Protein AF-A0ABD3ARJ3-F1 (afdb_monomer_lite)

Radius of gyration: 39.4 Å; chains: 1; bounding box: 92×73×112 Å

Sequence (630 aa):
MEEQELKHFSHELHPLTLMEISQQKNEINVQKSNCYGCTNPISLDPTYTCEKCDIFLHKICAQLPREINHPMHTDHLLILLAKPPYTSGSCECEGCTKSWRNFIYHCSSCQFNIDILCAFTERKFEHSSHTHPLTLVQRPASFKCNACNETNTQESYLCTICPFWIHKSCGLLPRIYQRDDHDHPLSLAYCLPNEYRGYGFSCELCHRELKPSSWVYYCGHCRYFVHISCITKQALKPDVDRKPDYFPFPNNNLVEIIQHYSGVVKNKLGKSDQEFSEIKIESHKHTLVLSQVQKDLNNTKQEDMIICDGCIEPITIASSSYYKCGQHCNFFLHAPCAQLPIELPIFPSHLTFKTDGPHNKLKLIFPDQNSWDVVKCNACGSNCTGYSYKCEKGDFFVDVKCGCLRGTIQHKSHKHPLKQVDFWHLQPWGSKCNGCGVYNHFDPFVCGECHYYLGLECVTLPASVKHRWDKHELILSFPPYIDVHDKFYCEICEEEIHPKHWTYRCMECDRSFHPRCIPTLGTSRNIKFGRTLEISCHPHPLTLVPDGKFHFCDSCHKFLAWQKVRIGGPKLLASLMASDEAIAHSISGRLLGARTVLHSILASACLVKVRQLCQKLFAYLVEHTPILGH

InterPro domains:
  IPR002219 Protein kinase C-like, phorbol ester/diacylglycerol-binding domain [PS50081] (466-525)
  IPR004146 DC1 [PF03107] (9-62)
  IPR004146 DC1 [PF03107] (72-119)
  IPR004146 DC1 [PF03107] (129-170)
  IPR004146 DC1 [PF03107] (182-231)
  IPR004146 DC1 [PF03107] (283-338)
  IPR004146 DC1 [PF03107] (470-518)
  IPR036280 Multiheme cytochrome superfamily [SSF48695] (414-558)
  IPR046349 C1-like domain superfamily [SSF57889] (45-132)
  IPR046349 C1-like domain superfamily [SSF57889] (130-171)
  IPR046349 C1-like domain superfamily [SSF57889] (181-232)
  IPR046349 C1-like domain superfamily [SSF57889] (280-344)
  IPR046349 C1-like domain superfamily [SSF57889] (362-416)
  IPR046349 C1-like domain superfamily [SSF57889] (436-518)
  IPR053192 Vacuole Formation Regulator [PTHR32410] (70-558)

Secondary structure (DSSP, 8-state):
---SEEEETTEEEEEEEEE------S------PBPTTT-PBP-SS-EEEETTTTEEEEHHHHT--SEEEETTEEEEEEEEESS-SSTTS-EE-TTT--EE-SSEEEETTTTEEEEHHHHH---EE--TT-SSPEEEEEEEEEEE-TTT--EEEEEEEE-SSSS-EEEHHHHT--SEEEETTEEEEEEEESS--GGGTTS--B-TTT-PBPPTTS-EEEETTTTEEEEHHHHHH-----------------TT-HHHHHHHHHHHHHHHHT------SEEEETTEEEEEEEEEHHHHTTTS-TT---B-TTT--B--TTS-EEEEESSS---EEEHHHHT--SEEEPPHHHHTS--SS---EEEEE---TTS---EE-TTT--EE-S-EEEETTSS-EEEHHHHH--SEE--TT-SSPEEE--GGG-SSS-PBPTTT--B--SS-EEESSSS-EE-HHHHT--SEE--TT-SSPEEEE-S--TT--S--B-TTT-PBPPTTS-EEEETTTTEEE-GGGSTTTSTTTB---S-EE--TTSSS-EEEEE--S--B-TTT--B---TT---SSEEEEES----HHHHHHHHHHHHHHHHHHHHHHHT---HHHHHHHHHHHHHHHHHHS-----

Organism: NCBI:txid153742

Foldseek 3Di:
DPPQWACFPLHNPGTWGWDQPPDDDDDDCQDQQAAQQQRHTDDNATWTADPVPRHIHGPCSRPDDQWDCAPVHNPDIWGWDQFDPDPVLWDAAPQQRDIDRGIWTADPVVRHIHGPCSRPPDQWDDFPLDDGTWGWDNQFDFDQALAQRDTDRATWTADPVDGHIHHPVRSPDDQWDDDPVDPDIWGKDQFADPVPVVDWDAAQQPRHTDDRRYIWTADPQLRHTHRPVSVVPPPDDDDDDDDDDDDAFPFLPLLVLLQVLLVVVVVVVVDDDDDDQWDDAPQDDAIWGKDFPVVCVVPDDPPDFQAAQAQRDTDDNVLGIKIDGPPPDSHIHRSSSRRGDQKAFDDVLVVPDDDDDDWGIWGKDAADPQDQPFQQAPQQRFTARHIWTHTPRDSHIHGSSRRSPAAWYCAPQDRAIWGFDALVPDPPQFQAALAQRDTDRGRWTAGPVHSHTHHPLRSNDGQWDDAPVDPDIFGKDADDPPDDPDFAAAPQPRHTDDNRHIWTADPVVRHIHRQCRRPCSHSCVNPDFQDWHDDPVDPAIKTKDWDDDDQAEPPPRDGNPPPPDPDPTIDIYGDDDDDPCVVVVVVVVVVVVLVVLVVVLVPDPDPVVNVVSVVVSVVVVVVVDPDDDD

Structure (mmCIF, N/CA/C/O backbone):
data_AF-A0ABD3ARJ3-F1
#
_entry.id   AF-A0ABD3ARJ3-F1
#
loop_
_atom_site.group_PDB
_atom_site.id
_atom_site.type_symbol
_atom_site.label_atom_id
_atom_site.label_alt_id
_atom_site.label_comp_id
_atom_site.label_asym_id
_atom_site.label_entity_id
_atom_site.label_seq_id
_atom_site.pdbx_PDB_ins_code
_atom_site.Cartn_x
_atom_site.Cartn_y
_atom_site.Cartn_z
_atom_site.occupancy
_atom_site.B_iso_or_equiv
_atom_site.auth_seq_id
_atom_site.auth_comp_id
_atom_site.auth_asym_id
_atom_site.auth_atom_id
_atom_site.pdbx_PDB_model_num
ATOM 1 N N . MET A 1 1 ? 27.458 -9.870 -70.276 1.00 36.19 1 MET A N 1
ATOM 2 C CA . MET A 1 1 ? 28.432 -10.975 -70.249 1.00 36.19 1 MET A CA 1
ATOM 3 C C . MET A 1 1 ? 29.170 -10.814 -68.935 1.00 36.19 1 MET A C 1
ATOM 5 O O . MET A 1 1 ? 30.000 -9.924 -68.842 1.00 36.19 1 MET A O 1
ATOM 9 N N . GLU A 1 2 ? 28.715 -11.488 -67.876 1.00 47.53 2 GLU A N 1
ATOM 10 C CA . GLU A 1 2 ? 29.378 -11.400 -66.567 1.00 47.53 2 GLU A CA 1
ATOM 11 C C . GLU A 1 2 ? 30.768 -12.038 -66.688 1.00 47.53 2 GLU A C 1
ATOM 13 O O . GLU A 1 2 ? 30.892 -13.141 -67.220 1.00 47.53 2 GLU A O 1
ATOM 18 N N . GLU A 1 3 ? 31.817 -11.323 -66.273 1.00 55.47 3 GLU A N 1
ATOM 19 C CA . GLU A 1 3 ? 33.177 -11.866 -66.248 1.00 55.47 3 GLU A CA 1
ATOM 20 C C . GLU A 1 3 ? 33.224 -13.026 -65.243 1.00 55.47 3 GLU A C 1
ATOM 22 O O . GLU A 1 3 ? 33.121 -12.828 -64.031 1.00 55.47 3 GLU A O 1
ATOM 27 N N . GLN A 1 4 ? 33.343 -14.250 -65.762 1.00 66.81 4 GLN A N 1
ATOM 28 C CA . GLN A 1 4 ? 33.445 -15.476 -64.963 1.00 66.81 4 GLN A CA 1
ATOM 29 C C . GLN A 1 4 ? 34.771 -15.567 -64.190 1.00 66.81 4 GLN A C 1
ATOM 31 O O . GLN A 1 4 ? 34.855 -16.326 -63.228 1.00 66.81 4 GLN A O 1
ATOM 36 N N . GLU A 1 5 ? 35.775 -14.771 -64.570 1.00 77.00 5 GLU A N 1
ATOM 37 C CA . GLU A 1 5 ? 37.108 -14.728 -63.969 1.00 77.00 5 GLU A CA 1
ATOM 38 C C . GLU A 1 5 ? 37.453 -13.316 -63.473 1.00 77.00 5 GLU A C 1
ATOM 40 O O . GLU A 1 5 ? 37.323 -12.340 -64.208 1.00 77.00 5 GLU A O 1
ATOM 45 N N . LEU A 1 6 ? 37.946 -13.209 -62.236 1.00 81.62 6 LEU A N 1
ATOM 46 C CA . LEU A 1 6 ? 38.321 -11.954 -61.584 1.00 81.62 6 LEU A CA 1
ATOM 47 C C . LEU A 1 6 ? 39.799 -11.971 -61.173 1.00 81.62 6 LEU A C 1
ATOM 49 O O . LEU A 1 6 ? 40.213 -12.762 -60.326 1.00 81.62 6 LEU A O 1
ATOM 53 N N . LYS A 1 7 ? 40.595 -11.033 -61.696 1.00 81.19 7 LYS A N 1
ATOM 54 C CA . LYS A 1 7 ? 41.933 -10.735 -61.155 1.00 81.19 7 LYS A CA 1
ATOM 55 C C . LYS A 1 7 ? 41.790 -9.832 -59.934 1.00 81.19 7 LYS A C 1
ATOM 57 O O . LYS A 1 7 ? 41.401 -8.673 -60.059 1.00 81.19 7 LYS A O 1
ATOM 62 N N . HIS A 1 8 ? 42.098 -10.353 -58.751 1.00 83.25 8 HIS A N 1
ATOM 63 C CA . HIS A 1 8 ? 41.855 -9.660 -57.487 1.00 83.25 8 HIS A CA 1
ATOM 64 C C . HIS A 1 8 ? 43.176 -9.284 -56.795 1.00 83.25 8 HIS A C 1
ATOM 66 O O . HIS A 1 8 ? 44.085 -10.099 -56.730 1.00 83.25 8 HIS A O 1
ATOM 72 N N . PHE A 1 9 ? 43.300 -8.080 -56.219 1.00 83.06 9 PHE A N 1
ATOM 73 C CA . PHE A 1 9 ? 44.560 -7.622 -55.585 1.00 83.06 9 PHE A CA 1
ATOM 74 C C . PHE A 1 9 ? 45.071 -8.483 -54.444 1.00 83.06 9 PHE A C 1
ATOM 76 O O . PHE A 1 9 ? 46.262 -8.513 -54.162 1.00 83.06 9 PHE A O 1
ATOM 83 N N . SER A 1 10 ? 44.165 -9.132 -53.715 1.00 80.88 10 SER A N 1
ATOM 84 C CA . SER A 1 10 ? 44.579 -10.013 -52.629 1.00 80.88 10 SER A CA 1
ATOM 85 C C . SER A 1 10 ? 45.122 -11.342 -53.152 1.00 80.88 10 SER A C 1
ATOM 87 O O . SER A 1 10 ? 45.609 -12.144 -52.358 1.00 80.88 10 SER A O 1
ATOM 89 N N . HIS A 1 11 ? 44.965 -11.611 -54.453 1.00 81.88 11 HIS A N 1
ATOM 90 C CA . HIS A 1 11 ? 45.312 -12.864 -55.099 1.00 81.88 11 HIS A CA 1
ATOM 91 C C . HIS A 1 11 ? 45.581 -12.665 -56.604 1.00 81.88 11 HIS A C 1
ATOM 93 O O . HIS A 1 11 ? 44.748 -12.974 -57.449 1.00 81.88 11 HIS A O 1
ATOM 99 N N . GLU A 1 12 ? 46.750 -12.115 -56.939 1.00 77.69 12 GLU A N 1
ATOM 100 C CA . GLU A 1 12 ? 47.084 -11.719 -58.320 1.00 77.69 12 GLU A CA 1
ATOM 101 C C . GLU A 1 12 ? 47.629 -12.866 -59.187 1.00 77.69 12 GLU A C 1
ATOM 103 O O . GLU A 1 12 ? 47.598 -12.786 -60.414 1.00 77.69 12 GLU A O 1
ATOM 108 N N . LEU A 1 13 ? 48.125 -13.940 -58.559 1.00 79.00 13 LEU A N 1
ATOM 109 C CA . LEU A 1 13 ? 48.776 -15.061 -59.249 1.00 79.00 13 LEU A CA 1
ATOM 110 C C . LEU A 1 13 ? 47.788 -15.961 -60.004 1.00 79.00 13 LEU A C 1
ATOM 112 O O . LEU A 1 13 ? 48.151 -16.528 -61.034 1.00 79.00 13 LEU A O 1
ATOM 116 N N . HIS A 1 14 ? 46.553 -16.091 -59.514 1.00 81.94 14 HIS A N 1
ATOM 117 C CA . HIS A 1 14 ? 45.504 -16.875 -60.161 1.00 81.94 14 HIS A CA 1
ATOM 118 C C . HIS A 1 14 ? 44.198 -16.071 -60.220 1.00 81.94 14 HIS A C 1
ATOM 120 O O . HIS A 1 14 ? 43.826 -15.463 -59.214 1.00 81.94 14 HIS A O 1
ATOM 126 N N . PRO A 1 15 ? 43.484 -16.067 -61.361 1.00 80.06 15 PRO A N 1
ATOM 127 C CA . PRO A 1 15 ? 42.154 -15.476 -61.425 1.00 80.06 15 PRO A CA 1
ATOM 128 C C . PRO A 1 15 ? 41.183 -16.267 -60.540 1.00 80.06 15 PRO A C 1
ATOM 130 O O . PRO A 1 15 ? 41.255 -17.493 -60.463 1.00 80.06 15 PRO A O 1
ATOM 133 N N . LEU A 1 16 ? 40.281 -15.556 -59.868 1.00 84.12 16 LEU A N 1
ATOM 134 C CA . LEU A 1 16 ? 39.193 -16.156 -59.107 1.00 84.12 16 LEU A CA 1
ATOM 135 C C . LEU A 1 16 ? 38.015 -16.437 -60.035 1.00 84.12 16 LEU A C 1
ATOM 137 O O . LEU A 1 16 ? 37.560 -15.535 -60.735 1.00 84.12 16 LEU A O 1
ATOM 141 N N . THR A 1 17 ? 37.482 -17.649 -59.999 1.00 84.62 17 THR A N 1
ATOM 142 C CA . THR A 1 17 ? 36.309 -18.046 -60.782 1.00 84.62 17 THR A CA 1
ATOM 143 C C . THR A 1 17 ? 35.034 -17.872 -59.969 1.00 84.62 17 THR A C 1
ATOM 145 O O . THR A 1 17 ? 34.995 -18.247 -58.795 1.00 84.62 17 THR A O 1
ATOM 148 N N . LEU A 1 18 ? 33.988 -17.295 -60.565 1.00 84.00 18 LEU A N 1
ATOM 149 C CA . LEU A 1 18 ? 32.688 -17.173 -59.904 1.00 84.00 18 LEU A CA 1
ATOM 150 C C . LEU A 1 18 ? 31.980 -18.532 -59.886 1.00 84.00 18 LEU A C 1
ATOM 152 O O . LEU A 1 18 ? 31.637 -19.074 -60.935 1.00 84.00 18 LEU A O 1
ATOM 156 N N . MET A 1 19 ? 31.727 -19.057 -58.692 1.00 78.12 19 MET A N 1
ATOM 157 C CA . MET A 1 19 ? 30.936 -20.261 -58.480 1.00 78.12 19 MET A CA 1
ATOM 158 C C . MET A 1 19 ? 29.519 -19.873 -58.044 1.00 78.12 19 MET A C 1
ATOM 160 O O . MET A 1 19 ? 29.315 -19.293 -56.973 1.00 78.12 19 MET A O 1
ATOM 164 N N . GLU A 1 20 ? 28.530 -20.214 -58.869 1.00 70.56 20 GLU A N 1
ATOM 165 C CA . GLU A 1 20 ? 27.118 -20.174 -58.493 1.00 70.56 20 GLU A CA 1
ATOM 166 C C . GLU A 1 20 ? 26.727 -21.544 -57.937 1.00 70.56 20 GLU A C 1
ATOM 168 O O . GLU A 1 20 ? 26.722 -22.545 -58.658 1.00 70.56 20 GLU A O 1
ATOM 173 N N . ILE A 1 21 ? 26.417 -21.616 -56.640 1.00 61.22 21 ILE A N 1
ATOM 174 C CA . ILE A 1 21 ? 25.952 -22.856 -56.011 1.00 61.22 21 ILE A CA 1
ATOM 175 C C . ILE A 1 21 ? 24.503 -23.086 -56.462 1.00 61.22 21 ILE A C 1
ATOM 177 O O . ILE A 1 21 ? 23.544 -22.718 -55.785 1.00 61.22 21 ILE A O 1
ATOM 181 N N . SER A 1 22 ? 24.330 -23.650 -57.658 1.00 48.12 22 SER A N 1
ATOM 182 C CA . SER A 1 22 ? 23.017 -24.070 -58.143 1.00 48.12 22 SER A CA 1
ATOM 183 C C . SER A 1 22 ? 22.480 -25.207 -57.268 1.00 48.12 22 SER A C 1
ATOM 185 O O . SER A 1 22 ? 23.211 -26.100 -56.839 1.00 48.12 22 SER A O 1
ATOM 187 N N . GLN A 1 23 ? 21.185 -25.140 -56.957 1.00 48.12 23 GLN A N 1
ATOM 188 C CA . GLN A 1 23 ? 20.461 -26.111 -56.141 1.00 48.12 23 GLN A CA 1
ATOM 189 C C . GLN A 1 23 ? 20.493 -27.509 -56.779 1.00 48.12 23 GLN A C 1
ATOM 191 O O . GLN A 1 23 ? 19.556 -27.909 -57.464 1.00 48.12 23 GLN A O 1
ATOM 196 N N . GLN A 1 24 ? 21.530 -28.296 -56.513 1.00 41.91 24 GLN A N 1
ATOM 197 C CA . GLN A 1 24 ? 21.468 -29.744 -56.651 1.00 41.91 24 GLN A CA 1
ATOM 198 C C . GLN A 1 24 ? 21.992 -30.389 -55.374 1.00 41.91 24 GLN A C 1
ATOM 200 O O . GLN A 1 24 ? 23.177 -30.365 -55.056 1.00 41.91 24 GLN A O 1
ATOM 205 N N . LYS A 1 25 ? 21.045 -30.959 -54.619 1.00 47.84 25 LYS A N 1
ATOM 206 C CA . LYS A 1 25 ? 21.314 -31.983 -53.613 1.00 47.84 25 LYS A CA 1
ATOM 207 C C . LYS A 1 25 ? 22.188 -33.051 -54.265 1.00 47.84 25 LYS A C 1
ATOM 209 O O . LYS A 1 25 ? 21.718 -33.711 -55.185 1.00 47.84 25 LYS A O 1
ATOM 214 N N . ASN A 1 26 ? 23.420 -33.191 -53.793 1.00 36.97 26 ASN A N 1
ATOM 215 C CA . ASN A 1 26 ? 24.011 -34.452 -53.352 1.00 36.97 26 ASN A CA 1
ATOM 216 C C . ASN A 1 26 ? 25.437 -34.180 -52.864 1.00 36.97 26 ASN A C 1
ATOM 218 O O . ASN A 1 26 ? 26.266 -33.670 -53.606 1.00 36.97 26 ASN A O 1
ATOM 222 N N . GLU A 1 27 ? 25.664 -34.494 -51.589 1.00 46.06 27 GLU A N 1
ATOM 223 C CA . GLU A 1 27 ? 26.936 -34.951 -51.015 1.00 46.06 27 GLU A CA 1
ATOM 224 C C . GLU A 1 27 ? 28.223 -34.431 -51.679 1.00 46.06 27 GLU A C 1
ATOM 226 O O . GLU A 1 27 ? 29.046 -35.193 -52.176 1.00 46.06 27 GLU A O 1
ATOM 231 N N . ILE A 1 28 ? 28.449 -33.121 -51.600 1.00 40.69 28 ILE A N 1
ATOM 232 C CA . ILE A 1 28 ? 29.808 -32.596 -51.511 1.00 40.69 28 ILE A CA 1
ATOM 233 C C . ILE A 1 28 ? 29.927 -32.031 -50.109 1.00 40.69 28 ILE A C 1
ATOM 235 O O . ILE A 1 28 ? 29.115 -31.222 -49.664 1.00 40.69 28 ILE A O 1
ATOM 239 N N . ASN A 1 29 ? 30.920 -32.534 -49.394 1.00 44.09 29 ASN A N 1
ATOM 240 C CA . ASN A 1 29 ? 31.329 -32.103 -48.075 1.00 44.09 29 ASN A CA 1
ATOM 241 C C . ASN A 1 29 ? 31.817 -30.643 -48.191 1.00 44.09 29 ASN A C 1
ATOM 243 O O . ASN A 1 29 ? 33.019 -30.400 -48.248 1.00 44.09 29 ASN A O 1
ATOM 247 N N . VAL A 1 30 ? 30.898 -29.671 -48.307 1.00 48.91 30 VAL A N 1
ATOM 248 C CA . VAL A 1 30 ? 31.196 -28.236 -48.201 1.00 48.91 30 VAL A CA 1
ATOM 249 C C . VAL A 1 30 ? 31.553 -28.008 -46.739 1.00 48.91 30 VAL A C 1
ATOM 251 O O . VAL A 1 30 ? 30.739 -27.597 -45.910 1.00 48.91 30 VAL A O 1
ATOM 254 N N . GLN A 1 31 ? 32.775 -28.403 -46.384 1.00 48.31 31 GLN A N 1
ATOM 255 C CA . GLN A 1 31 ? 33.410 -27.988 -45.152 1.00 48.31 31 GLN A CA 1
ATOM 256 C C . GLN A 1 31 ? 33.265 -26.472 -45.052 1.00 48.31 31 GLN A C 1
ATOM 258 O O . GLN A 1 31 ? 33.300 -25.766 -46.054 1.00 48.31 31 GLN A O 1
ATOM 263 N N . LYS A 1 32 ? 33.044 -26.003 -43.826 1.00 55.28 32 LYS A N 1
ATOM 264 C CA . LYS A 1 32 ? 32.886 -24.604 -43.421 1.00 55.28 32 LYS A CA 1
ATOM 265 C C . LYS A 1 32 ? 34.070 -23.735 -43.886 1.00 55.28 32 LYS A C 1
ATOM 267 O O . LYS A 1 32 ? 34.914 -23.366 -43.072 1.00 55.28 32 LYS A O 1
ATOM 272 N N . SER A 1 33 ? 34.153 -23.418 -45.172 1.00 72.56 33 SER A N 1
ATOM 273 C CA . SER A 1 33 ? 35.143 -22.497 -45.710 1.00 72.56 33 SER A CA 1
ATOM 274 C C . SER A 1 33 ? 34.684 -21.082 -45.387 1.00 72.56 33 SER A C 1
ATOM 276 O O . SER A 1 33 ? 33.562 -20.679 -45.700 1.00 72.56 33 SER A O 1
ATOM 278 N N . ASN A 1 34 ? 35.535 -20.333 -44.696 1.00 84.50 34 ASN A N 1
ATOM 279 C CA . ASN A 1 34 ? 35.267 -18.943 -44.356 1.00 84.50 34 ASN A CA 1
ATOM 280 C C . ASN A 1 34 ? 35.749 -18.036 -45.488 1.00 84.50 34 ASN A C 1
ATOM 282 O O . ASN A 1 34 ? 36.797 -18.276 -46.086 1.00 84.50 34 ASN A O 1
ATOM 286 N N . CYS A 1 35 ? 35.021 -16.952 -45.739 1.00 86.81 35 CYS A N 1
ATOM 287 C CA . CYS A 1 35 ? 35.454 -15.921 -46.670 1.00 86.81 35 CYS A CA 1
ATOM 288 C C . CYS A 1 35 ? 36.789 -15.319 -46.205 1.00 86.81 35 CYS A C 1
ATOM 290 O O . CYS A 1 35 ? 36.899 -14.824 -45.081 1.00 86.81 35 CYS A O 1
ATOM 292 N N . TYR A 1 36 ? 37.788 -15.302 -47.089 1.00 86.38 36 TYR A N 1
ATOM 293 C CA . TYR A 1 36 ? 39.128 -14.782 -46.816 1.00 86.38 36 TYR A CA 1
ATOM 294 C C . TYR A 1 36 ? 39.118 -13.295 -46.426 1.00 86.38 36 TYR A C 1
ATOM 296 O O . TYR A 1 36 ? 39.953 -12.851 -45.646 1.00 86.38 36 TYR A O 1
ATOM 304 N N . GLY A 1 37 ? 38.144 -12.525 -46.919 1.00 86.00 37 GLY A N 1
ATOM 305 C CA . GLY A 1 37 ? 37.991 -11.108 -46.596 1.00 86.00 37 GLY A CA 1
ATOM 306 C C . GLY A 1 37 ? 37.348 -10.867 -45.228 1.00 86.00 37 GLY A C 1
ATOM 307 O O . GLY A 1 37 ? 37.948 -10.219 -44.373 1.00 86.00 37 GLY A O 1
ATOM 308 N N . CYS A 1 38 ? 36.125 -11.372 -45.015 1.00 86.00 38 CYS A N 1
ATOM 309 C CA . CYS A 1 38 ? 35.310 -11.043 -43.834 1.00 86.00 38 CYS A CA 1
ATOM 310 C C . CYS A 1 38 ? 35.310 -12.097 -42.724 1.00 86.00 38 CYS A C 1
ATOM 312 O O . CYS A 1 38 ? 34.713 -11.856 -41.680 1.00 86.00 38 CYS A O 1
ATOM 314 N N . THR A 1 39 ? 35.945 -13.254 -42.925 1.00 85.00 39 THR A N 1
ATOM 315 C CA . THR A 1 39 ? 35.981 -14.412 -42.005 1.00 85.00 39 THR A CA 1
ATOM 316 C C . THR A 1 39 ? 34.653 -15.092 -41.702 1.00 85.00 39 THR A C 1
ATOM 318 O O . THR A 1 39 ? 34.647 -16.116 -41.022 1.00 85.00 39 THR A O 1
ATOM 321 N N . ASN A 1 40 ? 33.541 -14.577 -42.224 1.00 84.31 40 ASN A N 1
ATOM 322 C CA . ASN A 1 40 ? 32.249 -15.226 -42.070 1.00 84.31 40 ASN A CA 1
ATOM 323 C C . ASN A 1 40 ? 32.181 -16.499 -42.931 1.00 84.31 40 ASN A C 1
ATOM 325 O O . ASN A 1 40 ? 32.789 -16.529 -44.008 1.00 84.31 40 ASN A O 1
ATOM 329 N N . PRO A 1 41 ? 31.438 -17.527 -42.484 1.00 83.69 41 PRO A N 1
ATOM 330 C CA . PRO A 1 41 ? 31.219 -18.741 -43.259 1.00 83.69 41 PRO A CA 1
ATOM 331 C C . PRO A 1 41 ? 30.594 -18.418 -44.608 1.00 83.69 41 PRO A C 1
ATOM 333 O O . PRO A 1 41 ? 29.709 -17.564 -44.689 1.00 83.69 41 PRO A O 1
ATOM 336 N N . ILE A 1 42 ? 31.029 -19.122 -45.646 1.00 80.81 42 ILE A N 1
ATOM 337 C CA . ILE A 1 42 ? 30.410 -19.008 -46.961 1.00 80.81 42 ILE A CA 1
ATOM 338 C C . ILE A 1 42 ? 29.102 -19.781 -46.951 1.00 80.81 42 ILE A C 1
ATOM 340 O O . ILE A 1 42 ? 29.052 -20.954 -46.578 1.00 80.81 42 ILE A O 1
ATOM 344 N N . SER A 1 43 ? 28.037 -19.071 -47.304 1.00 69.00 43 SER A N 1
ATOM 345 C CA . SER A 1 43 ? 26.683 -19.599 -47.400 1.00 69.00 43 SER A CA 1
ATOM 346 C C . SER A 1 43 ? 26.310 -19.825 -48.874 1.00 69.00 43 SER A C 1
ATOM 348 O O . SER A 1 43 ? 27.186 -19.838 -49.733 1.00 69.00 43 SER A O 1
ATOM 350 N N . LEU A 1 44 ? 25.028 -20.015 -49.189 1.00 63.44 44 LEU A N 1
ATOM 351 C CA . LEU A 1 44 ? 24.496 -20.254 -50.545 1.00 63.44 44 LEU A CA 1
ATOM 352 C C . LEU A 1 44 ? 24.688 -19.066 -51.526 1.00 63.44 44 LEU A C 1
ATOM 354 O O . LEU A 1 44 ? 24.051 -19.027 -52.577 1.00 63.44 44 LEU A O 1
ATOM 358 N N . ASP A 1 45 ? 25.532 -18.090 -51.189 1.00 68.50 45 ASP A N 1
ATOM 359 C CA . ASP A 1 45 ? 25.770 -16.869 -51.952 1.00 68.50 45 ASP A CA 1
ATOM 360 C C . ASP A 1 45 ? 26.801 -17.082 -53.081 1.00 68.50 45 ASP A C 1
ATOM 362 O O . ASP A 1 45 ? 27.739 -17.875 -52.926 1.00 68.50 45 ASP A O 1
ATOM 366 N N . PRO A 1 46 ? 26.708 -16.327 -54.197 1.00 78.69 46 PRO A N 1
ATOM 367 C CA . PRO A 1 46 ? 27.725 -16.337 -55.245 1.00 78.69 46 PRO A CA 1
ATOM 368 C C . PRO A 1 46 ? 29.114 -16.030 -54.674 1.00 78.69 46 PRO A C 1
ATOM 370 O O . PRO A 1 46 ? 29.335 -14.990 -54.038 1.00 78.69 46 PRO A O 1
ATOM 373 N N . THR A 1 47 ? 30.058 -16.939 -54.907 1.00 84.88 47 THR A N 1
ATOM 374 C CA . THR A 1 47 ? 31.381 -16.911 -54.277 1.00 84.88 47 THR A CA 1
ATOM 375 C C . THR A 1 47 ? 32.464 -17.024 -55.337 1.00 84.88 47 THR A C 1
ATOM 377 O O . THR A 1 47 ? 32.418 -17.889 -56.204 1.00 84.88 47 THR A O 1
ATOM 380 N N . TYR A 1 48 ? 33.458 -16.149 -55.261 1.00 86.69 48 TYR A N 1
ATOM 381 C CA . TYR A 1 48 ? 34.680 -16.246 -56.045 1.00 86.69 48 TYR A CA 1
ATOM 382 C C . TYR A 1 48 ? 35.640 -17.226 -55.377 1.00 86.69 48 TYR A C 1
ATOM 384 O O . TYR A 1 48 ? 35.968 -17.059 -54.199 1.00 86.69 48 TYR A O 1
ATOM 392 N N . THR A 1 49 ? 36.102 -18.229 -56.119 1.00 84.00 49 THR A N 1
ATOM 393 C CA . THR A 1 49 ? 36.989 -19.277 -55.605 1.00 84.00 49 THR A CA 1
ATOM 394 C C . THR A 1 49 ? 38.264 -19.387 -56.436 1.00 84.00 49 THR A C 1
ATOM 396 O O . THR A 1 49 ? 38.281 -19.085 -57.627 1.00 84.00 49 THR A O 1
ATOM 399 N N . CYS A 1 50 ? 39.360 -19.804 -55.803 1.00 84.69 50 CYS A N 1
ATOM 400 C CA . CYS A 1 50 ? 40.564 -20.263 -56.494 1.00 84.69 50 CYS A CA 1
ATOM 401 C C . CYS A 1 50 ? 40.868 -21.690 -56.045 1.00 84.69 50 CYS A C 1
ATOM 403 O O . CYS A 1 50 ? 41.370 -21.898 -54.940 1.00 84.69 50 CYS A O 1
ATOM 405 N N . GLU A 1 51 ? 40.617 -22.667 -56.916 1.00 74.19 51 GLU A N 1
ATOM 406 C CA . GLU A 1 51 ? 40.845 -24.091 -56.625 1.00 74.19 51 GLU A CA 1
ATOM 407 C C . GLU A 1 51 ? 42.317 -24.411 -56.317 1.00 74.19 51 GLU A C 1
ATOM 409 O O . GLU A 1 51 ? 42.615 -25.321 -55.551 1.00 74.19 51 GLU A O 1
ATOM 414 N N . LYS A 1 52 ? 43.261 -23.639 -56.874 1.00 79.88 52 LYS A N 1
ATOM 415 C CA . LYS A 1 52 ? 44.705 -23.851 -56.669 1.00 79.88 52 LYS A CA 1
ATOM 416 C C . LYS A 1 52 ? 45.206 -23.383 -55.304 1.00 79.88 52 LYS A C 1
ATOM 418 O O . LYS A 1 52 ? 46.269 -23.820 -54.870 1.00 79.88 52 LYS A O 1
ATOM 423 N N . CYS A 1 53 ? 44.511 -22.438 -54.674 1.00 81.50 53 CYS A N 1
ATOM 424 C CA . CYS A 1 53 ? 44.981 -21.766 -53.459 1.00 81.50 53 CYS A CA 1
ATOM 425 C C . CYS A 1 53 ? 43.998 -21.843 -52.291 1.00 81.50 53 CYS A C 1
ATOM 427 O O . CYS A 1 53 ? 44.292 -21.271 -51.245 1.00 81.50 53 CYS A O 1
ATOM 429 N N . ASP A 1 54 ? 42.866 -22.528 -52.470 1.00 79.75 54 ASP A N 1
ATOM 430 C CA . ASP A 1 54 ? 41.818 -22.701 -51.458 1.00 79.75 54 ASP A CA 1
ATOM 431 C C . ASP A 1 54 ? 41.319 -21.358 -50.880 1.00 79.75 54 ASP A C 1
ATOM 433 O O . ASP A 1 54 ? 41.039 -21.205 -49.691 1.00 79.75 54 ASP A O 1
ATOM 437 N N . ILE A 1 55 ? 41.257 -20.330 -51.737 1.00 83.31 55 ILE A N 1
ATOM 438 C CA . ILE A 1 55 ? 40.763 -18.995 -51.380 1.00 83.31 55 ILE A CA 1
ATOM 439 C C . ILE A 1 55 ? 39.314 -18.882 -51.807 1.00 83.31 55 ILE A C 1
ATOM 441 O O . ILE A 1 55 ? 38.983 -19.128 -52.967 1.00 83.31 55 ILE A O 1
ATOM 445 N N . PHE A 1 56 ? 38.486 -18.399 -50.888 1.00 87.06 56 PHE A N 1
ATOM 446 C CA . PHE A 1 56 ? 37.087 -18.126 -51.143 1.00 87.06 56 PHE A CA 1
ATOM 447 C C . PHE A 1 56 ? 36.722 -16.699 -50.721 1.00 87.06 56 PHE A C 1
ATOM 449 O O . PHE A 1 56 ? 37.080 -16.253 -49.629 1.00 87.06 56 PHE A O 1
ATOM 456 N N . LEU A 1 57 ? 35.994 -15.972 -51.566 1.00 86.69 57 LEU A N 1
ATOM 457 C CA . LEU A 1 57 ? 35.528 -14.612 -51.302 1.00 86.69 57 LEU A CA 1
ATOM 458 C C . LEU A 1 57 ? 34.059 -14.473 -51.698 1.00 86.69 57 LEU A C 1
ATOM 460 O O . LEU A 1 57 ? 33.697 -14.767 -52.833 1.00 86.69 57 LEU A O 1
ATOM 464 N N . HIS A 1 58 ? 33.217 -13.950 -50.803 1.00 88.12 58 HIS A N 1
ATOM 465 C CA . HIS A 1 58 ? 31.872 -13.518 -51.200 1.00 88.12 58 HIS A CA 1
ATOM 466 C C . HIS A 1 58 ? 31.966 -12.529 -52.370 1.00 88.12 58 HIS A C 1
ATOM 468 O O . HIS A 1 58 ? 32.861 -11.678 -52.365 1.00 88.12 58 HIS A O 1
ATOM 474 N N . LYS A 1 59 ? 31.013 -12.569 -53.315 1.00 84.75 59 LYS A N 1
ATOM 475 C CA . LYS A 1 59 ? 30.937 -11.601 -54.431 1.00 84.75 59 LYS A CA 1
ATOM 476 C C . LYS A 1 59 ? 31.067 -10.153 -53.941 1.00 84.75 59 LYS A C 1
ATOM 478 O O . LYS A 1 59 ? 31.877 -9.401 -54.469 1.00 84.75 59 LYS A O 1
ATOM 483 N N . ILE A 1 60 ? 30.375 -9.805 -52.852 1.00 84.44 60 ILE A N 1
ATOM 484 C CA . ILE A 1 60 ? 30.447 -8.474 -52.224 1.00 84.44 60 ILE A CA 1
ATOM 485 C C . ILE A 1 60 ? 31.846 -8.185 -51.653 1.00 84.44 60 ILE A C 1
ATOM 487 O O . ILE A 1 60 ? 32.368 -7.091 -51.838 1.00 84.44 60 ILE A O 1
ATOM 491 N N . CYS A 1 61 ? 32.488 -9.156 -50.992 1.00 87.94 61 CYS A N 1
ATOM 492 C CA . CYS A 1 61 ? 33.838 -8.984 -50.441 1.00 87.94 61 CYS A CA 1
ATOM 493 C C . CYS A 1 61 ? 34.909 -8.808 -51.532 1.00 87.94 61 CYS A C 1
ATOM 495 O O . CYS A 1 61 ? 35.881 -8.091 -51.308 1.00 87.94 61 CYS A O 1
ATOM 497 N N . ALA A 1 62 ? 34.736 -9.446 -52.693 1.00 86.00 62 ALA A N 1
ATOM 498 C CA . ALA A 1 62 ? 35.629 -9.307 -53.844 1.00 86.00 62 ALA A CA 1
ATOM 499 C C . ALA A 1 62 ? 35.447 -7.971 -54.594 1.00 86.00 62 ALA A C 1
ATOM 501 O O . ALA A 1 62 ? 36.331 -7.541 -55.330 1.00 86.00 62 ALA A O 1
ATOM 502 N N . GLN A 1 63 ? 34.300 -7.315 -54.404 1.00 87.25 63 GLN A N 1
ATOM 503 C CA . GLN A 1 63 ? 33.914 -6.070 -55.076 1.00 87.25 63 GLN A CA 1
ATOM 504 C C . GLN A 1 63 ? 33.981 -4.841 -54.155 1.00 87.25 63 GLN A C 1
ATOM 506 O O . GLN A 1 63 ? 33.468 -3.778 -54.502 1.00 87.25 63 GLN A O 1
ATOM 511 N N . LEU A 1 64 ? 34.608 -4.963 -52.979 1.00 87.94 64 LEU A N 1
ATOM 512 C CA . LEU A 1 64 ? 34.768 -3.841 -52.054 1.00 87.94 64 LEU A CA 1
ATOM 513 C C . LEU A 1 64 ? 35.549 -2.685 -52.708 1.00 87.94 64 LEU A C 1
ATOM 515 O O . LEU A 1 64 ? 36.553 -2.927 -53.391 1.00 87.94 64 LEU A O 1
ATOM 519 N N . PRO A 1 65 ? 35.143 -1.421 -52.480 1.00 89.06 65 PRO A N 1
ATOM 520 C CA . PRO A 1 65 ? 35.843 -0.270 -53.035 1.00 89.06 65 PRO A CA 1
ATOM 521 C C . PRO A 1 65 ? 37.264 -0.185 -52.471 1.00 89.06 65 PRO A C 1
ATOM 523 O O . PRO A 1 65 ? 37.493 -0.429 -51.286 1.00 89.06 65 PRO A O 1
ATOM 526 N N . ARG A 1 66 ? 38.240 0.175 -53.309 1.00 89.94 66 ARG A N 1
ATOM 527 C CA . ARG A 1 66 ? 39.647 0.260 -52.879 1.00 89.94 66 ARG A CA 1
ATOM 528 C C . ARG A 1 66 ? 39.941 1.414 -51.952 1.00 89.94 66 ARG A C 1
ATOM 530 O O . ARG A 1 66 ? 40.837 1.300 -51.124 1.00 89.94 66 ARG A O 1
ATOM 537 N N . GLU A 1 67 ? 39.178 2.480 -52.088 1.00 91.94 67 GLU A N 1
ATOM 538 C CA . GLU A 1 67 ? 39.331 3.694 -51.313 1.00 91.94 67 GLU A CA 1
ATOM 539 C C . GLU A 1 67 ? 37.960 4.101 -50.793 1.00 91.94 67 GLU A C 1
ATOM 541 O O . GLU A 1 67 ? 36.974 4.076 -51.535 1.00 91.94 67 GLU A O 1
ATOM 546 N N . ILE A 1 68 ? 37.893 4.457 -49.513 1.00 87.25 68 ILE A N 1
ATOM 547 C CA . ILE A 1 68 ? 36.685 5.003 -48.895 1.00 87.25 68 ILE A CA 1
ATOM 548 C C . ILE A 1 68 ? 37.027 6.265 -48.111 1.00 87.25 68 ILE A C 1
ATOM 550 O O . ILE A 1 68 ? 38.080 6.355 -47.480 1.00 87.25 68 ILE A O 1
ATOM 554 N N . ASN A 1 69 ? 36.103 7.223 -48.102 1.00 82.12 69 ASN A N 1
ATOM 555 C CA . ASN A 1 69 ? 36.062 8.247 -47.067 1.00 82.12 69 ASN A CA 1
ATOM 556 C C . ASN A 1 69 ? 35.133 7.743 -45.960 1.00 82.12 69 ASN A C 1
ATOM 558 O O . ASN A 1 69 ? 33.974 7.418 -46.229 1.00 82.12 69 ASN A O 1
ATOM 562 N N . HIS A 1 70 ? 35.643 7.636 -44.737 1.00 77.50 70 HIS A N 1
ATOM 563 C CA . HIS A 1 70 ? 34.894 7.059 -43.633 1.00 77.50 70 HIS A CA 1
ATOM 564 C C . HIS A 1 70 ? 34.590 8.121 -42.561 1.00 77.50 70 HIS A C 1
ATOM 566 O O . HIS A 1 70 ? 35.497 8.835 -42.147 1.00 77.50 70 HIS A O 1
ATOM 572 N N . PRO A 1 71 ? 33.361 8.202 -42.010 1.00 71.69 71 PRO A N 1
ATOM 573 C CA . PRO A 1 71 ? 32.987 9.249 -41.048 1.00 71.69 71 PRO A CA 1
ATOM 574 C C . PRO A 1 71 ? 33.812 9.303 -39.750 1.00 71.69 71 PRO A C 1
ATOM 576 O O . PRO A 1 71 ? 33.823 10.328 -39.081 1.00 71.69 71 PRO A O 1
ATOM 579 N N . MET A 1 72 ? 34.481 8.208 -39.362 1.00 67.06 72 MET A N 1
ATOM 580 C CA . MET A 1 72 ? 35.413 8.204 -38.214 1.00 67.06 72 MET A CA 1
ATOM 581 C C . MET A 1 72 ? 36.818 8.717 -38.558 1.00 67.06 72 MET A C 1
ATOM 583 O O . MET A 1 72 ? 37.637 8.880 -37.659 1.00 67.06 72 MET A O 1
ATOM 587 N N . HIS A 1 73 ? 37.115 8.910 -39.841 1.00 74.56 73 HIS A N 1
ATOM 588 C CA . HIS A 1 73 ? 38.409 9.358 -40.331 1.00 74.56 73 HIS A CA 1
ATOM 589 C C . HIS A 1 73 ? 38.213 10.168 -41.617 1.00 74.56 73 HIS A C 1
ATOM 591 O O . HIS A 1 73 ? 38.420 9.674 -42.720 1.00 74.56 73 HIS A O 1
ATOM 597 N N . THR A 1 74 ? 37.731 11.401 -41.457 1.00 75.19 74 THR A N 1
ATOM 598 C CA . THR A 1 74 ? 37.301 12.268 -42.565 1.00 75.19 74 THR A CA 1
ATOM 599 C C . THR A 1 74 ? 38.449 12.955 -43.294 1.00 75.19 74 THR A C 1
ATOM 601 O O . THR A 1 74 ? 38.274 13.389 -44.429 1.00 75.19 74 THR A O 1
ATOM 604 N N . ASP A 1 75 ? 39.603 13.073 -42.636 1.00 78.75 75 ASP A N 1
ATOM 605 C CA . ASP A 1 75 ? 40.722 13.892 -43.111 1.00 78.75 75 ASP A CA 1
ATOM 606 C C . ASP A 1 75 ? 41.558 13.184 -44.189 1.00 78.75 75 ASP A C 1
ATOM 608 O O . ASP A 1 75 ? 42.199 13.845 -45.005 1.00 78.75 75 ASP A O 1
ATOM 612 N N . HIS A 1 76 ? 41.529 11.846 -44.235 1.00 85.94 76 HIS A N 1
ATOM 613 C CA . HIS A 1 76 ? 42.246 11.044 -45.228 1.00 85.94 76 HIS A CA 1
ATOM 614 C C . HIS A 1 76 ? 41.395 9.884 -45.747 1.00 85.94 76 HIS A C 1
ATOM 616 O O . HIS A 1 76 ? 40.599 9.296 -45.015 1.00 85.94 76 HIS A O 1
ATOM 622 N N . LEU A 1 77 ? 41.623 9.502 -47.007 1.00 87.31 77 LEU A N 1
ATOM 623 C CA . LEU A 1 77 ? 41.052 8.282 -47.573 1.00 87.31 77 LEU A CA 1
ATOM 624 C C . LEU A 1 77 ? 41.667 7.047 -46.911 1.00 87.31 77 LEU A C 1
ATOM 626 O O . LEU A 1 77 ? 42.870 6.995 -46.643 1.00 87.31 77 LEU A O 1
ATOM 630 N N . LEU A 1 78 ? 40.832 6.039 -46.674 1.00 91.62 78 LEU A N 1
ATOM 631 C CA . LEU A 1 78 ? 41.277 4.735 -46.204 1.00 91.62 78 LEU A CA 1
ATOM 632 C C . LEU A 1 78 ? 41.431 3.785 -47.387 1.00 91.62 78 LEU A C 1
ATOM 634 O O . LEU A 1 78 ? 40.512 3.656 -48.196 1.00 91.62 78 LEU A O 1
ATOM 638 N N . ILE A 1 79 ? 42.564 3.088 -47.447 1.00 93.44 79 ILE A N 1
ATOM 639 C CA . ILE A 1 79 ? 42.908 2.167 -48.534 1.00 93.44 79 ILE A CA 1
ATOM 640 C C . ILE A 1 79 ? 42.662 0.727 -48.082 1.00 93.44 79 ILE A C 1
ATOM 642 O O . ILE A 1 79 ? 43.106 0.325 -47.005 1.00 93.44 79 ILE A O 1
ATOM 646 N N . LEU A 1 80 ? 41.970 -0.058 -48.908 1.00 93.31 80 LEU A N 1
ATOM 647 C CA . LEU A 1 80 ? 41.723 -1.477 -48.668 1.00 93.31 80 LEU A CA 1
ATOM 648 C C . LEU A 1 80 ? 42.996 -2.303 -48.892 1.00 93.31 80 LEU A C 1
ATOM 650 O O . LEU A 1 80 ? 43.501 -2.406 -50.012 1.00 93.31 80 LEU A O 1
ATOM 654 N N . LEU A 1 81 ? 43.469 -2.959 -47.836 1.00 91.38 81 LEU A N 1
ATOM 655 C CA . LEU A 1 81 ? 44.604 -3.875 -47.846 1.00 91.38 81 LEU A CA 1
ATOM 656 C C . LEU A 1 81 ? 44.139 -5.315 -47.629 1.00 91.38 81 LEU A C 1
ATOM 658 O O . LEU A 1 81 ? 43.203 -5.576 -46.876 1.00 91.38 81 LEU A O 1
ATOM 662 N N . ALA A 1 82 ? 44.824 -6.266 -48.269 1.00 86.88 82 ALA A N 1
ATOM 663 C CA . ALA A 1 82 ? 44.515 -7.691 -48.140 1.00 86.88 82 ALA A CA 1
ATOM 664 C C . ALA A 1 82 ? 44.858 -8.243 -46.745 1.00 86.88 82 ALA A C 1
ATOM 666 O O . ALA A 1 82 ? 44.243 -9.207 -46.291 1.00 86.88 82 ALA A O 1
ATOM 667 N N . LYS A 1 83 ? 45.849 -7.637 -46.082 1.00 87.62 83 LYS A N 1
ATOM 668 C CA . LYS A 1 83 ? 46.274 -7.924 -44.710 1.00 87.62 83 LYS A CA 1
ATOM 669 C C . LYS A 1 83 ? 46.762 -6.634 -44.041 1.00 87.62 83 LYS A C 1
ATOM 671 O O . LYS A 1 83 ? 47.203 -5.728 -44.753 1.00 87.62 83 LYS A O 1
ATOM 676 N N . PRO A 1 84 ? 46.740 -6.554 -42.701 1.00 88.69 84 PRO A N 1
ATOM 677 C CA . PRO A 1 84 ? 47.318 -5.430 -41.973 1.00 88.69 84 PRO A CA 1
ATOM 678 C C . PRO A 1 84 ? 48.818 -5.250 -42.286 1.00 88.69 84 PRO A C 1
ATOM 680 O O . PRO A 1 84 ? 49.535 -6.250 -42.349 1.00 88.69 84 PRO A O 1
ATOM 683 N N . PRO A 1 85 ? 49.326 -4.010 -42.419 1.00 86.31 85 PRO A N 1
ATOM 684 C CA . PRO A 1 85 ? 50.715 -3.729 -42.812 1.00 86.31 85 PRO A CA 1
ATOM 685 C C . PRO A 1 85 ? 51.739 -3.897 -41.670 1.00 86.31 85 PRO A C 1
ATOM 687 O O . PRO A 1 85 ? 52.876 -3.444 -41.776 1.00 86.31 85 PRO A O 1
ATOM 690 N N . TYR A 1 86 ? 51.348 -4.530 -40.563 1.00 87.12 86 TYR A N 1
ATOM 691 C CA . TYR A 1 86 ? 52.162 -4.668 -39.354 1.00 87.12 86 TYR A CA 1
ATOM 692 C C . TYR A 1 86 ? 52.891 -6.012 -39.306 1.00 87.12 86 TYR A C 1
ATOM 694 O O . TYR A 1 86 ? 52.375 -7.034 -39.759 1.00 87.12 86 TYR A O 1
ATOM 702 N N . THR A 1 87 ? 54.061 -6.040 -38.665 1.00 80.56 87 THR A N 1
ATOM 703 C CA . THR A 1 87 ? 54.887 -7.253 -38.496 1.00 80.56 87 THR A CA 1
ATOM 704 C C . THR A 1 87 ? 54.191 -8.366 -37.707 1.00 80.56 87 THR A C 1
ATOM 706 O O . THR A 1 87 ? 54.499 -9.538 -37.896 1.00 80.56 87 THR A O 1
ATOM 709 N N . SER A 1 88 ? 53.222 -8.018 -36.857 1.00 82.44 88 SER A N 1
ATOM 710 C CA . SER A 1 88 ? 52.365 -8.951 -36.114 1.00 82.44 88 SER A CA 1
ATOM 711 C C . SER A 1 88 ? 51.356 -9.701 -36.995 1.00 82.44 88 SER A C 1
ATOM 713 O O . SER A 1 88 ? 50.733 -10.656 -36.530 1.00 82.44 88 SER A O 1
ATOM 715 N N . GLY A 1 89 ? 51.125 -9.247 -38.233 1.00 81.69 89 GLY A N 1
ATOM 716 C CA . GLY A 1 89 ? 50.073 -9.766 -39.113 1.00 81.69 89 GLY A CA 1
ATOM 717 C C . GLY A 1 89 ? 48.647 -9.505 -38.607 1.00 81.69 89 GLY A C 1
ATOM 718 O O . GLY A 1 89 ? 47.694 -10.080 -39.130 1.00 81.69 89 GLY A O 1
ATOM 719 N N . SER A 1 90 ? 48.483 -8.666 -37.580 1.00 86.94 90 SER A N 1
ATOM 720 C CA . SER A 1 90 ? 47.191 -8.307 -36.990 1.00 86.94 90 SER A CA 1
ATOM 721 C C . SER A 1 90 ? 47.184 -6.865 -36.507 1.00 86.94 90 SER A C 1
ATOM 723 O O . SER A 1 90 ? 48.212 -6.351 -36.075 1.00 86.94 90 SER A O 1
ATOM 725 N N . CYS A 1 91 ? 46.017 -6.243 -36.486 1.00 87.19 91 CYS A N 1
ATOM 726 C CA . CYS A 1 91 ? 45.810 -4.905 -35.936 1.00 87.19 91 CYS A CA 1
ATOM 727 C C . CYS A 1 91 ? 44.530 -4.869 -35.107 1.00 87.19 91 CYS A C 1
ATOM 729 O O . CYS A 1 91 ? 43.758 -5.826 -35.113 1.00 87.19 91 CYS A O 1
ATOM 731 N N . GLU A 1 92 ? 44.313 -3.780 -34.387 1.00 88.19 92 GLU A N 1
ATOM 732 C CA . GLU A 1 92 ? 43.050 -3.519 -33.713 1.00 88.19 92 GLU A CA 1
ATOM 733 C C . GLU A 1 92 ? 42.160 -2.664 -34.620 1.00 88.19 92 GLU A C 1
ATOM 735 O O . GLU A 1 92 ? 42.623 -1.693 -35.216 1.00 88.19 92 GLU A O 1
ATOM 740 N N . CYS A 1 93 ? 40.892 -3.046 -34.765 1.00 86.56 93 CYS A N 1
ATOM 741 C CA . CYS A 1 93 ? 39.918 -2.229 -35.479 1.00 86.56 93 CYS A CA 1
ATOM 742 C C . CYS A 1 93 ? 39.469 -1.056 -34.597 1.00 86.56 93 CYS A C 1
ATOM 744 O O . CYS A 1 93 ? 38.884 -1.271 -33.541 1.00 86.56 93 CYS A O 1
ATOM 746 N N . GLU A 1 94 ? 39.636 0.178 -35.069 1.00 83.31 94 GLU A N 1
ATOM 747 C CA . GLU A 1 94 ? 39.211 1.404 -34.373 1.00 83.31 94 GLU A CA 1
ATOM 748 C C . GLU A 1 94 ? 37.685 1.511 -34.206 1.00 83.31 94 GLU A C 1
ATOM 750 O O . GLU A 1 94 ? 37.194 2.263 -33.365 1.00 83.31 94 GLU A O 1
ATOM 755 N N . GLY A 1 95 ? 36.917 0.759 -35.001 1.00 75.19 95 GLY A N 1
ATOM 756 C CA . GLY A 1 95 ? 35.470 0.633 -34.837 1.00 75.19 95 GLY A CA 1
ATOM 757 C C . GLY A 1 95 ? 35.098 -0.280 -33.667 1.00 75.19 95 GLY A C 1
ATOM 758 O O . GLY A 1 95 ? 34.452 0.144 -32.715 1.00 75.19 95 GLY A O 1
ATOM 759 N N . CYS A 1 96 ? 35.493 -1.553 -33.719 1.00 77.69 96 CYS A N 1
ATOM 760 C CA . CYS A 1 96 ? 35.015 -2.563 -32.767 1.00 77.69 96 CYS A CA 1
ATOM 761 C C . CYS A 1 96 ? 36.013 -2.972 -31.674 1.00 77.69 96 CYS A C 1
ATOM 763 O O . CYS A 1 96 ? 35.683 -3.864 -30.894 1.00 77.69 96 CYS A O 1
ATOM 765 N N . THR A 1 97 ? 37.218 -2.393 -31.656 1.00 79.00 97 THR A N 1
ATOM 766 C CA . THR A 1 97 ? 38.337 -2.697 -30.737 1.00 79.00 97 THR A CA 1
ATOM 767 C C . THR A 1 97 ? 38.741 -4.177 -30.703 1.00 79.00 97 THR A C 1
ATOM 769 O O . THR A 1 97 ? 39.299 -4.672 -29.726 1.00 79.00 97 THR A O 1
ATOM 772 N N . LYS A 1 98 ? 38.413 -4.944 -31.752 1.00 82.56 98 LYS A N 1
ATOM 773 C CA . LYS A 1 98 ? 38.796 -6.359 -31.879 1.00 82.56 98 LYS A CA 1
ATOM 774 C C . LYS A 1 98 ? 40.059 -6.499 -32.715 1.00 82.56 98 LYS A C 1
ATOM 776 O O . LYS A 1 98 ? 40.284 -5.738 -33.656 1.00 82.56 98 LYS A O 1
ATOM 781 N N . SER A 1 99 ? 40.844 -7.530 -32.404 1.00 86.44 99 SER A N 1
ATOM 782 C CA . SER A 1 99 ? 41.981 -7.936 -33.231 1.00 86.44 99 SER A CA 1
ATOM 783 C C . SER A 1 99 ? 41.498 -8.472 -34.583 1.00 86.44 99 SER A C 1
ATOM 785 O O . SER A 1 99 ? 40.659 -9.373 -34.638 1.00 86.44 99 SER A O 1
ATOM 787 N N . TRP A 1 100 ? 42.045 -7.927 -35.665 1.00 87.56 100 TRP A N 1
ATOM 788 C CA . TRP A 1 100 ? 41.689 -8.224 -37.047 1.00 87.56 100 TRP A CA 1
ATOM 789 C C . TRP A 1 100 ? 42.931 -8.561 -37.879 1.00 87.56 100 TRP A C 1
ATOM 791 O O . TRP A 1 100 ? 44.001 -7.979 -37.682 1.00 87.56 100 TRP A O 1
ATOM 801 N N . ARG A 1 101 ? 42.804 -9.522 -38.804 1.00 86.69 101 ARG A N 1
ATOM 802 C CA . ARG A 1 101 ? 43.937 -10.111 -39.555 1.00 86.69 101 ARG A CA 1
ATOM 803 C C . ARG A 1 101 ? 43.769 -10.154 -41.075 1.00 86.69 101 ARG A C 1
ATOM 805 O O . ARG A 1 101 ? 44.729 -10.463 -41.771 1.00 86.69 101 ARG A O 1
ATOM 812 N N . ASN A 1 102 ? 42.575 -9.854 -41.579 1.00 90.06 102 ASN A N 1
ATOM 813 C CA . ASN A 1 102 ? 42.234 -9.999 -42.995 1.00 90.06 102 ASN A CA 1
ATOM 814 C C . ASN A 1 102 ? 41.972 -8.633 -43.630 1.00 90.06 102 ASN A C 1
ATOM 816 O O . ASN A 1 102 ? 42.616 -7.658 -43.242 1.00 90.06 102 ASN A O 1
ATOM 820 N N . PHE A 1 103 ? 41.052 -8.556 -44.598 1.00 93.00 103 PHE A N 1
ATOM 821 C CA . PHE A 1 103 ? 40.805 -7.338 -45.367 1.00 93.00 103 PHE A CA 1
ATOM 822 C C . PHE A 1 103 ? 40.514 -6.164 -44.445 1.00 93.00 103 PHE A C 1
ATOM 824 O O . PHE A 1 103 ? 39.661 -6.264 -43.559 1.00 93.00 103 PHE A O 1
ATOM 831 N N . ILE A 1 104 ? 41.230 -5.064 -44.649 1.00 92.69 104 ILE A N 1
ATOM 832 C CA . ILE A 1 104 ? 41.146 -3.914 -43.763 1.00 92.69 104 ILE A CA 1
ATOM 833 C C . ILE A 1 104 ? 41.324 -2.603 -44.509 1.00 92.69 104 ILE A C 1
ATOM 835 O O . ILE A 1 104 ? 42.136 -2.513 -45.423 1.00 92.69 104 ILE A O 1
ATOM 839 N N . TYR A 1 105 ? 40.588 -1.581 -44.089 1.00 92.94 105 TYR A N 1
ATOM 840 C CA . TYR A 1 105 ? 40.811 -0.212 -44.522 1.00 92.94 105 TYR A CA 1
ATOM 841 C C . TYR A 1 105 ? 41.830 0.462 -43.609 1.00 92.94 105 TYR A C 1
ATOM 843 O O . TYR A 1 105 ? 41.623 0.559 -42.398 1.00 92.94 105 TYR A O 1
ATOM 851 N N . HIS A 1 106 ? 42.930 0.917 -44.202 1.00 93.12 106 HIS A N 1
ATOM 852 C CA . HIS A 1 106 ? 44.083 1.458 -43.498 1.00 93.12 106 HIS A CA 1
ATOM 853 C C . HIS A 1 106 ? 44.443 2.860 -44.002 1.00 93.12 106 HIS A C 1
ATOM 855 O O . HIS A 1 106 ? 44.456 3.112 -45.207 1.00 93.12 106 HIS A O 1
ATOM 861 N N . CYS A 1 107 ? 44.790 3.755 -43.077 1.00 92.62 107 CYS A N 1
ATOM 862 C CA . CYS A 1 107 ? 45.463 5.018 -43.374 1.00 92.62 107 CYS A CA 1
ATOM 863 C C . CYS A 1 107 ? 46.928 4.938 -42.934 1.00 92.62 107 CYS A C 1
ATOM 865 O O . CYS A 1 107 ? 47.209 4.854 -41.737 1.00 92.62 107 CYS A O 1
ATOM 867 N N . SER A 1 108 ? 47.864 5.052 -43.877 1.00 86.38 108 SER A N 1
ATOM 868 C CA . SER A 1 108 ? 49.303 5.029 -43.583 1.00 86.38 108 SER A CA 1
ATOM 869 C C . SER A 1 108 ? 49.769 6.237 -42.772 1.00 86.38 108 SER A C 1
ATOM 871 O O . SER A 1 108 ? 50.633 6.099 -41.907 1.00 86.38 108 SER A O 1
ATOM 873 N N . SER A 1 109 ? 49.184 7.412 -43.019 1.00 87.75 109 SER A N 1
ATOM 874 C CA . SER A 1 109 ? 49.565 8.663 -42.352 1.00 87.75 109 SER A CA 1
ATOM 875 C C . SER A 1 109 ? 49.167 8.679 -40.878 1.00 87.75 109 SER A C 1
ATOM 877 O O . SER A 1 109 ? 49.933 9.135 -40.035 1.00 87.75 109 SER A O 1
ATOM 879 N N . CYS A 1 110 ? 47.977 8.165 -40.558 1.00 87.50 110 CYS A N 1
ATOM 880 C CA . CYS A 1 110 ? 47.414 8.217 -39.207 1.00 87.50 110 CYS A CA 1
ATOM 881 C C . CYS A 1 110 ? 47.467 6.882 -38.463 1.00 87.50 110 CYS A C 1
ATOM 883 O O . CYS A 1 110 ? 47.066 6.832 -37.305 1.00 87.50 110 CYS A O 1
ATOM 885 N N . GLN A 1 111 ? 47.920 5.807 -39.119 1.00 89.00 111 GLN A N 1
ATOM 886 C CA . GLN A 1 111 ? 47.872 4.440 -38.589 1.00 89.00 111 GLN A CA 1
ATOM 887 C C . GLN A 1 111 ? 46.454 4.018 -38.155 1.00 89.00 111 GLN A C 1
ATOM 889 O O . GLN A 1 111 ? 46.282 3.190 -37.265 1.00 89.00 111 GLN A O 1
ATOM 894 N N . PHE A 1 112 ? 45.432 4.589 -38.801 1.00 87.44 112 PHE A N 1
ATOM 895 C CA . PHE A 1 112 ? 44.025 4.297 -38.539 1.00 87.44 112 PHE A CA 1
ATOM 896 C C . PHE A 1 112 ? 43.621 3.012 -39.264 1.00 87.44 112 PHE A C 1
ATOM 898 O O . PHE A 1 112 ? 43.879 2.876 -40.461 1.00 87.44 112 PHE A O 1
ATOM 905 N N . ASN A 1 113 ? 42.972 2.089 -38.555 1.00 90.50 113 ASN A N 1
ATOM 906 C CA . ASN A 1 113 ? 42.598 0.771 -39.064 1.00 90.50 113 ASN A CA 1
ATOM 907 C C . ASN A 1 113 ? 41.119 0.496 -38.788 1.00 90.50 113 ASN A C 1
ATOM 909 O O . ASN A 1 113 ? 40.685 0.565 -37.642 1.00 90.50 113 ASN A O 1
ATOM 913 N N . ILE A 1 114 ? 40.339 0.134 -39.806 1.00 88.81 114 ILE A N 1
ATOM 914 C CA . ILE A 1 114 ? 38.940 -0.272 -39.626 1.00 88.81 114 ILE A CA 1
ATOM 915 C C . ILE A 1 114 ? 38.624 -1.516 -40.454 1.00 88.81 114 ILE A C 1
ATOM 917 O O . ILE A 1 114 ? 38.892 -1.568 -41.656 1.00 88.81 114 ILE A O 1
ATOM 921 N N . ASP A 1 115 ? 38.074 -2.541 -39.799 1.00 90.12 115 ASP A N 1
ATOM 922 C CA . ASP A 1 115 ? 37.668 -3.771 -40.477 1.00 90.12 115 ASP A CA 1
ATOM 923 C C . ASP A 1 115 ? 36.517 -3.516 -41.463 1.00 90.12 115 ASP A C 1
ATOM 925 O O . ASP A 1 115 ? 35.742 -2.564 -41.328 1.00 90.12 115 ASP A O 1
ATOM 929 N N . ILE A 1 116 ? 36.408 -4.376 -42.476 1.00 87.75 116 ILE A N 1
ATOM 930 C CA . ILE A 1 116 ? 35.434 -4.196 -43.559 1.00 87.75 116 ILE A CA 1
ATOM 931 C C . ILE A 1 116 ? 33.976 -4.285 -43.090 1.00 87.75 116 ILE A C 1
ATOM 933 O O . ILE A 1 116 ? 33.105 -3.726 -43.744 1.00 87.75 116 ILE A O 1
ATOM 937 N N . LEU A 1 117 ? 33.678 -4.938 -41.962 1.00 84.00 117 LEU A N 1
ATOM 938 C CA . LEU A 1 117 ? 32.314 -4.971 -41.429 1.00 84.00 117 LEU A CA 1
ATOM 939 C C . LEU A 1 117 ? 31.979 -3.618 -40.783 1.00 84.00 117 LEU A C 1
ATOM 941 O O . LEU A 1 117 ? 30.934 -3.029 -41.057 1.00 84.00 117 LEU A O 1
ATOM 945 N N . CYS A 1 118 ? 32.895 -3.070 -39.986 1.00 82.19 118 CYS A N 1
ATOM 946 C CA . CYS A 1 118 ? 32.763 -1.775 -39.321 1.00 82.19 118 CYS A CA 1
ATOM 947 C C . CYS A 1 118 ? 32.791 -0.583 -40.291 1.00 82.19 118 CYS A C 1
ATOM 949 O O . CYS A 1 118 ? 32.211 0.462 -39.976 1.00 82.19 118 CYS A O 1
ATOM 951 N N . ALA A 1 119 ? 33.445 -0.736 -41.446 1.00 83.50 119 ALA A N 1
ATOM 952 C CA . ALA A 1 119 ? 33.512 0.278 -42.497 1.00 83.50 119 ALA A CA 1
ATOM 953 C C . ALA A 1 119 ? 32.161 0.519 -43.195 1.00 83.50 119 ALA A C 1
ATOM 955 O O . ALA A 1 119 ? 31.897 1.641 -43.625 1.00 83.50 119 ALA A O 1
ATOM 956 N N . PHE A 1 120 ? 31.300 -0.505 -43.277 1.00 76.50 120 PHE A N 1
ATOM 957 C CA . PHE A 1 120 ? 30.031 -0.450 -44.022 1.00 76.50 120 PHE A CA 1
ATOM 958 C C . PHE A 1 120 ? 28.775 -0.697 -43.178 1.00 76.50 120 PHE A C 1
ATOM 960 O O . PHE A 1 120 ? 27.668 -0.662 -43.709 1.00 76.50 120 PHE A O 1
ATOM 967 N N . THR A 1 121 ? 28.902 -0.931 -41.870 1.00 68.56 121 THR A N 1
ATOM 968 C CA . THR A 1 121 ? 27.727 -1.048 -40.991 1.00 68.56 121 THR A CA 1
ATOM 969 C C . THR A 1 121 ? 27.009 0.303 -40.910 1.00 68.56 121 THR A C 1
ATOM 971 O O . THR A 1 121 ? 27.573 1.266 -40.383 1.00 68.56 121 THR A O 1
ATOM 974 N N . GLU A 1 122 ? 25.764 0.386 -41.395 1.00 57.03 122 GLU A N 1
ATOM 975 C CA . GLU A 1 122 ? 24.920 1.571 -41.207 1.00 57.03 122 GLU A CA 1
ATOM 976 C C . GLU A 1 122 ? 24.687 1.814 -39.711 1.00 57.03 122 GLU A C 1
ATOM 978 O O . GLU A 1 122 ? 24.204 0.961 -38.970 1.00 57.03 122 GLU A O 1
ATOM 983 N N . ARG A 1 123 ? 25.082 3.000 -39.243 1.00 62.34 123 ARG A N 1
ATOM 984 C CA . ARG A 1 123 ? 25.191 3.306 -37.806 1.00 62.34 123 ARG A CA 1
ATOM 985 C C . ARG A 1 123 ? 23.952 3.969 -37.225 1.00 62.34 123 ARG A C 1
ATOM 987 O O . ARG A 1 123 ? 23.996 4.393 -36.073 1.00 62.34 123 ARG A O 1
ATOM 994 N N . LYS A 1 124 ? 22.898 4.112 -38.028 1.00 64.75 124 LYS A N 1
ATOM 995 C CA . LYS A 1 124 ? 21.677 4.838 -37.683 1.00 64.75 124 LYS A CA 1
ATOM 996 C C . LYS A 1 124 ? 20.615 3.855 -37.209 1.00 64.75 124 LYS A C 1
ATOM 998 O O . LYS A 1 124 ? 20.287 2.898 -37.895 1.00 64.75 124 LYS A O 1
ATOM 1003 N N . PHE A 1 125 ? 20.092 4.114 -36.024 1.00 67.12 125 PHE A N 1
ATOM 1004 C CA . PHE A 1 125 ? 19.078 3.317 -35.358 1.00 67.12 125 PHE A CA 1
ATOM 1005 C C . PHE A 1 125 ? 17.849 4.188 -35.109 1.00 67.12 125 PHE A C 1
ATOM 1007 O O . PHE A 1 125 ? 17.910 5.160 -34.352 1.00 67.12 125 PHE A O 1
ATOM 1014 N N . GLU A 1 126 ? 16.732 3.859 -35.751 1.00 72.69 126 GLU A N 1
ATOM 1015 C CA . GLU A 1 126 ? 15.447 4.494 -35.466 1.00 72.69 126 GLU A CA 1
ATOM 1016 C C . GLU A 1 126 ? 14.863 3.889 -34.187 1.00 72.69 126 GLU A C 1
ATOM 1018 O O . GLU A 1 126 ? 14.432 2.736 -34.163 1.00 72.69 126 GLU A O 1
ATOM 1023 N N . HIS A 1 127 ? 14.877 4.655 -33.094 1.00 74.81 127 HIS A N 1
ATOM 1024 C CA . HIS A 1 127 ? 14.403 4.174 -31.800 1.00 74.81 127 HIS A CA 1
ATOM 1025 C C . HIS A 1 127 ? 13.050 4.778 -31.439 1.00 74.81 127 HIS A C 1
ATOM 1027 O O . HIS A 1 127 ? 12.869 5.987 -31.461 1.00 74.81 127 HIS A O 1
ATOM 1033 N N . SER A 1 128 ? 12.104 3.956 -30.989 1.00 74.25 128 SER A N 1
ATOM 1034 C CA . SER A 1 128 ? 10.718 4.391 -30.744 1.00 74.25 128 SER A CA 1
ATOM 1035 C C . SER A 1 128 ? 10.541 5.407 -29.610 1.00 74.25 128 SER A C 1
ATOM 1037 O O . SER A 1 128 ? 9.476 6.003 -29.487 1.00 74.25 128 SER A O 1
ATOM 1039 N N . SER A 1 129 ? 11.560 5.615 -28.775 1.00 72.69 129 SER A N 1
ATOM 1040 C CA . SER A 1 129 ? 11.537 6.650 -27.735 1.00 72.69 129 SER A CA 1
ATOM 1041 C C . SER A 1 129 ? 11.943 8.040 -28.232 1.00 72.69 129 SER A C 1
ATOM 1043 O O . SER A 1 129 ? 11.946 8.977 -27.434 1.00 72.69 129 SER A O 1
ATOM 1045 N N . HIS A 1 130 ? 12.433 8.167 -29.468 1.00 80.06 130 HIS A N 1
ATOM 1046 C CA . HIS A 1 130 ? 13.064 9.390 -29.947 1.00 80.06 130 HIS A CA 1
ATOM 1047 C C . HIS A 1 130 ? 12.848 9.596 -31.451 1.00 80.06 130 HIS A C 1
ATOM 1049 O O . HIS A 1 130 ? 12.902 8.660 -32.232 1.00 80.06 130 HIS A O 1
ATOM 1055 N N . THR A 1 131 ? 12.608 10.836 -31.869 1.00 77.62 131 THR A N 1
ATOM 1056 C CA . THR A 1 131 ? 12.208 11.158 -33.250 1.00 77.62 131 THR A CA 1
ATOM 1057 C C . THR A 1 131 ? 13.364 11.184 -34.244 1.00 77.62 131 THR A C 1
ATOM 1059 O O . THR A 1 131 ? 13.137 11.080 -35.444 1.00 77.62 131 THR A O 1
ATOM 1062 N N . HIS A 1 132 ? 14.598 11.359 -33.771 1.00 82.06 132 HIS A N 1
ATOM 1063 C CA . HIS A 1 132 ? 15.781 11.405 -34.625 1.00 82.06 132 HIS A CA 1
ATOM 1064 C C . HIS A 1 132 ? 16.506 10.051 -34.647 1.00 82.06 132 HIS A C 1
ATOM 1066 O O . HIS A 1 132 ? 16.562 9.383 -33.609 1.00 82.06 132 HIS A O 1
ATOM 1072 N N . PRO A 1 133 ? 17.140 9.675 -35.774 1.00 76.75 133 PRO A N 1
ATOM 1073 C CA . PRO A 1 133 ? 17.997 8.498 -35.827 1.00 76.75 133 PRO A CA 1
ATOM 1074 C C . PRO A 1 133 ? 19.157 8.617 -34.836 1.00 76.75 133 PRO A C 1
ATOM 1076 O O . PRO A 1 133 ? 19.863 9.628 -34.799 1.00 76.75 133 PRO A O 1
ATOM 1079 N N . LEU A 1 134 ? 19.369 7.572 -34.042 1.00 82.62 134 LEU A N 1
ATOM 1080 C CA . LEU A 1 134 ? 20.466 7.508 -33.088 1.00 82.62 134 LEU A CA 1
ATOM 1081 C C . LEU A 1 134 ? 21.693 6.867 -33.729 1.00 82.62 134 LEU A C 1
ATOM 1083 O O . LEU A 1 134 ? 21.580 5.894 -34.467 1.00 82.62 134 LEU A O 1
ATOM 1087 N N . THR A 1 135 ? 22.872 7.392 -33.419 1.00 80.81 135 THR A N 1
ATOM 1088 C CA . THR A 1 135 ? 24.153 6.875 -33.899 1.00 80.81 135 THR A CA 1
ATOM 1089 C C . THR A 1 135 ? 24.815 6.028 -32.821 1.00 80.81 135 THR A C 1
ATOM 1091 O O . THR A 1 135 ? 24.938 6.475 -31.679 1.00 80.81 135 THR A O 1
ATOM 1094 N N . LEU A 1 136 ? 25.256 4.815 -33.165 1.00 78.50 136 LEU A N 1
ATOM 1095 C CA . LEU A 1 136 ? 26.041 3.986 -32.247 1.00 78.50 136 LEU A CA 1
ATOM 1096 C C . LEU A 1 136 ? 27.427 4.610 -32.008 1.00 78.50 136 LEU A C 1
ATOM 1098 O O . LEU A 1 136 ? 28.221 4.768 -32.936 1.00 78.50 136 LEU A O 1
ATOM 1102 N N . VAL A 1 137 ? 27.728 4.908 -30.748 1.00 76.25 137 VAL A N 1
ATOM 1103 C CA . VAL A 1 137 ? 29.038 5.335 -30.255 1.00 76.25 137 VAL A CA 1
ATOM 1104 C C . VAL A 1 137 ? 29.725 4.123 -29.630 1.00 76.25 137 VAL A C 1
ATOM 1106 O O . VAL A 1 137 ? 29.307 3.622 -28.582 1.00 76.25 137 VAL A O 1
ATOM 1109 N N . GLN A 1 138 ? 30.770 3.638 -30.302 1.00 62.81 138 GLN A N 1
ATOM 1110 C CA . GLN A 1 138 ? 31.511 2.434 -29.904 1.00 62.81 138 GLN A CA 1
ATOM 1111 C C . GLN A 1 138 ? 32.547 2.712 -28.811 1.00 62.81 138 GLN A C 1
ATOM 1113 O O . GLN A 1 138 ? 32.798 1.848 -27.978 1.00 62.81 138 GLN A O 1
ATOM 1118 N N . ARG A 1 139 ? 33.099 3.933 -28.750 1.00 67.00 139 ARG A N 1
ATOM 1119 C CA . ARG A 1 139 ? 33.963 4.340 -27.637 1.00 67.00 139 ARG A CA 1
ATOM 1120 C C . ARG A 1 139 ? 33.119 4.526 -26.371 1.00 67.00 139 ARG A C 1
ATOM 1122 O O . ARG A 1 139 ? 32.254 5.405 -26.371 1.00 67.00 139 ARG A O 1
ATOM 1129 N N . PRO A 1 140 ? 33.352 3.744 -25.299 1.00 67.00 140 PRO A N 1
ATOM 1130 C CA . PRO A 1 140 ? 32.603 3.894 -24.061 1.00 67.00 140 PRO A CA 1
ATOM 1131 C C . PRO A 1 140 ? 32.808 5.302 -23.500 1.00 67.00 140 PRO A C 1
ATOM 1133 O O . PRO A 1 140 ? 33.932 5.711 -23.216 1.00 67.00 140 PRO A O 1
ATOM 1136 N N . ALA A 1 141 ? 31.719 6.046 -23.344 1.00 68.00 141 ALA A N 1
ATOM 1137 C CA . ALA A 1 141 ? 31.718 7.357 -22.711 1.00 68.00 141 ALA A CA 1
ATOM 1138 C C . ALA A 1 141 ? 30.985 7.259 -21.372 1.00 68.00 141 ALA A C 1
ATOM 1140 O O . ALA A 1 141 ? 30.040 6.484 -21.235 1.00 68.00 141 ALA A O 1
ATOM 1141 N N . SER A 1 142 ? 31.415 8.044 -20.386 1.00 79.94 142 SER A N 1
ATOM 1142 C CA . SER A 1 142 ? 30.663 8.214 -19.143 1.00 79.94 142 SER A CA 1
ATOM 1143 C C . SER A 1 142 ? 29.646 9.331 -19.344 1.00 79.94 142 SER A C 1
ATOM 1145 O O . SER A 1 142 ? 30.016 10.486 -19.549 1.00 79.94 142 SER A O 1
ATOM 1147 N N . PHE A 1 143 ? 28.362 8.988 -19.328 1.00 82.06 143 PHE A N 1
ATOM 1148 C CA . PHE A 1 143 ? 27.268 9.939 -19.501 1.00 82.06 143 PHE A CA 1
ATOM 1149 C C . PHE A 1 143 ? 26.054 9.497 -18.696 1.00 82.06 143 PHE A C 1
ATOM 1151 O O . PHE A 1 143 ? 25.887 8.319 -18.387 1.00 82.06 143 PHE A O 1
ATOM 1158 N N . LYS A 1 144 ? 25.177 10.448 -18.372 1.00 84.12 144 LYS A N 1
ATOM 1159 C CA . LYS A 1 144 ? 23.903 10.137 -17.729 1.00 84.12 144 LYS A CA 1
ATOM 1160 C C . LYS A 1 144 ? 22.904 9.668 -18.783 1.00 84.12 144 LYS A C 1
ATOM 1162 O O . LYS A 1 144 ? 22.450 10.466 -19.598 1.00 84.12 144 LYS A O 1
ATOM 1167 N N . CYS A 1 145 ? 22.542 8.392 -18.746 1.00 85.81 145 CYS A N 1
ATOM 1168 C CA . CYS A 1 145 ? 21.622 7.802 -19.714 1.00 85.81 145 CYS A CA 1
ATOM 1169 C C . CYS A 1 145 ? 20.186 8.328 -19.543 1.00 85.81 145 CYS A C 1
ATOM 1171 O O . CYS A 1 145 ? 19.616 8.240 -18.453 1.00 85.81 145 CYS A O 1
ATOM 1173 N N . ASN A 1 146 ? 19.564 8.800 -20.630 1.00 83.50 146 ASN A N 1
ATOM 1174 C CA . ASN A 1 146 ? 18.184 9.306 -20.630 1.00 83.50 146 ASN A CA 1
ATOM 1175 C C . ASN A 1 146 ? 17.128 8.236 -20.299 1.00 83.50 146 ASN A C 1
ATOM 1177 O O . ASN A 1 146 ? 16.027 8.587 -19.884 1.00 83.50 146 ASN A O 1
ATOM 1181 N N . ALA A 1 147 ? 17.450 6.952 -20.469 1.00 82.38 147 ALA A N 1
ATOM 1182 C CA . ALA A 1 147 ? 16.540 5.852 -20.169 1.00 82.38 147 ALA A CA 1
ATOM 1183 C C . ALA A 1 147 ? 16.599 5.436 -18.689 1.00 82.38 147 ALA A C 1
ATOM 1185 O O . ALA A 1 147 ? 15.583 5.438 -17.997 1.00 82.38 147 ALA A O 1
ATOM 1186 N N . CYS A 1 148 ? 17.787 5.076 -18.183 1.00 82.50 148 CYS A N 1
ATOM 1187 C CA . CYS A 1 148 ? 17.934 4.507 -16.835 1.00 82.50 148 CYS A CA 1
ATOM 1188 C C . CYS A 1 148 ? 18.344 5.521 -15.762 1.00 82.50 148 CYS A C 1
ATOM 1190 O O . CYS A 1 148 ? 18.336 5.177 -14.584 1.00 82.50 148 CYS A O 1
ATOM 1192 N N . ASN A 1 149 ? 18.701 6.752 -16.146 1.00 78.75 149 ASN A N 1
ATOM 1193 C CA . ASN A 1 149 ? 19.227 7.798 -15.263 1.00 78.75 149 ASN A CA 1
ATOM 1194 C C . ASN A 1 149 ? 20.520 7.437 -14.505 1.00 78.75 149 ASN A C 1
ATOM 1196 O O . ASN A 1 149 ? 20.909 8.171 -13.596 1.00 78.75 149 ASN A O 1
ATOM 1200 N N . GLU A 1 150 ? 21.200 6.354 -14.888 1.00 80.81 150 GLU A N 1
ATOM 1201 C CA . GLU A 1 150 ? 22.502 5.961 -14.340 1.00 80.81 150 GLU A CA 1
ATOM 1202 C C . GLU A 1 150 ? 23.642 6.470 -15.226 1.00 80.81 150 GLU A C 1
ATOM 1204 O O . GLU A 1 150 ? 23.470 6.640 -16.437 1.00 80.81 150 GLU A O 1
ATOM 1209 N N . THR A 1 151 ? 24.798 6.697 -14.603 1.00 82.06 151 THR A N 1
ATOM 1210 C CA . THR A 1 151 ? 26.035 7.091 -15.279 1.00 82.06 151 THR A CA 1
ATOM 1211 C C . THR A 1 151 ? 26.974 5.896 -15.313 1.00 82.06 151 THR A C 1
ATOM 1213 O O . THR A 1 151 ? 27.570 5.576 -14.289 1.00 82.06 151 THR A O 1
ATOM 1216 N N . ASN A 1 152 ? 27.096 5.238 -16.466 1.00 73.38 152 ASN A N 1
ATOM 1217 C CA . ASN A 1 152 ? 27.987 4.093 -16.654 1.00 73.38 152 ASN A CA 1
ATOM 1218 C C . ASN A 1 152 ? 28.798 4.258 -17.944 1.00 73.38 152 ASN A C 1
ATOM 1220 O O . ASN A 1 152 ? 28.334 4.864 -18.908 1.00 73.38 152 ASN A O 1
ATOM 1224 N N . THR A 1 153 ? 29.994 3.675 -17.981 1.00 72.81 153 THR A N 1
ATOM 1225 C CA . THR A 1 153 ? 30.848 3.657 -19.173 1.00 72.81 153 THR A CA 1
ATOM 1226 C C . THR A 1 153 ? 30.487 2.441 -20.028 1.00 72.81 153 THR A C 1
ATOM 1228 O O . THR A 1 153 ? 30.945 1.331 -19.762 1.00 72.81 153 THR A O 1
ATOM 1231 N N . GLN A 1 154 ? 29.610 2.614 -21.017 1.00 69.94 154 GLN A N 1
ATOM 1232 C CA . GLN A 1 154 ? 29.172 1.541 -21.924 1.00 69.94 154 GLN A CA 1
ATOM 1233 C C . GLN A 1 154 ? 29.054 2.047 -23.368 1.00 69.94 154 GLN A C 1
ATOM 1235 O O . GLN A 1 154 ? 29.014 3.256 -23.608 1.00 69.94 154 GLN A O 1
ATOM 1240 N N . GLU A 1 155 ? 28.961 1.118 -24.328 1.00 76.31 155 GLU A N 1
ATOM 1241 C CA . GLU A 1 155 ? 28.504 1.434 -25.687 1.00 76.31 155 GLU A CA 1
ATOM 1242 C C . GLU A 1 155 ? 27.150 2.157 -25.622 1.00 76.31 155 GLU A C 1
ATOM 1244 O O . GLU A 1 155 ? 26.277 1.816 -24.811 1.00 76.31 155 GLU A O 1
ATOM 1249 N N . SER A 1 156 ? 26.957 3.160 -26.475 1.00 83.81 156 SER A N 1
ATOM 1250 C CA . SER A 1 156 ? 25.811 4.065 -26.363 1.00 83.81 156 SER A CA 1
ATOM 1251 C C . SER A 1 156 ? 25.238 4.477 -27.708 1.00 83.81 156 SER A C 1
ATOM 1253 O O . SER A 1 156 ? 25.918 4.432 -28.724 1.00 83.81 156 SER A O 1
ATOM 1255 N N . TYR A 1 157 ? 23.973 4.881 -27.709 1.00 84.19 157 TYR A N 1
ATOM 1256 C CA . TYR A 1 157 ? 23.306 5.488 -28.852 1.00 84.19 157 TYR A CA 1
ATOM 1257 C C . TYR A 1 157 ? 23.103 6.977 -28.584 1.00 84.19 157 TYR A C 1
ATOM 1259 O O . TYR A 1 157 ? 22.410 7.348 -27.634 1.00 84.19 157 TYR A O 1
ATOM 1267 N N . LEU A 1 158 ? 23.708 7.815 -29.421 1.00 85.75 158 LEU A N 1
ATOM 1268 C CA . LEU A 1 158 ? 23.699 9.276 -29.343 1.00 85.75 158 LEU A CA 1
ATOM 1269 C C . LEU A 1 158 ? 22.840 9.863 -30.461 1.00 85.75 158 LEU A C 1
ATOM 1271 O O . LEU A 1 158 ? 23.000 9.498 -31.624 1.00 85.75 158 LEU A O 1
ATOM 1275 N N . CYS A 1 159 ? 21.995 10.835 -30.141 1.00 81.88 159 CYS A N 1
ATOM 1276 C CA . CYS A 1 159 ? 21.424 11.723 -31.145 1.00 81.88 159 CYS A CA 1
ATOM 1277 C C . CYS A 1 159 ? 22.402 12.865 -31.450 1.00 81.88 159 CYS A C 1
ATOM 1279 O O . CYS A 1 159 ? 22.864 13.547 -30.542 1.00 81.88 159 CYS A O 1
ATOM 1281 N N . THR A 1 160 ? 22.702 13.114 -32.723 1.00 78.19 160 THR A N 1
ATOM 1282 C CA . THR A 1 160 ? 23.571 14.235 -33.129 1.00 78.19 160 THR A CA 1
ATOM 1283 C C . THR A 1 160 ? 22.822 15.565 -33.252 1.00 78.19 160 THR A C 1
ATOM 1285 O O . THR A 1 160 ? 23.451 16.609 -33.385 1.00 78.19 160 THR A O 1
ATOM 1288 N N . ILE A 1 161 ? 21.485 15.535 -33.216 1.00 75.88 161 ILE A N 1
ATOM 1289 C CA . ILE A 1 161 ? 20.615 16.710 -33.389 1.00 75.88 161 ILE A CA 1
ATOM 1290 C C . ILE A 1 161 ? 20.237 17.331 -32.036 1.00 75.88 161 ILE A C 1
ATOM 1292 O O . ILE A 1 161 ? 20.024 18.536 -31.937 1.00 75.88 161 ILE A O 1
ATOM 1296 N N . CYS A 1 162 ? 20.144 16.528 -30.976 1.00 81.62 162 CYS A N 1
ATOM 1297 C CA . CYS A 1 162 ? 19.715 16.984 -29.655 1.00 81.62 162 CYS A CA 1
ATOM 1298 C C . CYS A 1 162 ? 20.458 16.217 -28.546 1.00 81.62 162 CYS A C 1
ATOM 1300 O O . CYS A 1 162 ? 21.025 15.162 -28.829 1.00 81.62 162 CYS A O 1
ATOM 1302 N N . PRO A 1 163 ? 20.447 16.693 -27.285 1.00 82.31 163 PRO A N 1
ATOM 1303 C CA . PRO A 1 163 ? 21.184 16.073 -26.181 1.00 82.31 163 PRO A CA 1
ATOM 1304 C C . PRO A 1 163 ? 20.473 14.813 -25.650 1.00 82.31 163 PRO A C 1
ATOM 1306 O O . PRO A 1 163 ? 20.130 14.721 -24.472 1.00 82.31 163 PRO A O 1
ATOM 1309 N N . PHE A 1 164 ? 20.204 13.854 -26.537 1.00 81.25 164 PHE A N 1
ATOM 1310 C CA . PHE A 1 164 ? 19.604 12.566 -26.219 1.00 81.25 164 PHE A CA 1
ATOM 1311 C C . PHE A 1 164 ? 20.659 11.467 -26.331 1.00 81.25 164 PHE A C 1
ATOM 1313 O O . PHE A 1 164 ? 21.237 11.254 -27.398 1.00 81.25 164 PHE A O 1
ATOM 1320 N N . TRP A 1 165 ? 20.897 10.766 -25.225 1.00 86.25 165 TRP A N 1
ATOM 1321 C CA . TRP A 1 165 ? 21.948 9.766 -25.116 1.00 86.25 165 TRP A CA 1
ATOM 1322 C C . TRP A 1 165 ? 21.498 8.599 -24.230 1.00 86.25 165 TRP A C 1
ATOM 1324 O O . TRP A 1 165 ? 21.110 8.779 -23.073 1.00 86.25 165 TRP A O 1
ATOM 1334 N N . ILE A 1 166 ? 21.535 7.376 -24.761 1.00 85.25 166 ILE A N 1
ATOM 1335 C CA . ILE A 1 166 ? 21.130 6.163 -24.033 1.00 85.25 166 ILE A CA 1
ATOM 1336 C C . ILE A 1 166 ? 22.209 5.086 -24.111 1.00 85.25 166 ILE A C 1
ATOM 1338 O O . ILE A 1 166 ? 22.928 4.990 -25.101 1.00 85.25 166 ILE A O 1
ATOM 1342 N N . HIS A 1 167 ? 22.315 4.234 -23.089 1.00 86.00 167 HIS A N 1
ATOM 1343 C CA . HIS A 1 167 ? 23.131 3.022 -23.199 1.00 86.00 167 HIS A CA 1
ATOM 1344 C C . HIS A 1 167 ? 22.576 2.123 -24.310 1.00 86.00 167 HIS A C 1
ATOM 1346 O O . HIS A 1 167 ? 21.355 2.014 -24.469 1.00 86.00 167 HIS A O 1
ATOM 1352 N N . LYS A 1 168 ? 23.455 1.411 -25.022 1.00 81.25 168 LYS A N 1
ATOM 1353 C CA . LYS A 1 168 ? 23.059 0.420 -26.033 1.00 81.25 168 LYS A CA 1
ATOM 1354 C C . LYS A 1 168 ? 22.116 -0.632 -25.449 1.00 81.25 168 LYS A C 1
ATOM 1356 O O . LYS A 1 168 ? 21.085 -0.934 -26.037 1.00 81.25 168 LYS A O 1
ATOM 1361 N N . SER A 1 169 ? 22.419 -1.101 -24.239 1.00 79.50 169 SER A N 1
ATOM 1362 C CA . SER A 1 169 ? 21.581 -2.027 -23.470 1.00 79.50 169 SER A CA 1
ATOM 1363 C C . SER A 1 169 ? 20.180 -1.476 -23.177 1.00 79.50 169 SER A C 1
ATOM 1365 O O . SER A 1 169 ? 19.213 -2.225 -23.222 1.00 79.50 169 SER A O 1
ATOM 1367 N N . CYS A 1 170 ? 20.048 -0.169 -22.925 1.00 82.25 170 CYS A N 1
ATOM 1368 C CA . CYS A 1 170 ? 18.755 0.472 -22.677 1.00 82.25 170 CYS A CA 1
ATOM 1369 C C . CYS A 1 170 ? 17.921 0.631 -23.959 1.00 82.25 170 CYS A C 1
ATOM 1371 O O . CYS A 1 170 ? 16.703 0.497 -23.901 1.00 82.25 170 CYS A O 1
ATOM 1373 N N . GLY A 1 171 ? 18.562 0.900 -25.103 1.00 79.56 171 GLY A N 1
ATOM 1374 C CA . GLY A 1 171 ? 17.888 1.007 -26.407 1.00 79.56 171 GLY A CA 1
ATOM 1375 C C . GLY A 1 171 ? 17.427 -0.332 -26.995 1.00 79.56 171 GLY A C 1
ATOM 1376 O O . GLY A 1 171 ? 16.609 -0.349 -27.906 1.00 79.56 171 GLY A O 1
ATOM 1377 N N . LEU A 1 172 ? 17.936 -1.449 -26.467 1.00 79.31 172 LEU A N 1
ATOM 1378 C CA . LEU A 1 172 ? 17.586 -2.809 -26.891 1.00 79.31 172 LEU A CA 1
ATOM 1379 C C . LEU A 1 172 ? 16.657 -3.526 -25.898 1.00 79.31 172 LEU A C 1
ATOM 1381 O O . LEU A 1 172 ? 16.444 -4.732 -26.016 1.00 79.31 172 LEU A O 1
ATOM 1385 N N . LEU A 1 173 ? 16.117 -2.812 -24.903 1.00 76.88 173 LEU A N 1
ATOM 1386 C CA . LEU A 1 173 ? 15.187 -3.401 -23.942 1.00 76.88 173 LEU A CA 1
ATOM 1387 C C . LEU A 1 173 ? 13.913 -3.898 -24.646 1.00 76.88 173 LEU A C 1
ATOM 1389 O O . LEU A 1 173 ? 13.373 -3.191 -25.504 1.00 76.88 173 LEU A O 1
ATOM 1393 N N . PRO A 1 174 ? 13.399 -5.087 -24.276 1.00 75.56 174 PRO A N 1
ATOM 1394 C CA . PRO A 1 174 ? 12.176 -5.605 -24.868 1.00 75.56 174 PRO A CA 1
ATOM 1395 C C . PRO A 1 174 ? 10.985 -4.699 -24.534 1.00 75.56 174 PRO A C 1
ATOM 1397 O O . PRO A 1 174 ? 10.881 -4.140 -23.447 1.00 75.56 174 PRO A O 1
ATOM 1400 N N . ARG A 1 175 ? 10.038 -4.554 -25.466 1.00 74.44 175 ARG A N 1
ATOM 1401 C CA . ARG A 1 175 ? 8.829 -3.748 -25.212 1.00 74.44 175 ARG A CA 1
ATOM 1402 C C . ARG A 1 175 ? 7.888 -4.383 -24.190 1.00 74.44 175 ARG A C 1
ATOM 1404 O O . ARG A 1 175 ? 7.134 -3.665 -23.543 1.00 74.44 175 ARG A O 1
ATOM 1411 N N . ILE A 1 176 ? 7.921 -5.706 -24.077 1.00 74.50 176 ILE A N 1
ATOM 1412 C CA . ILE A 1 176 ? 7.099 -6.490 -23.160 1.00 74.50 176 ILE A CA 1
ATOM 1413 C C . ILE A 1 176 ? 8.041 -7.348 -22.322 1.00 74.50 176 ILE A C 1
ATOM 1415 O O . ILE A 1 176 ? 8.929 -8.004 -22.865 1.00 74.50 176 ILE A O 1
ATOM 1419 N N . TYR A 1 177 ? 7.850 -7.334 -21.009 1.00 77.19 177 TYR A N 1
ATOM 1420 C CA . TYR A 1 177 ? 8.647 -8.093 -20.057 1.00 77.19 177 TYR A CA 1
ATOM 1421 C C . TYR A 1 177 ? 7.733 -8.826 -19.077 1.00 77.19 177 TYR A C 1
ATOM 1423 O O . TYR A 1 177 ? 6.944 -8.201 -18.371 1.00 77.19 177 TYR A O 1
ATOM 1431 N N . GLN A 1 178 ? 7.844 -10.151 -19.032 1.00 77.12 178 GLN A N 1
ATOM 1432 C CA . GLN A 1 178 ? 7.125 -10.997 -18.081 1.00 77.12 178 GLN A CA 1
ATOM 1433 C C . GLN A 1 178 ? 8.015 -11.235 -16.857 1.00 77.12 178 GLN A C 1
ATOM 1435 O O . GLN A 1 178 ? 9.211 -11.491 -17.007 1.00 77.12 178 GLN A O 1
ATOM 1440 N N . ARG A 1 179 ? 7.445 -11.157 -15.652 1.00 72.94 179 ARG A N 1
ATOM 1441 C CA . ARG A 1 179 ? 8.132 -11.530 -14.412 1.00 72.94 179 ARG A CA 1
ATOM 1442 C C . ARG A 1 179 ? 7.511 -12.774 -13.804 1.00 72.94 179 ARG A C 1
ATOM 1444 O O . ARG A 1 179 ? 6.313 -12.981 -13.928 1.00 72.94 179 ARG A O 1
ATOM 1451 N N . ASP A 1 180 ? 8.323 -13.526 -13.073 1.00 63.75 180 ASP A N 1
ATOM 1452 C CA . ASP A 1 180 ? 7.859 -14.699 -12.326 1.00 63.75 180 ASP A CA 1
ATOM 1453 C C . ASP A 1 180 ? 7.043 -14.315 -11.075 1.00 63.75 180 ASP A C 1
ATOM 1455 O O . ASP A 1 180 ? 6.282 -15.125 -10.561 1.00 63.75 180 ASP A O 1
ATOM 1459 N N . ASP A 1 181 ? 7.202 -13.083 -10.573 1.00 58.59 181 ASP A N 1
ATOM 1460 C CA . ASP A 1 181 ? 6.522 -12.554 -9.379 1.00 58.59 181 ASP A CA 1
ATOM 1461 C C . ASP A 1 181 ? 5.286 -11.692 -9.701 1.00 58.59 181 ASP A C 1
ATOM 1463 O O . ASP A 1 181 ? 4.665 -11.135 -8.791 1.00 58.59 181 ASP A O 1
ATOM 1467 N N . HIS A 1 182 ? 4.928 -11.566 -10.983 1.00 66.56 182 HIS A N 1
ATOM 1468 C CA . HIS A 1 182 ? 3.769 -10.802 -11.419 1.00 66.56 182 HIS A CA 1
ATOM 1469 C C . HIS A 1 182 ? 3.082 -11.456 -12.618 1.00 66.56 182 HIS A C 1
ATOM 1471 O O . HIS A 1 182 ? 3.661 -11.562 -13.697 1.00 66.56 182 HIS A O 1
ATOM 1477 N N . ASP A 1 183 ? 1.813 -11.821 -12.439 1.00 68.25 183 ASP A N 1
ATOM 1478 C CA . ASP A 1 183 ? 1.055 -12.610 -13.417 1.00 68.25 183 ASP A CA 1
ATOM 1479 C C . ASP A 1 183 ? 0.816 -11.880 -14.753 1.00 68.25 183 ASP A C 1
ATOM 1481 O O . ASP A 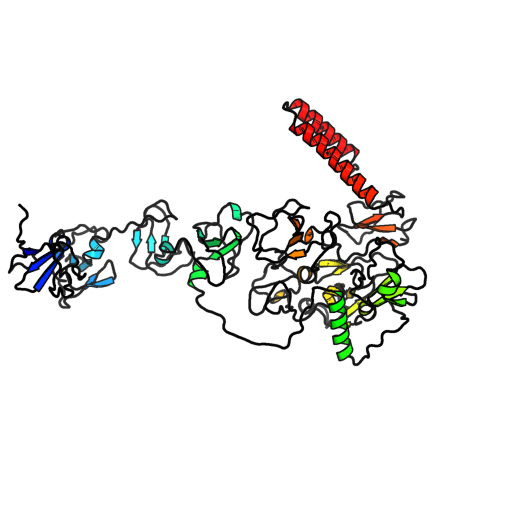1 183 ? 0.640 -12.517 -15.793 1.00 68.25 183 ASP A O 1
ATOM 1485 N N . HIS A 1 184 ? 0.857 -10.543 -14.764 1.00 76.44 184 HIS A N 1
ATOM 1486 C CA . HIS A 1 184 ? 0.624 -9.748 -15.970 1.00 76.44 184 HIS A CA 1
ATOM 1487 C C . HIS A 1 184 ? 1.929 -9.293 -16.651 1.00 76.44 184 HIS A C 1
ATOM 1489 O O . HIS A 1 184 ? 2.854 -8.836 -15.972 1.00 76.44 184 HIS A O 1
ATOM 1495 N N . PRO A 1 185 ? 1.995 -9.307 -17.997 1.00 77.25 185 PRO A N 1
ATOM 1496 C CA . PRO A 1 185 ? 3.129 -8.758 -18.732 1.00 77.25 185 PRO A CA 1
ATOM 1497 C C . PRO A 1 185 ? 3.276 -7.253 -18.490 1.00 77.25 185 PRO A C 1
ATOM 1499 O O . PRO A 1 185 ? 2.319 -6.482 -18.606 1.00 77.25 185 PRO A O 1
ATOM 1502 N N . LEU A 1 186 ? 4.500 -6.812 -18.204 1.00 83.75 186 LEU A N 1
ATOM 1503 C CA . LEU A 1 186 ? 4.832 -5.399 -18.067 1.00 83.75 186 LEU A CA 1
ATOM 1504 C C . LEU A 1 186 ? 5.175 -4.806 -19.434 1.00 83.75 186 LEU A C 1
ATOM 1506 O O . LEU A 1 186 ? 6.010 -5.337 -20.164 1.00 83.75 186 LEU A O 1
ATOM 1510 N N . SER A 1 187 ? 4.582 -3.663 -19.756 1.00 84.31 187 SER A N 1
ATOM 1511 C CA . SER A 1 187 ? 4.900 -2.888 -20.956 1.00 84.31 187 SER A CA 1
ATOM 1512 C C . SER A 1 187 ? 5.966 -1.840 -20.650 1.00 84.31 187 SER A C 1
ATOM 1514 O O . SER A 1 187 ? 5.905 -1.173 -19.618 1.00 84.31 187 SER A O 1
ATOM 1516 N N . LEU A 1 188 ? 6.938 -1.663 -21.542 1.00 80.81 188 LEU A N 1
ATOM 1517 C CA . LEU A 1 188 ? 7.917 -0.584 -21.450 1.00 80.81 188 LEU A CA 1
ATOM 1518 C C . LEU A 1 188 ? 7.279 0.734 -21.902 1.00 80.81 188 LEU A C 1
ATOM 1520 O O . LEU A 1 188 ? 6.838 0.862 -23.044 1.00 80.81 188 LEU A O 1
ATOM 1524 N N . ALA A 1 189 ? 7.283 1.733 -21.026 1.00 78.06 189 ALA A N 1
ATOM 1525 C CA . ALA A 1 189 ? 6.953 3.108 -21.366 1.00 78.06 189 ALA A CA 1
ATOM 1526 C C . ALA A 1 189 ? 8.190 4.001 -21.265 1.00 78.06 189 ALA A C 1
ATOM 1528 O O . ALA A 1 189 ? 8.944 3.946 -20.292 1.00 78.06 189 ALA A O 1
ATOM 1529 N N . TYR A 1 190 ? 8.364 4.873 -22.259 1.00 79.31 190 TYR A N 1
ATOM 1530 C CA . TYR A 1 190 ? 9.460 5.850 -22.314 1.00 79.31 190 TYR A CA 1
ATOM 1531 C C . TYR A 1 190 ? 9.184 7.117 -21.484 1.00 79.31 190 TYR A C 1
ATOM 1533 O O . TYR A 1 190 ? 10.040 7.988 -21.349 1.00 79.31 190 TYR A O 1
ATOM 1541 N N . CYS A 1 191 ? 7.980 7.224 -20.927 1.00 75.12 191 CYS A N 1
ATOM 1542 C CA . CYS A 1 191 ? 7.577 8.188 -19.914 1.00 75.12 191 CYS A CA 1
ATOM 1543 C C . CYS A 1 191 ? 6.360 7.627 -19.168 1.00 75.12 191 CYS A C 1
ATOM 1545 O O . CYS A 1 191 ? 5.633 6.796 -19.712 1.00 75.12 191 CYS A O 1
ATOM 1547 N N . LEU A 1 192 ? 6.105 8.076 -17.937 1.00 69.12 192 LEU A N 1
ATOM 1548 C CA . LEU A 1 192 ? 4.890 7.682 -17.219 1.00 69.12 192 LEU A CA 1
ATOM 1549 C C . LEU A 1 192 ? 3.658 8.184 -17.991 1.00 69.12 192 LEU A C 1
ATOM 1551 O O . LEU A 1 192 ? 3.561 9.406 -18.209 1.00 69.12 192 LEU A O 1
ATOM 1555 N N . PRO A 1 193 ? 2.723 7.290 -18.377 1.00 68.38 193 PRO A N 1
ATOM 1556 C CA . PRO A 1 193 ? 1.528 7.693 -19.104 1.00 68.38 193 PRO A CA 1
ATOM 1557 C C . PRO A 1 193 ? 0.709 8.713 -18.306 1.00 68.38 193 PRO A C 1
ATOM 1559 O O . PRO A 1 193 ? 0.594 8.626 -17.080 1.00 68.38 193 PRO A O 1
ATOM 1562 N N . ASN A 1 194 ? 0.170 9.715 -19.004 1.00 67.38 194 ASN A N 1
ATOM 1563 C CA . ASN A 1 194 ? -0.469 10.879 -18.380 1.00 67.38 194 ASN A CA 1
ATOM 1564 C C . ASN A 1 194 ? -1.649 10.502 -17.477 1.00 67.38 194 ASN A C 1
ATOM 1566 O O . ASN A 1 194 ? -1.820 11.110 -16.426 1.00 67.38 194 ASN A O 1
ATOM 1570 N N . GLU A 1 195 ? -2.404 9.470 -17.853 1.00 64.50 195 GLU A N 1
ATOM 1571 C CA . GLU A 1 195 ? -3.543 8.928 -17.098 1.00 64.50 195 GLU A CA 1
ATOM 1572 C C . GLU A 1 195 ? -3.183 8.441 -15.688 1.00 64.50 195 GLU A C 1
ATOM 1574 O O . GLU A 1 195 ? -4.045 8.377 -14.815 1.00 64.50 195 GLU A O 1
ATOM 1579 N N . TYR A 1 196 ? -1.905 8.148 -15.441 1.00 65.94 196 TYR A N 1
ATOM 1580 C CA . TYR A 1 196 ? -1.428 7.724 -14.134 1.00 65.94 196 TYR A CA 1
ATOM 1581 C C . TYR A 1 196 ? -0.963 8.916 -13.284 1.00 65.94 196 TYR A C 1
ATOM 1583 O O . TYR A 1 196 ? -1.092 8.874 -12.069 1.00 65.94 196 TYR A O 1
ATOM 1591 N N . ARG A 1 197 ? -0.516 10.036 -13.869 1.00 63.19 197 ARG A N 1
ATOM 1592 C CA . ARG A 1 197 ? 0.190 11.137 -13.164 1.00 63.19 197 ARG A CA 1
ATOM 1593 C C . ARG A 1 197 ? -0.590 11.864 -12.053 1.00 63.19 197 ARG A C 1
ATOM 1595 O O . ARG A 1 197 ? 0.001 12.697 -11.374 1.00 63.19 197 ARG A O 1
ATOM 1602 N N . GLY A 1 198 ? -1.874 11.564 -11.850 1.00 55.31 198 GLY A N 1
ATOM 1603 C CA . GLY A 1 198 ? -2.678 12.092 -10.741 1.00 55.31 198 GLY A CA 1
ATOM 1604 C C . GLY A 1 198 ? -2.251 11.607 -9.347 1.00 55.31 198 GLY A C 1
ATOM 1605 O O . GLY A 1 198 ? -2.668 12.195 -8.353 1.00 55.31 198 GLY A O 1
ATOM 1606 N N . TYR A 1 199 ? -1.402 10.574 -9.256 1.00 58.12 199 TYR A N 1
ATOM 1607 C CA . TYR A 1 199 ? -0.909 10.016 -7.992 1.00 58.12 199 TYR A CA 1
ATOM 1608 C C . TYR A 1 199 ? 0.623 9.876 -7.998 1.00 58.12 199 TYR A C 1
ATOM 1610 O O . TYR A 1 199 ? 1.238 9.673 -9.042 1.00 58.12 199 TYR A O 1
ATOM 1618 N N . GLY A 1 200 ? 1.259 9.971 -6.823 1.00 60.59 200 GLY A N 1
ATOM 1619 C CA . GLY A 1 200 ? 2.700 9.727 -6.679 1.00 60.59 200 GLY A CA 1
ATOM 1620 C C . GLY A 1 200 ? 3.022 8.230 -6.710 1.00 60.59 200 GLY A C 1
ATOM 1621 O O . GLY A 1 200 ? 2.552 7.491 -5.835 1.00 60.59 200 GLY A O 1
ATOM 1622 N N . PHE A 1 201 ? 3.833 7.795 -7.681 1.00 70.69 201 PHE A N 1
ATOM 1623 C CA . PHE A 1 201 ? 4.233 6.393 -7.854 1.00 70.69 201 PHE A CA 1
ATOM 1624 C C . PHE A 1 201 ? 5.635 6.122 -7.342 1.00 70.69 201 PHE A C 1
ATOM 1626 O O . PHE A 1 201 ? 6.546 6.926 -7.524 1.00 70.69 201 PHE A O 1
ATOM 1633 N N . SER A 1 202 ? 5.814 4.938 -6.774 1.00 74.75 202 SER A N 1
ATOM 1634 C CA . SER A 1 202 ? 7.109 4.386 -6.410 1.00 74.75 202 SER A CA 1
ATOM 1635 C C . SER A 1 202 ? 7.380 3.110 -7.202 1.00 74.75 202 SER A C 1
ATOM 1637 O O . SER A 1 202 ? 6.470 2.439 -7.680 1.00 74.75 202 SER A O 1
ATOM 1639 N N . CYS A 1 203 ? 8.659 2.799 -7.375 1.00 79.38 203 CYS A N 1
ATOM 1640 C CA . CYS A 1 203 ? 9.102 1.564 -7.998 1.00 79.38 203 CYS A CA 1
ATOM 1641 C C . CYS A 1 203 ? 8.849 0.376 -7.067 1.00 79.38 203 CYS A C 1
ATOM 1643 O O . CYS A 1 203 ? 9.356 0.374 -5.953 1.00 79.38 203 CYS A O 1
ATOM 1645 N N . GLU A 1 204 ? 8.183 -0.674 -7.537 1.00 75.62 204 GLU A N 1
ATOM 1646 C CA . GLU A 1 204 ? 7.837 -1.847 -6.713 1.00 75.62 204 GLU A CA 1
ATOM 1647 C C . GLU A 1 204 ? 9.049 -2.629 -6.206 1.00 75.62 204 GLU A C 1
ATOM 1649 O O . GLU A 1 204 ? 8.973 -3.298 -5.187 1.00 75.62 204 GLU A O 1
ATOM 1654 N N . LEU A 1 205 ? 10.191 -2.509 -6.884 1.00 75.25 205 LEU A N 1
ATOM 1655 C CA . LEU A 1 205 ? 11.405 -3.233 -6.503 1.00 75.25 205 LEU A CA 1
ATOM 1656 C C . LEU A 1 205 ? 12.335 -2.453 -5.566 1.00 75.25 205 LEU A C 1
ATOM 1658 O O . LEU A 1 205 ? 13.181 -3.051 -4.914 1.00 75.25 205 LEU A O 1
ATOM 1662 N N . CYS A 1 206 ? 12.257 -1.118 -5.545 1.00 74.56 206 CYS A N 1
ATOM 1663 C CA . CYS A 1 206 ? 13.176 -0.295 -4.741 1.00 74.56 206 CYS A CA 1
ATOM 1664 C C . CYS A 1 206 ? 12.490 0.789 -3.913 1.00 74.56 206 CYS A C 1
ATOM 1666 O O . CYS A 1 206 ? 13.167 1.554 -3.235 1.00 74.56 206 CYS A O 1
ATOM 1668 N N . HIS A 1 207 ? 11.168 0.894 -4.017 1.00 69.31 207 HIS A N 1
ATOM 1669 C CA . HIS A 1 207 ? 10.275 1.798 -3.292 1.00 69.31 207 HIS A CA 1
ATOM 1670 C C . HIS A 1 207 ? 10.610 3.293 -3.389 1.00 69.31 207 HIS A C 1
ATOM 1672 O O . HIS A 1 207 ? 10.027 4.110 -2.681 1.00 69.31 207 HIS A O 1
ATOM 1678 N N . ARG A 1 208 ? 11.492 3.681 -4.318 1.00 73.12 208 ARG A N 1
ATOM 1679 C CA . ARG A 1 208 ? 11.805 5.081 -4.635 1.00 73.12 208 ARG A CA 1
ATOM 1680 C C . ARG A 1 208 ? 10.806 5.659 -5.628 1.00 73.12 208 ARG A C 1
ATOM 1682 O O . ARG A 1 208 ? 10.307 4.937 -6.490 1.00 73.12 208 ARG A O 1
ATOM 1689 N N . GLU A 1 209 ? 10.556 6.958 -5.512 1.00 74.88 209 GLU A N 1
ATOM 1690 C CA . GLU A 1 209 ? 9.635 7.706 -6.369 1.00 74.88 209 GLU A CA 1
ATOM 1691 C C . GLU A 1 209 ? 10.037 7.651 -7.852 1.00 74.88 209 GLU A C 1
ATOM 1693 O O . GLU A 1 209 ? 11.212 7.779 -8.207 1.00 74.88 209 GLU A O 1
ATOM 1698 N N . LEU A 1 210 ? 9.040 7.473 -8.718 1.00 76.06 210 LEU A N 1
ATOM 1699 C CA . LEU A 1 210 ? 9.190 7.455 -10.165 1.00 76.06 210 LEU A CA 1
ATOM 1700 C C . LEU A 1 210 ? 8.966 8.853 -10.735 1.00 76.06 210 LEU A C 1
ATOM 1702 O O . LEU A 1 210 ? 7.906 9.453 -10.566 1.00 76.06 210 LEU A O 1
ATOM 1706 N N . LYS A 1 211 ? 9.952 9.362 -11.479 1.00 73.19 211 LYS A N 1
ATOM 1707 C CA . LYS A 1 211 ? 9.816 10.655 -12.162 1.00 73.19 211 LYS A CA 1
ATOM 1708 C C . LYS A 1 211 ? 8.996 10.498 -13.443 1.00 73.19 211 LYS A C 1
ATOM 1710 O O . LYS A 1 211 ? 9.259 9.554 -14.188 1.00 73.19 211 LYS A O 1
ATOM 1715 N N . PRO A 1 212 ? 8.115 11.455 -13.795 1.00 70.75 212 PRO A N 1
ATOM 1716 C CA . PRO A 1 212 ? 7.286 11.381 -15.002 1.00 70.75 212 PRO A CA 1
ATOM 1717 C C . PRO A 1 212 ? 8.046 11.134 -16.315 1.00 70.75 212 PRO A C 1
ATOM 1719 O O . PRO A 1 212 ? 7.507 10.534 -17.241 1.00 70.75 212 PRO A O 1
ATOM 1722 N N . SER A 1 213 ? 9.299 11.588 -16.393 1.00 70.94 213 SER A N 1
ATOM 1723 C CA . SER A 1 213 ? 10.184 11.442 -17.554 1.00 70.94 213 SER A CA 1
ATOM 1724 C C . SER A 1 213 ? 11.050 10.177 -17.542 1.00 70.94 213 SER A C 1
ATOM 1726 O O . SER A 1 213 ? 11.838 9.979 -18.461 1.00 70.94 213 SER A O 1
ATOM 1728 N N . SER A 1 214 ? 10.961 9.344 -16.502 1.00 73.12 214 SER A N 1
ATOM 1729 C CA . SER A 1 214 ? 11.740 8.105 -16.417 1.00 73.12 214 SER A CA 1
ATOM 1730 C C . SER A 1 214 ? 11.104 6.995 -17.240 1.00 73.12 214 SER A C 1
ATOM 1732 O O . SER A 1 214 ? 9.879 6.888 -17.311 1.00 73.12 214 SER A O 1
ATOM 1734 N N . TRP A 1 215 ? 11.950 6.150 -17.829 1.00 82.19 215 TRP A N 1
ATOM 1735 C CA . TRP A 1 215 ? 11.489 4.937 -18.488 1.00 82.19 215 TRP A CA 1
ATOM 1736 C C . TRP A 1 215 ? 11.142 3.904 -17.430 1.00 82.19 215 TRP A C 1
ATOM 1738 O O . TRP A 1 215 ? 11.898 3.688 -16.475 1.00 82.19 215 TRP A O 1
ATOM 1748 N N . VAL A 1 216 ? 9.993 3.266 -17.602 1.00 85.12 216 VAL A N 1
ATOM 1749 C CA . VAL A 1 216 ? 9.446 2.326 -16.629 1.00 85.12 216 VAL A CA 1
ATOM 1750 C C . VAL A 1 216 ? 8.853 1.130 -17.341 1.00 85.12 216 VAL A C 1
ATOM 1752 O O . VAL A 1 216 ? 8.252 1.263 -18.405 1.00 85.12 216 VAL A O 1
ATOM 1755 N N . TYR A 1 217 ? 8.985 -0.034 -16.724 1.00 85.38 217 TYR A N 1
ATOM 1756 C CA . TYR A 1 217 ? 8.093 -1.140 -17.026 1.00 85.38 217 TYR A CA 1
ATOM 1757 C C . TYR A 1 217 ? 6.865 -1.008 -16.149 1.00 85.38 217 TYR A C 1
ATOM 1759 O O . TYR A 1 217 ? 6.991 -0.782 -14.941 1.00 85.38 217 TYR A O 1
ATOM 1767 N N . TYR A 1 218 ? 5.690 -1.124 -16.755 1.00 82.62 218 TYR A N 1
ATOM 1768 C CA . TYR A 1 218 ? 4.447 -0.988 -16.025 1.00 82.62 218 TYR A CA 1
ATOM 1769 C C . TYR A 1 218 ? 3.367 -1.966 -16.474 1.00 82.62 218 TYR A C 1
ATOM 1771 O O . TYR A 1 218 ? 3.282 -2.337 -17.642 1.00 82.62 218 TYR A O 1
ATOM 1779 N N . CYS A 1 219 ? 2.515 -2.347 -15.529 1.00 82.38 219 CYS A N 1
ATOM 1780 C CA . CYS A 1 219 ? 1.214 -2.940 -15.800 1.00 82.38 219 CYS A CA 1
ATOM 1781 C C . CYS A 1 219 ? 0.154 -1.906 -15.424 1.00 82.38 219 CYS A C 1
ATOM 1783 O O . CYS A 1 219 ? 0.016 -1.564 -14.246 1.00 82.38 219 CYS A O 1
ATOM 1785 N N . GLY A 1 220 ? -0.578 -1.395 -16.419 1.00 70.38 220 GLY A N 1
ATOM 1786 C CA . GLY A 1 220 ? -1.650 -0.418 -16.205 1.00 70.38 220 GLY A CA 1
ATOM 1787 C C . GLY A 1 220 ? -2.743 -0.948 -15.271 1.00 70.38 220 GLY A C 1
ATOM 1788 O O . GLY A 1 220 ? -3.130 -0.253 -14.331 1.00 70.38 220 GLY A O 1
ATOM 1789 N N . HIS A 1 221 ? -3.149 -2.210 -15.457 1.00 68.12 221 HIS A N 1
ATOM 1790 C CA . HIS A 1 221 ? -4.178 -2.883 -14.653 1.00 68.12 221 HIS A CA 1
ATOM 1791 C C . HIS A 1 221 ? -3.795 -2.952 -13.171 1.00 68.12 221 HIS A C 1
ATOM 1793 O O . HIS A 1 221 ? -4.526 -2.487 -12.302 1.00 68.12 221 HIS A O 1
ATOM 1799 N N . CYS A 1 222 ? -2.596 -3.449 -12.868 1.00 71.00 222 CYS A N 1
ATOM 1800 C CA . CYS A 1 222 ? -2.138 -3.596 -11.486 1.00 71.00 222 CYS A CA 1
ATOM 1801 C C . CYS A 1 222 ? -1.525 -2.317 -10.907 1.00 71.00 222 CYS A C 1
ATOM 1803 O O . CYS A 1 222 ? -1.088 -2.307 -9.752 1.00 71.00 222 CYS A O 1
ATOM 1805 N N . ARG A 1 223 ? -1.426 -1.251 -11.716 1.00 73.12 223 ARG A N 1
ATOM 1806 C CA . ARG A 1 223 ? -0.629 -0.050 -11.419 1.00 73.12 223 ARG A CA 1
ATOM 1807 C C . ARG A 1 223 ? 0.767 -0.430 -10.915 1.00 73.12 223 ARG A C 1
ATOM 1809 O O . ARG A 1 223 ? 1.295 0.191 -9.995 1.00 73.12 223 ARG A O 1
ATOM 1816 N N . TYR A 1 224 ? 1.331 -1.512 -11.444 1.00 76.31 224 TYR A N 1
ATOM 1817 C CA . TYR A 1 224 ? 2.634 -2.040 -11.051 1.00 76.31 224 TYR A CA 1
ATOM 1818 C C . TYR A 1 224 ? 3.681 -1.276 -11.847 1.00 76.31 224 TYR A C 1
ATOM 1820 O O . TYR A 1 224 ? 3.604 -1.294 -13.070 1.00 76.31 224 TYR A O 1
ATOM 1828 N N . PHE A 1 225 ? 4.611 -0.577 -11.196 1.00 82.88 225 PHE A N 1
ATOM 1829 C CA . PHE A 1 225 ? 5.601 0.251 -11.887 1.00 82.88 225 PHE A CA 1
ATOM 1830 C C . PHE A 1 225 ? 7.002 -0.059 -11.386 1.00 82.88 225 PHE A C 1
ATOM 1832 O O . PHE A 1 225 ? 7.247 -0.119 -10.184 1.00 82.88 225 PHE A O 1
ATOM 1839 N N . VAL A 1 226 ? 7.950 -0.212 -12.303 1.00 83.94 226 VAL A N 1
ATOM 1840 C CA . VAL A 1 226 ? 9.324 -0.574 -11.964 1.00 83.94 226 VAL A CA 1
ATOM 1841 C C . VAL A 1 226 ? 10.307 0.219 -12.816 1.00 83.94 226 VAL A C 1
ATOM 1843 O O . VAL A 1 226 ? 10.129 0.356 -14.027 1.00 83.94 226 VAL A O 1
ATOM 1846 N N . HIS A 1 227 ? 11.380 0.716 -12.196 1.00 85.25 227 HIS A N 1
ATOM 1847 C CA . HIS A 1 227 ? 12.511 1.271 -12.937 1.00 85.25 227 HIS A CA 1
ATOM 1848 C C . HIS A 1 227 ? 13.120 0.211 -13.859 1.00 85.25 227 HIS A C 1
ATOM 1850 O O . HIS A 1 227 ? 13.382 -0.911 -13.421 1.00 85.25 227 HIS A O 1
ATOM 1856 N N . ILE A 1 228 ? 13.491 0.587 -15.084 1.00 83.06 228 ILE A N 1
ATOM 1857 C CA . ILE A 1 228 ? 14.220 -0.332 -15.973 1.00 83.06 228 ILE A CA 1
ATOM 1858 C C . ILE A 1 228 ? 15.514 -0.863 -15.331 1.00 83.06 228 ILE A C 1
ATOM 1860 O O . ILE A 1 228 ? 15.863 -2.025 -15.513 1.00 83.06 228 ILE A O 1
ATOM 1864 N N . SER A 1 229 ? 16.191 -0.043 -14.517 1.00 78.19 229 SER A N 1
ATOM 1865 C CA . SER A 1 229 ? 17.422 -0.430 -13.822 1.00 78.19 229 SER A CA 1
ATOM 1866 C C . SER A 1 229 ? 17.194 -1.370 -12.643 1.00 78.19 229 SER A C 1
ATOM 1868 O O . SER A 1 229 ? 18.107 -2.093 -12.258 1.00 78.19 229 SER A O 1
ATOM 1870 N N . CYS A 1 230 ? 15.997 -1.386 -12.055 1.00 78.81 230 CYS A N 1
ATOM 1871 C CA . CYS A 1 230 ? 15.685 -2.335 -10.992 1.00 78.81 230 CYS A CA 1
ATOM 1872 C C . CYS A 1 230 ? 15.433 -3.734 -11.557 1.00 78.81 230 CYS A C 1
ATOM 1874 O O . CYS A 1 230 ? 15.838 -4.707 -10.933 1.00 78.81 230 CYS A O 1
ATOM 1876 N N . ILE A 1 231 ? 14.841 -3.839 -12.750 1.00 75.44 231 ILE A N 1
ATOM 1877 C CA . ILE A 1 231 ? 14.604 -5.133 -13.402 1.00 75.44 231 ILE A CA 1
ATOM 1878 C C . ILE A 1 231 ? 15.917 -5.822 -13.762 1.00 75.44 231 ILE A C 1
ATOM 1880 O O . ILE A 1 231 ? 16.077 -7.008 -13.492 1.00 75.44 231 ILE A O 1
ATOM 1884 N N . THR A 1 232 ? 16.882 -5.080 -14.307 1.00 65.75 232 THR A N 1
ATOM 1885 C CA . THR A 1 232 ? 18.174 -5.647 -14.716 1.00 65.75 232 THR A CA 1
ATOM 1886 C C . THR A 1 232 ? 19.070 -6.048 -13.541 1.00 65.75 232 THR A C 1
ATOM 1888 O O . THR A 1 232 ? 19.995 -6.831 -13.730 1.00 65.75 232 THR A O 1
ATOM 1891 N N . LYS A 1 233 ? 18.809 -5.538 -12.328 1.00 66.06 233 LYS A N 1
ATOM 1892 C CA . LYS A 1 233 ? 19.641 -5.771 -11.133 1.00 66.06 233 LYS A CA 1
ATOM 1893 C C . LYS A 1 233 ? 19.173 -6.926 -10.241 1.00 66.06 233 LYS A C 1
ATOM 1895 O O . LYS A 1 233 ? 19.945 -7.361 -9.395 1.00 66.06 233 LYS A O 1
ATOM 1900 N N . GLN A 1 234 ? 17.946 -7.430 -10.392 1.00 54.19 234 GLN A N 1
ATOM 1901 C CA . GLN A 1 234 ? 17.307 -8.290 -9.382 1.00 54.19 234 GLN A CA 1
ATOM 1902 C C . GLN A 1 234 ? 17.292 -9.801 -9.688 1.00 54.19 234 GLN A C 1
ATOM 1904 O O . GLN A 1 234 ? 16.376 -10.507 -9.281 1.00 54.19 234 GLN A O 1
ATOM 1909 N N . ALA A 1 235 ? 18.345 -10.340 -10.308 1.00 41.50 235 ALA A N 1
ATOM 1910 C CA . ALA A 1 235 ? 18.586 -11.791 -10.352 1.00 41.50 235 ALA A CA 1
ATOM 1911 C C . ALA A 1 235 ? 19.109 -12.369 -9.009 1.00 41.50 235 ALA A C 1
ATOM 1913 O O . ALA A 1 235 ? 19.832 -13.361 -8.997 1.00 41.50 235 ALA A O 1
ATOM 1914 N N . LEU A 1 236 ? 18.774 -11.753 -7.870 1.00 33.56 236 LEU A N 1
ATOM 1915 C CA . LEU A 1 236 ? 19.164 -12.216 -6.536 1.00 33.56 236 LEU A CA 1
ATOM 1916 C C . LEU A 1 236 ? 17.901 -12.568 -5.748 1.00 33.56 236 LEU A C 1
ATOM 1918 O O . LEU A 1 236 ? 17.201 -11.693 -5.241 1.00 33.56 236 LEU A O 1
ATOM 1922 N N . LYS A 1 237 ? 17.610 -13.871 -5.692 1.00 28.16 237 LYS A N 1
ATOM 1923 C CA . LYS A 1 237 ? 16.593 -14.465 -4.818 1.00 28.16 237 LYS A CA 1
ATOM 1924 C C . LYS A 1 237 ? 16.998 -14.291 -3.347 1.00 28.16 237 LYS A C 1
ATOM 1926 O O . LYS A 1 237 ? 18.1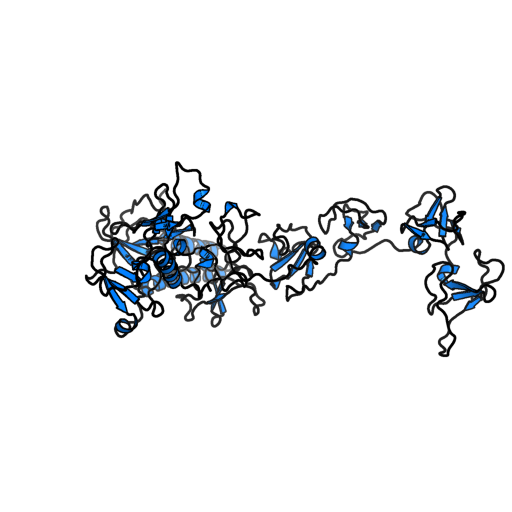68 -14.514 -3.036 1.00 28.16 237 LYS A O 1
ATOM 1931 N N . PRO A 1 238 ? 16.064 -14.014 -2.427 1.00 26.31 238 PRO A N 1
ATOM 1932 C CA . PRO A 1 238 ? 16.203 -14.450 -1.046 1.00 26.31 238 PRO A CA 1
ATOM 1933 C C . PRO A 1 238 ? 15.812 -15.933 -0.949 1.00 26.31 238 PRO A C 1
ATOM 1935 O O . PRO A 1 238 ? 14.783 -16.339 -1.490 1.00 26.31 238 PRO A O 1
ATOM 1938 N N . ASP A 1 239 ? 16.646 -16.725 -0.275 1.00 24.88 239 ASP A N 1
ATOM 1939 C CA . ASP A 1 239 ? 16.431 -18.145 0.008 1.00 24.88 239 ASP A CA 1
ATOM 1940 C C . ASP A 1 239 ? 16.068 -18.354 1.494 1.00 24.88 239 ASP A C 1
ATOM 1942 O O . ASP A 1 239 ? 16.761 -17.857 2.380 1.00 24.88 239 ASP A O 1
ATOM 1946 N N . VAL A 1 240 ? 14.955 -19.069 1.683 1.00 32.44 240 VAL A N 1
ATOM 1947 C CA . VAL A 1 240 ? 14.571 -20.069 2.704 1.00 32.44 240 VAL A CA 1
ATOM 1948 C C . VAL A 1 240 ? 14.688 -19.806 4.225 1.00 32.44 240 VAL A C 1
ATOM 1950 O O . VAL A 1 240 ? 15.748 -19.604 4.810 1.00 32.44 240 VAL A O 1
ATOM 1953 N N . ASP A 1 241 ? 13.509 -19.988 4.838 1.00 30.58 241 ASP A N 1
ATOM 1954 C CA . ASP A 1 241 ? 13.131 -20.522 6.155 1.00 30.58 241 ASP A CA 1
ATOM 1955 C C . ASP A 1 241 ? 13.853 -20.072 7.432 1.00 30.58 241 ASP A C 1
ATOM 1957 O O . ASP A 1 241 ? 14.905 -20.576 7.830 1.00 30.58 241 ASP A O 1
ATOM 1961 N N . ARG A 1 242 ? 13.095 -19.326 8.247 1.00 30.62 242 ARG A N 1
ATOM 1962 C CA . ARG A 1 242 ? 13.025 -19.561 9.695 1.00 30.62 242 ARG A CA 1
ATOM 1963 C C . ARG A 1 242 ? 11.567 -19.556 10.143 1.00 30.62 242 ARG A C 1
ATOM 1965 O O . ARG A 1 242 ? 10.868 -18.569 9.951 1.00 30.62 242 ARG A O 1
ATOM 1972 N N . LYS A 1 243 ? 11.135 -20.627 10.814 1.00 27.53 243 LYS A N 1
ATOM 1973 C CA . LYS A 1 243 ? 9.956 -20.614 11.690 1.00 27.53 243 LYS A CA 1
ATOM 1974 C C . LYS A 1 243 ? 10.376 -20.111 13.067 1.00 27.53 243 LYS A C 1
ATOM 1976 O O . LYS A 1 243 ? 11.141 -20.795 13.745 1.00 27.53 243 LYS A O 1
ATOM 1981 N N . PRO A 1 244 ? 9.892 -18.946 13.493 1.00 31.72 244 PRO A N 1
ATOM 1982 C CA . PRO A 1 244 ? 9.662 -18.747 14.916 1.00 31.72 244 PRO A CA 1
ATOM 1983 C C . PRO A 1 244 ? 8.268 -19.234 15.301 1.00 31.72 244 PRO A C 1
ATOM 1985 O O . PRO A 1 244 ? 7.341 -19.235 14.490 1.00 31.72 244 PRO A O 1
ATOM 1988 N N . ASP A 1 245 ? 8.138 -19.667 16.548 1.00 30.30 245 ASP A N 1
ATOM 1989 C CA . ASP A 1 245 ? 6.849 -19.966 17.155 1.00 30.30 245 ASP A CA 1
ATOM 1990 C C . ASP A 1 245 ? 5.995 -18.695 17.159 1.00 30.30 245 ASP A C 1
ATOM 1992 O O . ASP A 1 245 ? 6.323 -17.709 17.824 1.00 30.30 245 ASP A O 1
ATOM 1996 N N . TYR A 1 246 ? 4.907 -18.701 16.390 1.00 45.72 246 TYR A N 1
ATOM 1997 C CA . TYR A 1 246 ? 4.031 -17.544 16.254 1.00 45.72 246 TYR A CA 1
ATOM 1998 C C . TYR A 1 246 ? 2.575 -17.882 16.523 1.00 45.72 246 TYR A C 1
ATOM 2000 O O . TYR A 1 246 ? 2.069 -18.954 16.190 1.00 45.72 246 TYR A O 1
ATOM 2008 N N . PHE A 1 247 ? 1.904 -16.897 17.114 1.00 42.84 247 PHE A N 1
ATOM 2009 C CA . PHE A 1 247 ? 0.492 -16.929 17.441 1.00 42.84 247 PHE A CA 1
ATOM 2010 C C . PHE A 1 247 ? -0.329 -16.565 16.188 1.00 42.84 247 PHE A C 1
ATOM 2012 O O . PHE A 1 247 ? -0.103 -15.496 15.612 1.00 42.84 247 PHE A O 1
ATOM 2019 N N . PRO A 1 248 ? -1.269 -17.410 15.732 1.00 39.00 248 PRO A N 1
ATOM 2020 C CA . PRO A 1 248 ? -2.148 -17.060 14.623 1.00 39.00 248 PRO A CA 1
ATOM 2021 C C . PRO A 1 248 ? -3.041 -15.885 15.038 1.00 39.00 248 PRO A C 1
ATOM 2023 O O . PRO A 1 248 ? -3.631 -15.912 16.112 1.00 39.00 248 PRO A O 1
ATOM 2026 N N . PHE A 1 249 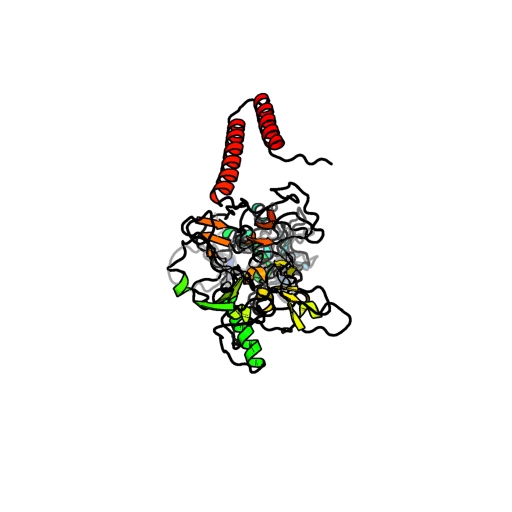? -3.129 -14.852 14.198 1.00 49.00 249 PHE A N 1
ATOM 2027 C CA . PHE A 1 249 ? -4.018 -13.700 14.384 1.00 49.00 249 PHE A CA 1
ATOM 2028 C C . PHE A 1 249 ? -5.384 -14.055 13.771 1.00 49.00 249 PHE A C 1
ATOM 2030 O O . PHE A 1 249 ? -5.522 -14.039 12.543 1.00 49.00 249 PHE A O 1
ATOM 2037 N N . PRO A 1 250 ? -6.393 -14.452 14.567 1.00 39.81 250 PRO A N 1
ATOM 2038 C CA . PRO A 1 250 ? -7.645 -14.943 14.025 1.00 39.81 250 PRO A CA 1
ATOM 2039 C C . PRO A 1 250 ? -8.567 -13.747 13.751 1.00 39.81 250 PRO A C 1
ATOM 2041 O O . PRO A 1 250 ? -8.905 -12.963 14.631 1.00 39.81 250 PRO A O 1
ATOM 2044 N N . ASN A 1 251 ? -8.990 -13.617 12.497 1.00 46.91 251 ASN A N 1
ATOM 2045 C CA . ASN A 1 251 ? -10.265 -13.003 12.102 1.00 46.91 251 ASN A CA 1
ATOM 2046 C C . ASN A 1 251 ? -10.555 -11.528 12.449 1.00 46.91 251 ASN A C 1
ATOM 2048 O O . ASN A 1 251 ? -11.704 -11.117 12.305 1.00 46.91 251 ASN A O 1
ATOM 2052 N N . ASN A 1 252 ? -9.565 -10.710 12.815 1.00 57.59 252 ASN A N 1
ATOM 2053 C CA . ASN A 1 252 ? -9.754 -9.279 13.115 1.00 57.59 252 ASN A CA 1
ATOM 2054 C C . ASN A 1 252 ? -10.804 -9.028 14.229 1.00 57.59 252 ASN A C 1
ATOM 2056 O O . ASN A 1 252 ? -11.374 -7.938 14.314 1.00 57.59 252 ASN A O 1
ATOM 2060 N N . ASN A 1 253 ? -11.060 -10.018 15.099 1.00 67.06 253 ASN A N 1
ATOM 2061 C CA . ASN A 1 253 ? -11.966 -9.872 16.235 1.00 67.06 253 ASN A CA 1
ATOM 2062 C C . ASN A 1 253 ? -11.220 -9.216 17.406 1.00 67.06 253 ASN A C 1
ATOM 2064 O O . ASN A 1 253 ? -10.467 -9.852 18.145 1.00 67.06 253 ASN A O 1
ATOM 2068 N N . LEU A 1 254 ? -11.424 -7.911 17.574 1.00 71.94 254 LEU A N 1
ATOM 2069 C CA . LEU A 1 254 ? -10.711 -7.103 18.568 1.00 71.94 254 LEU A CA 1
ATOM 2070 C C . LEU A 1 254 ? -10.995 -7.544 20.014 1.00 71.94 254 LEU A C 1
ATOM 2072 O O . LEU A 1 254 ? -10.153 -7.335 20.887 1.00 71.94 254 LEU A O 1
ATOM 2076 N N . VAL A 1 255 ? -12.133 -8.199 20.269 1.00 75.00 255 VAL A N 1
ATOM 2077 C CA . VAL A 1 255 ? -12.480 -8.734 21.596 1.00 75.00 255 VAL A CA 1
ATOM 2078 C C . VAL A 1 255 ? -11.630 -9.961 21.939 1.00 75.00 255 VAL A C 1
ATOM 2080 O O . VAL A 1 255 ? -11.156 -10.076 23.069 1.00 75.00 255 VAL A O 1
ATOM 2083 N N . GLU A 1 256 ? -11.359 -10.835 20.967 1.00 74.88 256 GLU A N 1
ATOM 2084 C CA . GLU A 1 256 ? -10.470 -11.994 21.147 1.00 74.88 256 GLU A CA 1
ATOM 2085 C C . GLU A 1 256 ? -9.027 -11.555 21.418 1.00 74.88 256 GLU A C 1
ATOM 2087 O O . GLU A 1 256 ? -8.344 -12.147 22.252 1.00 74.88 256 GLU A O 1
ATOM 2092 N N . ILE A 1 257 ? -8.572 -10.470 20.780 1.00 73.38 257 ILE A N 1
ATOM 2093 C CA . ILE A 1 257 ? -7.244 -9.886 21.031 1.00 73.38 257 ILE A CA 1
ATOM 2094 C C . ILE A 1 257 ? -7.147 -9.379 22.470 1.00 73.38 257 ILE A C 1
ATOM 2096 O O . ILE A 1 257 ? -6.170 -9.669 23.164 1.00 73.38 257 ILE A O 1
ATOM 2100 N N . ILE A 1 258 ? -8.176 -8.665 22.939 1.00 76.94 258 ILE A N 1
ATOM 2101 C CA . ILE A 1 258 ? -8.261 -8.222 24.334 1.00 76.94 258 ILE A CA 1
ATOM 2102 C C . ILE A 1 258 ? -8.214 -9.432 25.272 1.00 76.94 258 ILE A C 1
ATOM 2104 O O . ILE A 1 258 ? -7.440 -9.423 26.230 1.00 76.94 258 ILE A O 1
ATOM 2108 N N . GLN A 1 259 ? -8.989 -10.482 24.996 1.00 77.62 259 GLN A N 1
ATOM 2109 C CA . GLN A 1 259 ? -9.023 -11.694 25.815 1.00 77.62 259 GLN A CA 1
ATOM 2110 C C . GLN A 1 259 ? -7.661 -12.389 25.870 1.00 77.62 259 GLN A C 1
ATOM 2112 O O . GLN A 1 259 ? -7.158 -12.670 26.960 1.00 77.62 259 GLN A O 1
ATOM 2117 N N . HIS A 1 260 ? -7.042 -12.621 24.712 1.00 74.00 260 HIS A N 1
ATOM 2118 C CA . HIS A 1 260 ? -5.747 -13.277 24.608 1.00 74.00 260 HIS A CA 1
ATOM 2119 C C . HIS A 1 260 ? -4.666 -12.497 25.359 1.00 74.00 260 HIS A C 1
ATOM 2121 O O . HIS A 1 260 ? -3.973 -13.054 26.211 1.00 74.00 260 HIS A O 1
ATOM 2127 N N . TYR A 1 261 ? -4.548 -11.195 25.092 1.00 70.69 261 TYR A N 1
ATOM 2128 C CA . TYR A 1 261 ? -3.508 -10.378 25.706 1.00 70.69 261 TYR A CA 1
ATOM 2129 C C . TYR A 1 261 ? -3.716 -10.228 27.217 1.00 70.69 261 TYR A C 1
ATOM 2131 O O . TYR A 1 261 ? -2.761 -10.332 27.990 1.00 70.69 261 TYR A O 1
ATOM 2139 N N . SER A 1 262 ? -4.969 -10.082 27.657 1.00 69.06 262 SER A N 1
ATOM 2140 C CA . SER A 1 262 ? -5.313 -10.092 29.083 1.00 69.06 262 SER A CA 1
ATOM 2141 C C . SER A 1 262 ? -4.909 -11.415 29.739 1.00 69.06 262 SER A C 1
ATOM 2143 O O . SER A 1 262 ? -4.321 -11.397 30.818 1.00 69.06 262 SER A O 1
ATOM 2145 N N . GLY A 1 263 ? -5.141 -12.553 29.074 1.00 67.62 263 GLY A N 1
ATOM 2146 C CA . GLY A 1 263 ? -4.688 -13.874 29.521 1.00 67.62 263 GLY A CA 1
ATOM 2147 C C . GLY A 1 263 ? -3.163 -13.987 29.616 1.00 67.62 263 GLY A C 1
ATOM 2148 O O . GLY A 1 263 ? -2.639 -14.420 30.638 1.00 67.62 263 GLY A O 1
ATOM 2149 N N . VAL A 1 264 ? -2.421 -13.518 28.607 1.00 66.06 264 VAL A N 1
ATOM 2150 C CA . VAL A 1 264 ? -0.944 -13.507 28.624 1.00 66.06 264 VAL A CA 1
ATOM 2151 C C . VAL A 1 264 ? -0.401 -12.682 29.794 1.00 66.06 264 VAL A C 1
ATOM 2153 O O . VAL A 1 264 ? 0.531 -13.114 30.477 1.00 66.06 264 VAL A O 1
ATOM 2156 N N . VAL A 1 265 ? -0.975 -11.503 30.052 1.00 63.25 265 VAL A N 1
ATOM 2157 C CA . VAL A 1 265 ? -0.558 -10.644 31.171 1.00 63.25 265 VAL A CA 1
ATOM 2158 C C . VAL A 1 265 ? -0.905 -11.287 32.519 1.00 63.25 265 VAL A C 1
ATOM 2160 O O . VAL A 1 265 ? -0.066 -11.291 33.419 1.00 63.25 265 VAL A O 1
ATOM 2163 N N . LYS A 1 266 ? -2.089 -11.894 32.658 1.00 66.44 266 LYS A N 1
ATOM 2164 C CA . LYS A 1 266 ? -2.505 -12.611 33.877 1.00 66.44 266 LYS A CA 1
ATOM 2165 C C . LYS A 1 266 ? -1.657 -13.847 34.168 1.00 66.44 266 LYS A C 1
ATOM 2167 O O . LYS A 1 266 ? -1.280 -14.042 35.321 1.00 66.44 266 LYS A O 1
ATOM 2172 N N . ASN A 1 267 ? -1.298 -14.624 33.146 1.00 60.34 267 ASN A N 1
ATOM 2173 C CA . ASN A 1 267 ? -0.433 -15.799 33.282 1.00 60.34 267 ASN A CA 1
ATOM 2174 C C . ASN A 1 267 ? 0.966 -15.415 33.779 1.00 60.34 267 ASN A C 1
ATOM 2176 O O . ASN A 1 267 ? 1.527 -16.101 34.628 1.00 60.34 267 ASN A O 1
ATOM 2180 N N . LYS A 1 268 ? 1.501 -14.268 33.337 1.00 58.56 268 LYS A N 1
ATOM 2181 C CA . LYS A 1 268 ? 2.750 -13.706 33.885 1.00 58.56 268 LYS A CA 1
ATOM 2182 C C . LYS A 1 268 ? 2.630 -13.244 35.345 1.00 58.56 268 LYS A C 1
ATOM 2184 O O . LYS A 1 268 ? 3.650 -13.102 36.010 1.00 58.56 268 LYS A O 1
ATOM 2189 N N . LEU A 1 269 ? 1.413 -12.998 35.833 1.00 51.25 269 LEU A N 1
ATOM 2190 C CA . LEU A 1 269 ? 1.106 -12.503 37.181 1.00 51.25 269 LEU A CA 1
ATOM 2191 C C . LEU A 1 269 ? 0.537 -13.585 38.123 1.00 51.25 269 LEU A C 1
ATOM 2193 O O . LEU A 1 269 ? 0.255 -13.274 39.277 1.00 51.25 269 LEU A O 1
ATOM 2197 N N . GLY A 1 270 ? 0.354 -14.828 37.657 1.00 45.88 270 GLY A N 1
ATOM 2198 C CA . GLY A 1 270 ? -0.092 -15.960 38.481 1.00 45.88 270 GLY A CA 1
ATOM 2199 C C . GLY A 1 270 ? -1.538 -15.888 39.001 1.00 45.88 270 GLY A C 1
ATOM 2200 O O . GLY A 1 270 ? -1.801 -16.369 40.100 1.00 45.88 270 GLY A O 1
ATOM 2201 N N . LYS A 1 271 ? -2.479 -15.280 38.261 1.00 49.31 271 LYS A N 1
ATOM 2202 C CA . LYS A 1 271 ? -3.907 -15.189 38.652 1.00 49.31 271 LYS A CA 1
ATOM 2203 C C . LYS A 1 271 ? -4.774 -16.216 37.906 1.00 49.31 271 LYS A C 1
ATOM 2205 O O . LYS A 1 271 ? -4.557 -16.429 36.720 1.00 49.31 271 LYS A O 1
ATOM 2210 N N . SER A 1 272 ? -5.760 -16.816 38.584 1.00 47.00 272 SER A N 1
ATOM 2211 C CA . SER A 1 272 ? -6.677 -17.821 38.014 1.00 47.00 272 SER A CA 1
ATOM 2212 C C . SER A 1 272 ? -7.841 -17.217 37.217 1.00 47.00 272 SER A C 1
ATOM 2214 O O . SER A 1 272 ? -8.373 -16.170 37.589 1.00 47.00 272 SER A O 1
ATOM 2216 N N . ASP A 1 273 ? -8.302 -17.935 36.190 1.00 50.75 273 ASP A N 1
ATOM 2217 C CA . ASP A 1 273 ? -9.465 -17.592 35.358 1.00 50.75 273 ASP A CA 1
ATOM 2218 C C . ASP A 1 273 ? -10.794 -17.992 36.027 1.00 50.75 273 ASP A C 1
ATOM 2220 O O . ASP A 1 273 ? -11.433 -18.968 35.642 1.00 50.75 273 ASP A O 1
ATOM 2224 N N . GLN A 1 274 ? -11.225 -17.256 37.055 1.00 59.97 274 GLN A N 1
ATOM 2225 C CA . GLN A 1 274 ? -12.600 -17.373 37.555 1.00 59.97 274 GLN A CA 1
ATOM 2226 C C . GLN A 1 274 ? -13.461 -16.237 36.999 1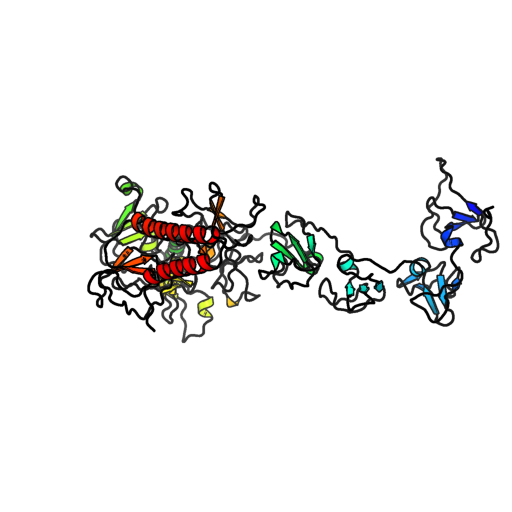.00 59.97 274 GLN A C 1
ATOM 2228 O O . GLN A 1 274 ? -13.254 -15.067 37.317 1.00 59.97 274 GLN A O 1
ATOM 2233 N N . GLU A 1 275 ? -14.436 -16.589 36.157 1.00 63.69 275 GLU A N 1
ATOM 2234 C CA . GLU A 1 275 ? -15.561 -15.712 35.837 1.00 63.69 275 GLU A CA 1
ATOM 2235 C C . GLU A 1 275 ? -16.553 -15.743 37.003 1.00 63.69 275 GLU A C 1
ATOM 2237 O O . GLU A 1 275 ? -17.022 -16.807 37.409 1.00 63.69 275 GLU A O 1
ATOM 2242 N N . PHE A 1 276 ? -16.862 -14.575 37.561 1.00 72.06 276 PHE A N 1
ATOM 2243 C CA . PHE A 1 276 ? -17.803 -14.455 38.668 1.00 72.06 276 PHE A CA 1
ATOM 2244 C C . PHE A 1 276 ? -19.200 -14.151 38.128 1.00 72.06 276 PHE A C 1
ATOM 2246 O O . PHE A 1 276 ? -19.357 -13.398 37.169 1.00 72.06 276 PHE A O 1
ATOM 2253 N N . SER A 1 277 ? -20.232 -14.707 38.764 1.00 76.62 277 SER A N 1
ATOM 2254 C CA . SER A 1 277 ? -21.628 -14.410 38.416 1.00 76.62 277 SER A CA 1
ATOM 2255 C C . SER A 1 277 ? -21.966 -12.928 38.590 1.00 76.62 277 SER A C 1
ATOM 2257 O O . SER A 1 277 ? -22.785 -12.389 37.846 1.00 76.62 277 SER A O 1
ATOM 2259 N N . GLU A 1 278 ? -21.307 -12.268 39.544 1.00 82.62 278 GLU A N 1
ATOM 2260 C CA . GLU A 1 278 ? -21.437 -10.844 39.823 1.00 82.62 278 GLU A CA 1
ATOM 2261 C C . GLU A 1 278 ? -20.068 -10.216 40.079 1.00 82.62 278 GLU A C 1
ATOM 2263 O O . GLU A 1 278 ? -19.224 -10.800 40.762 1.00 82.62 278 GLU A O 1
ATOM 2268 N N . ILE A 1 279 ? -19.857 -9.008 39.556 1.00 82.94 279 ILE A N 1
ATOM 2269 C CA . ILE A 1 279 ? -18.622 -8.244 39.757 1.00 82.94 279 ILE A CA 1
ATOM 2270 C C . ILE A 1 279 ? -18.920 -6.800 40.158 1.00 82.94 279 ILE A C 1
ATOM 2272 O O . ILE A 1 279 ? -19.889 -6.186 39.708 1.00 82.94 279 ILE A O 1
ATOM 2276 N N . LYS A 1 280 ? -18.031 -6.233 40.975 1.00 83.00 280 LYS A N 1
ATOM 2277 C CA . LYS A 1 280 ? -17.932 -4.789 41.208 1.00 83.00 280 LYS A CA 1
ATOM 2278 C C . LYS A 1 280 ? -16.658 -4.291 40.545 1.00 83.00 280 LYS A C 1
ATOM 2280 O O . LYS A 1 280 ? -15.598 -4.876 40.751 1.00 83.00 280 LYS A O 1
ATOM 2285 N N . ILE A 1 281 ? -16.770 -3.232 39.753 1.00 82.38 281 ILE A N 1
ATOM 2286 C CA . ILE A 1 281 ? -15.651 -2.652 39.008 1.00 82.38 281 ILE A CA 1
ATOM 2287 C C . ILE A 1 281 ? -15.527 -1.165 39.325 1.00 82.38 281 ILE A C 1
ATOM 2289 O O . ILE A 1 281 ? -16.509 -0.514 39.658 1.00 82.38 281 ILE A O 1
ATOM 2293 N N . GLU A 1 282 ? -14.325 -0.609 39.204 1.00 82.62 282 GLU A N 1
ATOM 2294 C CA . GLU A 1 282 ? -14.076 0.808 39.517 1.00 82.62 282 GLU A CA 1
ATOM 2295 C C . GLU A 1 282 ? -14.781 1.764 38.546 1.00 82.62 282 GLU A C 1
ATOM 2297 O O . GLU A 1 282 ? -15.190 2.860 38.920 1.00 82.62 282 GLU A O 1
ATOM 2302 N N . SER A 1 283 ? -14.964 1.337 37.297 1.00 81.38 283 SER A N 1
ATOM 2303 C CA . SER A 1 283 ? -15.553 2.147 36.232 1.00 81.38 283 SER A CA 1
ATOM 2304 C C . SER A 1 283 ? -17.073 2.299 36.323 1.00 81.38 283 SER A C 1
ATOM 2306 O O . SER A 1 283 ? -17.636 3.101 35.575 1.00 81.38 283 SER A O 1
ATOM 2308 N N . HIS A 1 284 ? -17.755 1.541 37.194 1.00 82.81 284 HIS A N 1
ATOM 2309 C CA . HIS A 1 284 ? -19.203 1.618 37.381 1.00 82.81 284 HIS A CA 1
ATOM 2310 C C . HIS A 1 284 ? -19.645 1.310 38.814 1.00 82.81 284 HIS A C 1
ATOM 2312 O O . HIS A 1 284 ? -19.263 0.304 39.396 1.00 82.81 284 HIS A O 1
ATOM 2318 N N . LYS A 1 285 ? -20.503 2.173 39.375 1.00 82.75 285 LYS A N 1
ATOM 2319 C CA . LYS A 1 285 ? -20.906 2.120 40.791 1.00 82.75 285 LYS A CA 1
ATOM 2320 C C . LYS A 1 285 ? -21.767 0.904 41.139 1.00 82.75 285 LYS A C 1
ATOM 2322 O O . LYS A 1 285 ? -21.722 0.429 42.272 1.00 82.75 285 LYS A O 1
ATOM 2327 N N . HIS A 1 286 ? -22.577 0.429 40.197 1.00 85.50 286 HIS A N 1
ATOM 2328 C CA . HIS A 1 286 ? -23.485 -0.690 40.428 1.00 85.50 286 HIS A CA 1
ATOM 2329 C C . HIS A 1 286 ? -22.806 -2.034 40.161 1.00 85.50 286 HIS A C 1
ATOM 2331 O O . HIS A 1 286 ? -21.870 -2.141 39.369 1.00 85.50 286 HIS A O 1
ATOM 2337 N N . THR A 1 287 ? -23.322 -3.075 40.812 1.00 86.19 287 THR A N 1
ATOM 2338 C CA . THR A 1 287 ? -22.864 -4.451 40.584 1.00 86.19 287 THR A CA 1
ATOM 2339 C C . THR A 1 287 ? -23.326 -4.914 39.206 1.00 86.19 287 THR A C 1
ATOM 2341 O O . THR A 1 287 ? -24.478 -4.688 38.821 1.00 86.19 287 THR A O 1
ATOM 2344 N N . LEU A 1 288 ? -22.420 -5.538 38.459 1.00 87.00 288 LEU A N 1
ATOM 2345 C CA . LEU A 1 288 ? -22.722 -6.089 37.147 1.00 87.00 288 LEU A CA 1
ATOM 2346 C C . LEU A 1 288 ? -22.945 -7.592 37.241 1.00 87.00 288 LEU A C 1
ATOM 2348 O O . LEU A 1 288 ? -22.212 -8.283 37.944 1.00 87.00 288 LEU A O 1
ATOM 2352 N N . VAL A 1 289 ? -23.920 -8.086 36.484 1.00 87.06 289 VAL A N 1
ATOM 2353 C CA . VAL A 1 289 ? -24.323 -9.495 36.457 1.00 87.06 289 VAL A CA 1
ATOM 2354 C C . VAL A 1 289 ? -23.921 -10.113 35.124 1.00 87.06 289 VAL A C 1
ATOM 2356 O O . VAL A 1 289 ? -24.157 -9.526 34.062 1.00 87.06 289 VAL A O 1
ATOM 2359 N N . LEU A 1 290 ? -23.318 -11.300 35.175 1.00 86.12 290 LEU A N 1
ATOM 2360 C CA . LEU A 1 290 ? -22.919 -12.060 33.995 1.00 86.12 290 LEU A CA 1
ATOM 2361 C C . LEU A 1 290 ? -24.155 -12.561 33.234 1.00 86.12 290 LEU A C 1
ATOM 2363 O O . LEU A 1 290 ? -25.060 -13.167 33.803 1.00 86.12 290 LEU A O 1
ATOM 2367 N N . SER A 1 291 ? -24.193 -12.310 31.931 1.00 80.88 291 SER A N 1
ATOM 2368 C CA . SER A 1 291 ? -25.267 -12.696 31.017 1.00 80.88 291 SER A CA 1
ATOM 2369 C C . SER A 1 291 ? -24.702 -13.409 29.787 1.00 80.88 291 SER A C 1
ATOM 2371 O O . SER A 1 291 ? -23.571 -13.162 29.363 1.00 80.88 291 SER A O 1
ATOM 2373 N N . GLN A 1 292 ? -25.502 -14.311 29.213 1.00 71.06 292 GLN A N 1
ATOM 2374 C CA . GLN A 1 292 ? -25.180 -15.048 27.989 1.00 71.06 292 GLN A CA 1
ATOM 2375 C C . GLN A 1 292 ? -26.137 -14.637 26.868 1.00 71.06 292 GLN A C 1
ATOM 2377 O O . GLN A 1 292 ? -27.354 -14.632 27.055 1.00 71.06 292 GLN A O 1
ATOM 2382 N N . VAL A 1 293 ? -25.584 -14.353 25.686 1.00 61.72 293 VAL A N 1
ATOM 2383 C CA . VAL A 1 293 ? -26.317 -13.795 24.532 1.00 61.72 293 VAL A CA 1
ATOM 2384 C C . VAL A 1 293 ? -27.462 -14.709 24.054 1.00 61.72 293 VAL A C 1
ATOM 2386 O O . VAL A 1 293 ? -28.500 -14.220 23.618 1.00 61.72 293 VAL A O 1
ATOM 2389 N N . GLN A 1 294 ? -27.331 -16.036 24.194 1.00 56.97 294 GLN A N 1
ATOM 2390 C CA . GLN A 1 294 ? -28.343 -17.004 23.736 1.00 56.97 294 GLN A CA 1
ATOM 2391 C C . GLN A 1 294 ? -29.680 -16.941 24.497 1.00 56.97 294 GLN A C 1
ATOM 2393 O O . GLN A 1 294 ? -30.703 -17.319 23.933 1.00 56.97 294 GLN A O 1
ATOM 2398 N N . LYS A 1 295 ? -29.702 -16.479 25.758 1.00 51.06 295 LYS A N 1
ATOM 2399 C CA . LYS A 1 295 ? -30.940 -16.426 26.562 1.00 51.06 295 LYS A CA 1
ATOM 2400 C C . LYS A 1 295 ? -31.769 -15.160 26.319 1.00 51.06 295 LYS A C 1
ATOM 2402 O O . LYS A 1 295 ? -32.986 -15.219 26.463 1.00 51.06 295 LYS A O 1
ATOM 2407 N N . ASP A 1 296 ? -31.136 -14.059 25.911 1.00 49.44 296 ASP A N 1
ATOM 2408 C CA . ASP A 1 296 ? -31.796 -12.752 25.764 1.00 49.44 296 ASP A CA 1
ATOM 2409 C C . ASP A 1 296 ? -32.332 -12.501 24.329 1.00 49.44 296 ASP A C 1
ATOM 2411 O O . ASP A 1 296 ? -33.309 -11.773 24.166 1.00 49.44 296 ASP A O 1
ATOM 2415 N N . LEU A 1 297 ? -31.791 -13.167 23.294 1.00 49.12 297 LEU A N 1
ATOM 2416 C CA . LEU A 1 297 ? -32.239 -13.033 21.888 1.00 49.12 297 LEU A CA 1
ATOM 2417 C C . LEU A 1 297 ? -33.648 -13.580 21.602 1.00 49.12 297 LEU A C 1
ATOM 2419 O O . LEU A 1 297 ? -34.251 -13.213 20.599 1.00 49.12 297 LEU A O 1
ATOM 2423 N N . ASN A 1 298 ? -34.197 -14.422 22.481 1.00 45.91 298 ASN A N 1
ATOM 2424 C CA . ASN A 1 298 ? -35.583 -14.881 22.352 1.00 45.91 298 ASN A CA 1
ATOM 2425 C C . ASN A 1 298 ? -36.611 -13.793 22.731 1.00 45.91 298 ASN A C 1
ATOM 2427 O O . ASN A 1 298 ? -37.801 -14.003 22.515 1.00 45.91 298 ASN A O 1
ATOM 2431 N N . ASN A 1 299 ? -36.175 -12.646 23.278 1.00 45.44 299 ASN A N 1
ATOM 2432 C CA . ASN A 1 299 ? -37.055 -11.583 23.781 1.00 45.44 299 ASN A CA 1
ATOM 2433 C C . ASN A 1 299 ? -36.830 -10.192 23.164 1.00 45.44 299 ASN A C 1
ATOM 2435 O O . ASN A 1 299 ? -37.606 -9.280 23.455 1.00 45.44 299 ASN A O 1
ATOM 2439 N N . THR A 1 300 ? -35.821 -9.987 22.316 1.00 41.34 300 THR A N 1
ATOM 2440 C CA . THR A 1 300 ? -35.547 -8.678 21.708 1.00 41.34 300 THR A CA 1
ATOM 2441 C C . THR A 1 300 ? -35.887 -8.667 20.223 1.00 41.34 300 THR A C 1
ATOM 2443 O O . THR A 1 300 ? -35.346 -9.429 19.424 1.00 41.34 300 THR A O 1
ATOM 2446 N N . LYS A 1 301 ? -36.790 -7.754 19.839 1.00 41.38 301 LYS A N 1
ATOM 2447 C CA . LYS A 1 301 ? -36.923 -7.321 18.444 1.00 41.38 301 LYS A CA 1
ATOM 2448 C C . LYS A 1 301 ? -35.543 -6.880 17.947 1.00 41.38 301 LYS A C 1
ATOM 2450 O O . LYS A 1 301 ? -34.761 -6.299 18.692 1.00 41.38 301 LYS A O 1
ATOM 2455 N N . GLN A 1 302 ? -35.259 -7.198 16.697 1.00 39.41 302 GLN A N 1
ATOM 2456 C CA . GLN A 1 302 ? -33.948 -7.266 16.052 1.00 39.41 302 GLN A CA 1
ATOM 2457 C C . GLN A 1 302 ? -33.211 -5.912 15.867 1.00 39.41 302 GLN A C 1
ATOM 2459 O O . GLN A 1 302 ? -32.355 -5.820 14.991 1.00 39.41 302 GLN A O 1
ATOM 2464 N N . GLU A 1 303 ? -33.526 -4.867 16.643 1.00 46.38 303 GLU A N 1
ATOM 2465 C CA . GLU A 1 303 ? -33.213 -3.470 16.290 1.00 46.38 303 GLU A CA 1
ATOM 2466 C C . GLU A 1 303 ? -32.141 -2.768 17.153 1.00 46.38 303 GLU A C 1
ATOM 2468 O O . GLU A 1 303 ? -31.480 -1.878 16.628 1.00 46.38 303 GLU A O 1
ATOM 2473 N N . ASP A 1 304 ? -31.830 -3.206 18.383 1.00 54.41 304 ASP A N 1
ATOM 2474 C CA . ASP A 1 304 ? -30.810 -2.531 19.216 1.00 54.41 304 ASP A CA 1
ATOM 2475 C C . ASP A 1 304 ? -29.521 -3.358 19.379 1.00 54.41 304 ASP A C 1
ATOM 2477 O O . ASP A 1 304 ? -29.437 -4.309 20.161 1.00 54.41 304 ASP A O 1
ATOM 2481 N N . MET A 1 305 ? -28.471 -2.985 18.640 1.00 69.56 305 MET A N 1
ATOM 2482 C CA . MET A 1 305 ? -27.129 -3.559 18.790 1.00 69.56 305 MET A CA 1
ATOM 2483 C C . MET A 1 305 ? -26.507 -3.125 20.129 1.00 69.56 305 MET A C 1
ATOM 2485 O O . MET A 1 305 ? -26.208 -1.950 20.335 1.00 69.56 305 MET A O 1
ATOM 2489 N N . ILE A 1 306 ? -26.262 -4.076 21.035 1.00 80.81 306 ILE A N 1
ATOM 2490 C CA . ILE A 1 306 ? -25.630 -3.799 22.334 1.00 80.81 306 ILE A CA 1
ATOM 2491 C C . ILE A 1 306 ? -24.142 -3.478 22.126 1.00 80.81 306 ILE A C 1
ATOM 2493 O O . ILE A 1 306 ? -23.407 -4.282 2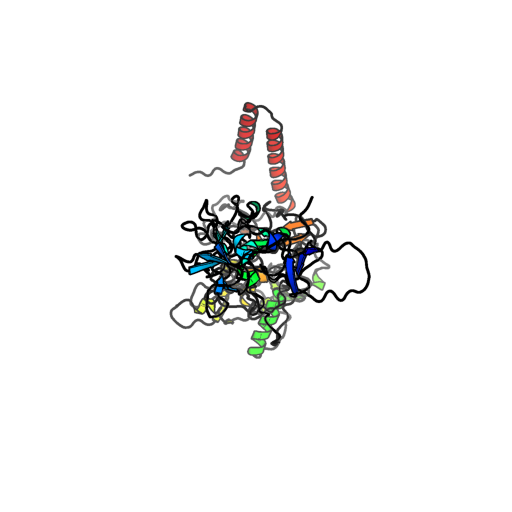1.555 1.00 80.81 306 ILE A O 1
ATOM 2497 N N . ILE A 1 307 ? -23.680 -2.328 22.628 1.00 82.88 307 ILE A N 1
ATOM 2498 C CA . ILE A 1 307 ? -22.280 -1.881 22.524 1.00 82.88 307 ILE A CA 1
ATOM 2499 C C . ILE A 1 307 ? -21.601 -1.893 23.897 1.00 82.88 307 ILE A C 1
ATOM 2501 O O . ILE A 1 307 ? -22.101 -1.297 24.856 1.00 82.88 307 ILE A O 1
ATOM 2505 N N . CYS A 1 308 ? -20.425 -2.519 23.967 1.00 87.75 308 CYS A N 1
ATOM 2506 C CA . CYS A 1 308 ? -19.584 -2.558 25.162 1.00 87.75 308 CYS A CA 1
ATOM 2507 C C . CYS A 1 308 ? -19.037 -1.165 25.524 1.00 87.75 308 CYS A C 1
ATOM 2509 O O . CYS A 1 308 ? -18.409 -0.511 24.697 1.00 87.75 308 CYS A O 1
ATOM 2511 N N . ASP A 1 309 ? -19.201 -0.734 26.776 1.00 87.00 309 ASP A N 1
ATOM 2512 C CA . ASP A 1 309 ? -18.688 0.536 27.318 1.00 87.00 309 ASP A CA 1
ATOM 2513 C C . ASP A 1 309 ? -17.156 0.582 27.451 1.00 87.00 309 ASP A C 1
ATOM 2515 O O . ASP A 1 309 ? -16.571 1.653 27.601 1.00 87.00 309 ASP A O 1
ATOM 2519 N N . GLY A 1 310 ? -16.495 -0.575 27.389 1.00 88.12 310 GLY A N 1
ATOM 2520 C CA . GLY A 1 310 ? -15.043 -0.694 27.482 1.00 88.12 310 GLY A CA 1
ATOM 2521 C C . GLY A 1 310 ? -14.357 -0.471 26.138 1.00 88.12 310 GLY A C 1
ATOM 2522 O O . GLY A 1 310 ? -13.653 0.516 25.948 1.00 88.12 310 GLY A O 1
ATOM 2523 N N . CYS A 1 311 ? -14.546 -1.395 25.195 1.00 87.94 311 CYS A N 1
ATOM 2524 C CA . CYS A 1 311 ? -13.857 -1.379 23.899 1.00 87.94 311 CYS A CA 1
ATOM 2525 C C . CYS A 1 311 ? -14.656 -0.721 22.760 1.00 87.94 311 CYS A C 1
ATOM 2527 O O . CYS A 1 311 ? -14.106 -0.514 21.675 1.00 87.94 311 CYS A O 1
ATOM 2529 N N . ILE A 1 312 ? -15.930 -0.385 22.995 1.00 85.75 312 ILE A N 1
ATOM 2530 C CA . ILE A 1 312 ? -16.844 0.192 21.996 1.00 85.75 312 ILE A CA 1
ATOM 2531 C C . ILE A 1 312 ? -17.059 -0.741 20.787 1.00 85.75 312 ILE A C 1
ATOM 2533 O O . ILE A 1 312 ? -17.398 -0.303 19.696 1.00 85.75 312 ILE A O 1
ATOM 2537 N N . GLU A 1 313 ? -16.869 -2.051 20.968 1.00 82.94 313 GLU A N 1
ATOM 2538 C CA . GLU A 1 313 ? -17.252 -3.056 19.973 1.00 82.94 313 GLU A CA 1
ATOM 2539 C C . GLU A 1 313 ? -18.644 -3.632 20.289 1.00 82.94 313 GLU A C 1
ATOM 2541 O O . GLU A 1 313 ? -19.044 -3.684 21.464 1.00 82.94 313 GLU A O 1
ATOM 2546 N N . PRO A 1 314 ? -19.380 -4.096 19.266 1.00 80.75 314 PRO A N 1
ATOM 2547 C CA . PRO A 1 314 ? -20.645 -4.786 19.463 1.00 80.75 314 PRO A CA 1
ATOM 2548 C C . PRO A 1 314 ? -20.504 -6.047 20.321 1.00 80.75 314 PRO A C 1
ATOM 2550 O O . PRO A 1 314 ? -19.545 -6.814 20.202 1.00 80.75 314 PRO A O 1
ATOM 2553 N N . ILE A 1 315 ? -21.493 -6.293 21.173 1.00 80.88 315 ILE A N 1
ATOM 2554 C CA . ILE A 1 315 ? -21.684 -7.569 21.859 1.00 80.88 315 ILE A CA 1
ATOM 2555 C C . ILE A 1 315 ? -22.505 -8.448 20.920 1.00 80.88 315 ILE A C 1
ATOM 2557 O O . ILE A 1 315 ? -23.674 -8.187 20.647 1.00 80.88 315 ILE A O 1
ATOM 2561 N N . THR A 1 316 ? -21.855 -9.467 20.373 1.00 73.38 316 THR A N 1
ATOM 2562 C CA . THR A 1 316 ? -22.422 -10.378 19.373 1.00 73.38 316 THR A CA 1
ATOM 2563 C C . THR A 1 316 ? -22.499 -11.790 19.933 1.00 73.38 316 THR A C 1
ATOM 2565 O O . THR A 1 316 ? -21.864 -12.104 20.933 1.00 73.38 316 THR A O 1
ATOM 2568 N N . ILE A 1 317 ? -23.207 -12.689 19.247 1.00 63.41 317 ILE A N 1
ATOM 2569 C CA . ILE A 1 317 ? -23.254 -14.116 19.614 1.00 63.41 317 ILE A CA 1
ATOM 2570 C C . ILE A 1 317 ? -21.841 -14.729 19.691 1.00 63.41 317 ILE A C 1
ATOM 2572 O O . ILE A 1 317 ? -21.603 -15.613 20.510 1.00 63.41 317 ILE A O 1
ATOM 2576 N N . ALA A 1 318 ? -20.888 -14.226 18.894 1.00 59.66 318 ALA A N 1
ATOM 2577 C CA . ALA A 1 318 ? -19.489 -14.659 18.926 1.00 59.66 318 ALA A CA 1
ATOM 2578 C C . ALA A 1 318 ? -18.753 -14.268 20.224 1.00 59.66 318 ALA A C 1
ATOM 2580 O O . ALA A 1 318 ? -17.757 -14.889 20.576 1.00 59.66 318 ALA A O 1
ATOM 2581 N N . SER A 1 319 ? -19.249 -13.268 20.960 1.00 62.91 319 SER A N 1
ATOM 2582 C CA . SER A 1 319 ? -18.776 -12.911 22.303 1.00 62.91 319 SER A CA 1
ATOM 2583 C C . SER A 1 319 ? -19.740 -13.504 23.335 1.00 62.91 319 SER A C 1
ATOM 2585 O O . SER A 1 319 ? -20.692 -12.868 23.774 1.00 62.91 319 SER A O 1
ATOM 2587 N N . SER A 1 320 ? -19.520 -14.773 23.687 1.00 63.78 320 SER A N 1
ATOM 2588 C CA . SER A 1 320 ? -20.488 -15.608 24.414 1.00 63.78 320 SER A CA 1
ATOM 2589 C C . SER A 1 320 ? -20.860 -15.124 25.826 1.00 63.78 320 SER A C 1
ATOM 2591 O O . SER A 1 320 ? -21.910 -15.524 26.334 1.00 63.78 320 SER A O 1
ATOM 2593 N N . SER A 1 321 ? -20.045 -14.269 26.459 1.00 80.94 321 SER A N 1
ATOM 2594 C CA . SER A 1 321 ? -20.267 -13.752 27.817 1.00 80.94 321 SER A CA 1
ATOM 2595 C C . SER A 1 321 ? -20.063 -12.231 27.927 1.00 80.94 321 SER A C 1
ATOM 2597 O O . SER A 1 321 ? -19.070 -11.658 27.463 1.00 80.94 321 SER A O 1
ATOM 2599 N N . TYR A 1 322 ? -21.015 -11.557 28.577 1.00 86.69 322 TYR A N 1
ATOM 2600 C CA . TYR A 1 322 ? -20.942 -10.128 28.884 1.00 86.69 322 TYR A CA 1
ATOM 2601 C C . TYR A 1 322 ? -21.592 -9.810 30.230 1.00 86.69 322 TYR A C 1
ATOM 2603 O O . TYR A 1 322 ? -22.451 -10.539 30.715 1.00 86.69 322 TYR A O 1
ATOM 2611 N N . TYR A 1 323 ? -21.190 -8.703 30.834 1.00 87.19 323 TYR A N 1
ATOM 2612 C CA . TYR A 1 323 ? -21.748 -8.179 32.069 1.00 87.19 323 TYR A CA 1
ATOM 2613 C C . TYR A 1 323 ? -22.736 -7.056 31.757 1.00 87.19 323 TYR A C 1
ATOM 2615 O O . TYR A 1 323 ? -22.423 -6.165 30.964 1.00 87.19 323 TYR A O 1
ATOM 2623 N N . LYS A 1 324 ? -23.909 -7.076 32.399 1.00 88.06 324 LYS A N 1
ATOM 2624 C CA . LYS A 1 324 ? -24.902 -5.992 32.341 1.00 88.06 324 LYS A CA 1
ATOM 2625 C C . LYS A 1 324 ? -25.207 -5.458 33.732 1.00 88.06 324 LYS A C 1
ATOM 2627 O O . LYS A 1 324 ? -25.197 -6.208 34.708 1.00 88.06 324 LYS A O 1
ATOM 2632 N N . CYS A 1 325 ? -25.479 -4.163 33.834 1.00 85.88 325 CYS A N 1
ATOM 2633 C CA . CYS A 1 325 ? -25.916 -3.580 35.096 1.00 85.88 325 CYS A CA 1
ATOM 2634 C C . CYS A 1 325 ? -27.352 -4.012 35.430 1.00 85.88 325 CYS A C 1
ATOM 2636 O O . CYS A 1 325 ? -28.257 -3.863 34.612 1.00 85.88 325 CYS A O 1
ATOM 2638 N N . GLY A 1 326 ? -27.569 -4.518 36.646 1.00 73.06 326 GLY A N 1
ATOM 2639 C CA . GLY A 1 326 ? -28.894 -4.953 37.107 1.00 73.06 326 GLY A CA 1
ATOM 2640 C C . GLY A 1 326 ? -29.843 -3.821 37.529 1.00 73.06 326 GLY A C 1
ATOM 2641 O O . GLY A 1 326 ? -31.002 -4.091 37.817 1.00 73.06 326 GLY A O 1
ATOM 2642 N N . GLN A 1 327 ? -29.381 -2.565 37.589 1.00 71.81 327 GLN A N 1
ATOM 2643 C CA . GLN A 1 327 ? -30.102 -1.444 38.218 1.00 71.81 327 GLN A CA 1
ATOM 2644 C C . GLN A 1 327 ? -30.547 -0.353 37.218 1.00 71.81 327 GLN A C 1
ATOM 2646 O O . GLN A 1 327 ? -30.221 0.816 37.385 1.00 71.81 327 GLN A O 1
ATOM 2651 N N . HIS A 1 328 ? -31.280 -0.715 36.156 1.00 67.12 328 HIS A N 1
ATOM 2652 C CA . HIS A 1 328 ? -31.797 0.212 35.119 1.00 67.12 328 HIS A CA 1
ATOM 2653 C C . HIS A 1 328 ? -30.745 1.094 34.408 1.00 67.12 328 HIS A C 1
ATOM 2655 O O . HIS A 1 328 ? -31.091 2.083 33.764 1.00 67.12 328 HIS A O 1
ATOM 2661 N N . CYS A 1 329 ? -29.458 0.742 34.478 1.00 76.44 329 CYS A N 1
ATOM 2662 C CA . CYS A 1 329 ? -28.399 1.461 33.772 1.00 76.44 329 CYS A CA 1
ATOM 2663 C C . CYS A 1 329 ? -28.109 0.818 32.415 1.00 76.44 329 CYS A C 1
ATOM 2665 O O . CYS A 1 329 ? -27.974 -0.401 32.319 1.00 76.44 329 CYS A O 1
ATOM 2667 N N . ASN A 1 330 ? -27.904 1.646 31.390 1.00 77.25 330 ASN A N 1
ATOM 2668 C CA . ASN A 1 330 ? -27.526 1.204 30.046 1.00 77.25 330 ASN A CA 1
ATOM 2669 C C . ASN A 1 330 ? -26.007 0.940 29.931 1.00 77.25 330 ASN A C 1
ATOM 2671 O O . ASN A 1 330 ? -25.323 1.548 29.106 1.00 77.25 330 ASN A O 1
ATOM 2675 N N . PHE A 1 331 ? -25.473 0.103 30.829 1.00 83.94 331 PHE A N 1
ATOM 2676 C CA . PHE A 1 331 ? -24.040 -0.179 30.956 1.00 83.94 331 PHE A CA 1
ATOM 2677 C C . PHE A 1 331 ? -23.742 -1.662 30.719 1.00 83.94 331 PHE A C 1
ATOM 2679 O O . PHE A 1 331 ? -24.271 -2.530 31.426 1.00 83.94 331 PHE A O 1
ATOM 2686 N N . PHE A 1 332 ? -22.863 -1.940 29.755 1.00 87.69 332 PHE A N 1
ATOM 2687 C CA . PHE A 1 332 ? -22.510 -3.285 29.311 1.00 87.69 332 PHE A CA 1
ATOM 2688 C C . PHE A 1 332 ? -21.008 -3.434 29.095 1.00 87.69 332 PHE A C 1
ATOM 2690 O O . PHE A 1 332 ? -20.361 -2.551 28.541 1.00 87.69 332 PHE A O 1
ATOM 2697 N N . LEU A 1 333 ? -20.450 -4.592 29.440 1.00 87.94 333 LEU A N 1
ATOM 2698 C CA . LEU A 1 333 ? -19.053 -4.918 29.156 1.00 87.94 333 LEU A CA 1
ATOM 2699 C C . LEU A 1 333 ? -18.912 -6.339 28.645 1.00 87.94 333 LEU A C 1
ATOM 2701 O O . LEU A 1 333 ? -19.462 -7.257 29.243 1.00 87.94 333 LEU A O 1
ATOM 2705 N N . HIS A 1 334 ? -18.089 -6.558 27.618 1.00 87.62 334 HIS A N 1
ATOM 2706 C CA . HIS A 1 334 ? -17.597 -7.910 27.341 1.00 87.62 334 HIS A CA 1
ATOM 2707 C C . HIS A 1 334 ? -16.884 -8.457 28.583 1.00 87.62 334 HIS A C 1
ATOM 2709 O O . HIS A 1 334 ? -16.168 -7.710 29.258 1.00 87.62 334 HIS A O 1
ATOM 2715 N N . ALA A 1 335 ? -17.014 -9.756 28.860 1.00 84.56 335 ALA A N 1
ATOM 2716 C CA . ALA A 1 335 ? -16.312 -10.367 29.989 1.00 84.56 335 ALA A CA 1
ATOM 2717 C C . ALA A 1 335 ? -14.781 -10.133 29.955 1.00 84.56 335 ALA A C 1
ATOM 2719 O O . ALA A 1 335 ? -14.230 -9.736 30.985 1.00 84.56 335 ALA A O 1
ATOM 2720 N N . PRO A 1 336 ? -14.098 -10.212 28.791 1.00 85.12 336 PRO A N 1
ATOM 2721 C CA . PRO A 1 336 ? -12.700 -9.794 28.664 1.00 85.12 336 PRO A CA 1
ATOM 2722 C C . PRO A 1 336 ? -12.434 -8.322 29.012 1.00 85.12 336 PRO A C 1
ATOM 2724 O O . PRO A 1 336 ? -11.414 -8.014 29.622 1.00 85.12 336 PRO A O 1
ATOM 2727 N N . CYS A 1 337 ? -13.346 -7.403 28.669 1.00 87.88 337 CYS A N 1
ATOM 2728 C CA . CYS A 1 337 ? -13.186 -5.974 28.964 1.00 87.88 337 CYS A CA 1
ATOM 2729 C C . CYS A 1 337 ? -13.289 -5.672 30.465 1.00 87.88 337 CYS A C 1
ATOM 2731 O O . CYS A 1 337 ? -12.629 -4.759 30.952 1.00 87.88 337 CYS A O 1
ATOM 2733 N N . ALA A 1 338 ? -14.071 -6.451 31.215 1.00 85.69 338 ALA A N 1
ATOM 2734 C CA . ALA A 1 338 ? -14.134 -6.339 32.672 1.00 85.69 338 ALA A CA 1
ATOM 2735 C C . ALA A 1 338 ? -12.840 -6.806 33.369 1.00 85.69 338 ALA A C 1
ATOM 2737 O O . ALA A 1 338 ? -12.616 -6.489 34.533 1.00 85.69 338 ALA A O 1
ATOM 2738 N N . GLN A 1 339 ? -11.991 -7.558 32.665 1.00 82.38 339 GLN A N 1
ATOM 2739 C CA . GLN A 1 339 ? -10.788 -8.191 33.209 1.00 82.38 339 GLN A CA 1
ATOM 2740 C C . GLN A 1 339 ? -9.495 -7.656 32.571 1.00 82.38 339 GLN A C 1
ATOM 2742 O O . GLN A 1 339 ? -8.465 -8.339 32.585 1.00 82.38 339 GLN A O 1
ATOM 2747 N N . LEU A 1 340 ? -9.557 -6.449 32.002 1.00 86.25 340 LEU A N 1
ATOM 2748 C CA . LEU A 1 340 ? -8.413 -5.778 31.396 1.00 86.25 340 LEU A CA 1
ATOM 2749 C C . LEU A 1 340 ? -7.270 -5.584 32.409 1.00 86.25 340 LEU A C 1
ATOM 2751 O O . LEU A 1 340 ? -7.519 -5.266 33.576 1.00 86.25 340 LEU A O 1
ATOM 2755 N N . PRO A 1 341 ? -6.001 -5.719 31.983 1.00 84.44 341 PRO A N 1
ATOM 2756 C CA . PRO A 1 341 ? -4.863 -5.404 32.831 1.00 84.44 341 PRO A CA 1
ATOM 2757 C C . PRO A 1 341 ? -4.874 -3.937 33.267 1.00 84.44 341 PRO A C 1
ATOM 2759 O O . PRO A 1 341 ? -5.066 -3.046 32.441 1.00 84.44 341 PRO A O 1
ATOM 2762 N N . ILE A 1 342 ? -4.594 -3.685 34.546 1.00 85.38 342 ILE A N 1
ATOM 2763 C CA . ILE A 1 342 ? -4.497 -2.322 35.096 1.00 85.38 342 ILE A CA 1
ATOM 2764 C C . ILE A 1 342 ? -3.270 -1.593 34.526 1.00 85.38 342 ILE A C 1
ATOM 2766 O O . ILE A 1 342 ? -3.317 -0.389 34.295 1.00 85.38 342 ILE A O 1
ATOM 2770 N N . GLU A 1 343 ? -2.182 -2.315 34.247 1.00 86.50 343 GLU A N 1
ATOM 2771 C CA . GLU A 1 343 ? -0.951 -1.748 33.696 1.00 86.50 343 GLU A CA 1
ATOM 2772 C C . GLU A 1 343 ? -0.515 -2.485 32.429 1.00 86.50 343 GLU A C 1
ATOM 2774 O O . GLU A 1 343 ? -0.517 -3.716 32.390 1.00 86.50 343 GLU A O 1
ATOM 2779 N N . LEU A 1 344 ? -0.078 -1.726 31.422 1.00 84.94 344 LEU A N 1
ATOM 2780 C CA . LEU A 1 344 ? 0.541 -2.231 30.197 1.00 84.94 344 LEU A CA 1
ATOM 2781 C C . LEU A 1 344 ? 1.935 -1.630 29.987 1.00 84.94 344 LEU A C 1
ATOM 2783 O O . LEU A 1 344 ? 2.176 -0.504 30.420 1.00 84.94 344 LEU A O 1
ATOM 2787 N N . PRO A 1 345 ? 2.861 -2.323 29.297 1.00 80.44 345 PRO A N 1
ATOM 2788 C CA . PRO A 1 345 ? 4.132 -1.720 28.905 1.00 80.44 345 PRO A CA 1
ATOM 2789 C C . PRO A 1 345 ? 3.892 -0.560 27.934 1.00 80.44 345 PRO A C 1
ATOM 2791 O O . PRO A 1 345 ? 2.975 -0.600 27.112 1.00 80.44 345 PRO A O 1
ATOM 2794 N N . ILE A 1 346 ? 4.712 0.482 27.996 1.00 77.12 346 ILE A N 1
ATOM 2795 C CA . ILE A 1 346 ? 4.567 1.636 27.104 1.00 77.12 346 ILE A CA 1
ATOM 2796 C C . ILE A 1 346 ? 4.967 1.302 25.655 1.00 77.12 346 ILE A C 1
ATOM 2798 O O . ILE A 1 346 ? 5.647 0.306 25.405 1.00 77.12 346 ILE A O 1
ATOM 2802 N N . PHE A 1 347 ? 4.489 2.073 24.676 1.00 75.12 347 PHE A N 1
ATOM 2803 C CA . PHE A 1 347 ? 4.925 1.910 23.283 1.00 75.12 347 PHE A CA 1
ATOM 2804 C C . PHE A 1 347 ? 6.377 2.373 23.136 1.00 75.12 347 PHE A C 1
ATOM 2806 O O . PHE A 1 347 ? 6.727 3.396 23.735 1.00 75.12 347 PHE A O 1
ATOM 2813 N N . PRO A 1 348 ? 7.236 1.660 22.388 1.00 67.19 348 PRO A N 1
ATOM 2814 C CA . PRO A 1 348 ? 8.649 2.003 22.392 1.00 67.19 348 PRO A CA 1
ATOM 2815 C C . PRO A 1 348 ? 8.940 3.329 21.658 1.00 67.19 348 PRO A C 1
ATOM 2817 O O . PRO A 1 348 ? 9.785 4.096 22.117 1.00 67.19 348 PRO A O 1
ATOM 2820 N N . SER A 1 349 ? 8.121 3.734 20.684 1.00 66.75 349 SER A N 1
ATOM 2821 C CA . SER A 1 349 ? 8.109 5.104 20.143 1.00 66.75 349 SER A CA 1
ATOM 2822 C C . SER A 1 349 ? 7.878 6.193 21.190 1.00 66.75 349 SER A C 1
ATOM 2824 O O . SER A 1 349 ? 8.480 7.261 21.095 1.00 66.75 349 SER A O 1
ATOM 2826 N N . HIS A 1 350 ? 7.051 5.953 22.210 1.00 72.88 350 HIS A N 1
ATOM 2827 C CA . HIS A 1 350 ? 6.812 6.930 23.269 1.00 72.88 350 HIS A CA 1
ATOM 2828 C C . HIS A 1 350 ? 8.042 7.096 24.181 1.00 72.88 350 HIS A C 1
ATOM 2830 O O . HIS A 1 350 ? 8.279 8.192 24.679 1.00 72.88 350 HIS A O 1
ATOM 2836 N N . LEU A 1 351 ? 8.875 6.057 24.341 1.00 65.12 351 LEU A N 1
ATOM 2837 C CA . LEU A 1 351 ? 10.142 6.137 25.089 1.00 65.12 351 LEU A CA 1
ATOM 2838 C C . LEU A 1 351 ? 11.204 7.000 24.393 1.00 65.12 351 LEU A C 1
ATOM 2840 O O . LEU A 1 351 ? 12.166 7.415 25.035 1.00 65.12 351 LEU A O 1
ATOM 2844 N N . THR A 1 352 ? 11.051 7.276 23.095 1.00 60.50 352 THR A N 1
ATOM 2845 C CA . THR A 1 352 ? 11.993 8.129 22.349 1.00 60.50 352 THR A CA 1
ATOM 2846 C C . THR A 1 352 ? 11.827 9.621 22.648 1.00 60.50 352 THR A C 1
ATOM 2848 O O . THR A 1 352 ? 12.748 10.406 22.407 1.00 60.50 352 THR A O 1
ATOM 2851 N N . PHE A 1 353 ? 10.684 10.031 23.208 1.00 61.72 353 PHE A N 1
ATOM 2852 C CA . PHE A 1 353 ? 10.462 11.410 23.626 1.00 61.72 353 PHE A CA 1
ATOM 2853 C C . PHE A 1 353 ? 11.159 11.639 24.968 1.00 61.72 353 PHE A C 1
ATOM 2855 O O . PHE A 1 353 ? 10.820 11.017 25.972 1.00 61.72 353 PHE A O 1
ATOM 2862 N N . LYS A 1 354 ? 12.154 12.533 24.988 1.00 53.25 354 LYS A N 1
ATOM 2863 C CA . LYS A 1 354 ? 12.838 12.948 26.219 1.00 53.25 354 LYS A CA 1
ATOM 2864 C C . LYS A 1 354 ? 11.826 13.610 27.157 1.00 53.25 354 LYS A C 1
ATOM 2866 O O . LYS A 1 354 ? 11.437 14.750 26.917 1.00 53.25 354 LYS A O 1
ATOM 2871 N N . THR A 1 355 ? 11.419 12.918 28.214 1.00 57.00 355 THR A N 1
ATOM 2872 C CA . THR A 1 355 ? 10.706 13.530 29.342 1.00 57.00 355 THR A CA 1
ATOM 2873 C C . THR A 1 355 ? 11.491 13.322 30.640 1.00 57.00 355 THR A C 1
ATOM 2875 O O . THR A 1 355 ? 12.426 12.515 30.695 1.00 57.00 355 THR A O 1
ATOM 2878 N N . ASP A 1 356 ? 11.136 14.080 31.680 1.00 49.66 356 ASP A N 1
ATOM 2879 C CA . ASP A 1 356 ? 11.813 14.077 32.978 1.00 49.66 356 ASP A CA 1
ATOM 2880 C C . ASP A 1 356 ? 11.544 12.769 33.767 1.00 49.66 356 ASP A C 1
ATOM 2882 O O . ASP A 1 356 ? 10.653 12.632 34.618 1.00 49.66 356 ASP A O 1
ATOM 2886 N N . GLY A 1 357 ? 12.363 11.756 33.473 1.00 58.78 357 GLY A N 1
ATOM 2887 C CA . GLY A 1 357 ? 12.519 10.507 34.226 1.00 58.78 357 GLY A CA 1
ATOM 2888 C C . GLY A 1 357 ? 11.808 9.280 33.630 1.00 58.78 357 GLY A C 1
ATOM 2889 O O . GLY A 1 357 ? 11.059 9.391 32.667 1.00 58.78 357 GLY A O 1
ATOM 2890 N N . PRO A 1 358 ? 11.995 8.080 34.214 1.00 59.91 358 PRO A N 1
ATOM 2891 C CA . PRO A 1 358 ? 11.484 6.835 33.636 1.00 59.91 358 PRO A CA 1
ATOM 2892 C C . PRO A 1 358 ? 9.948 6.788 33.659 1.00 59.91 358 PRO A C 1
ATOM 2894 O O . PRO A 1 358 ? 9.341 6.997 34.710 1.00 59.91 358 PRO A O 1
ATOM 2897 N N . HIS A 1 359 ? 9.330 6.502 32.508 1.00 73.19 359 HIS A N 1
ATOM 2898 C CA . HIS A 1 359 ? 7.909 6.165 32.363 1.00 73.19 359 HIS A CA 1
ATOM 2899 C C . HIS A 1 359 ? 7.762 4.974 31.402 1.00 73.19 359 HIS A C 1
ATOM 2901 O O . HIS A 1 359 ? 7.790 5.100 30.183 1.00 73.19 359 HIS A O 1
ATOM 2907 N N . ASN A 1 360 ? 7.650 3.766 31.944 1.00 75.56 360 ASN A N 1
ATOM 2908 C CA . ASN A 1 360 ? 7.653 2.530 31.150 1.00 75.56 360 ASN A CA 1
ATOM 2909 C C . ASN A 1 360 ? 6.305 1.799 31.143 1.00 75.56 360 ASN A C 1
ATOM 2911 O O . ASN A 1 360 ? 6.196 0.725 30.545 1.00 75.56 360 ASN A O 1
ATOM 2915 N N . LYS A 1 361 ? 5.283 2.373 31.783 1.00 84.88 361 LYS A N 1
ATOM 2916 C CA . LYS A 1 361 ? 3.965 1.765 31.941 1.00 84.88 361 LYS A CA 1
ATOM 2917 C C . LYS A 1 361 ? 2.849 2.734 31.574 1.00 84.88 361 LYS A C 1
ATOM 2919 O O . LYS A 1 361 ? 2.949 3.936 31.808 1.00 84.88 361 LYS A O 1
ATOM 2924 N N . LEU A 1 362 ? 1.777 2.177 31.033 1.00 87.44 362 LEU A N 1
ATOM 2925 C CA . LEU A 1 362 ? 0.498 2.840 30.850 1.00 87.44 362 LEU A CA 1
ATOM 2926 C C . LEU A 1 362 ? -0.492 2.281 31.868 1.00 87.44 362 LEU A C 1
ATOM 2928 O O . LEU A 1 362 ? -0.574 1.063 32.026 1.00 87.44 362 LEU A O 1
ATOM 2932 N N . LYS A 1 363 ? -1.257 3.154 32.520 1.00 90.31 363 LYS A N 1
ATOM 2933 C CA . LYS A 1 363 ? -2.303 2.782 33.476 1.00 90.31 363 LYS A CA 1
ATOM 2934 C C . LYS A 1 363 ? -3.676 2.861 32.833 1.00 90.31 363 LYS A C 1
ATOM 2936 O O . LYS A 1 363 ? -3.955 3.812 32.105 1.00 90.31 363 LYS A O 1
ATOM 2941 N N . LEU A 1 364 ? -4.511 1.861 33.089 1.00 90.06 364 LEU A N 1
ATOM 2942 C CA . LEU A 1 364 ? -5.900 1.843 32.654 1.00 90.06 364 LEU A CA 1
ATOM 2943 C C . LEU A 1 364 ? -6.649 2.994 33.332 1.00 90.06 364 LEU A C 1
ATOM 2945 O O . LEU A 1 364 ? -6.563 3.180 34.543 1.00 90.06 364 LEU A O 1
ATOM 2949 N N . ILE A 1 365 ? -7.365 3.766 32.530 1.00 88.62 365 ILE A N 1
ATOM 2950 C CA . ILE A 1 365 ? -8.224 4.860 32.955 1.00 88.62 365 ILE A CA 1
ATOM 2951 C C . ILE A 1 365 ? -9.622 4.654 32.378 1.00 88.62 365 ILE A C 1
ATOM 2953 O O . ILE A 1 365 ? -9.807 4.089 31.293 1.00 88.62 365 ILE A O 1
ATOM 2957 N N . PHE A 1 366 ? -10.608 5.145 33.116 1.00 86.19 366 PHE A N 1
ATOM 2958 C CA . PHE A 1 366 ? -12.015 5.048 32.761 1.00 86.19 366 PHE A CA 1
ATOM 2959 C C . PHE A 1 366 ? -12.558 6.442 32.433 1.00 86.19 366 PHE A C 1
ATOM 2961 O O . PHE A 1 366 ? -12.139 7.410 33.072 1.00 86.19 366 PHE A O 1
ATOM 2968 N N . PRO A 1 367 ? -13.459 6.565 31.445 1.00 77.06 367 PRO A N 1
ATOM 2969 C CA . PRO A 1 367 ? -14.104 7.836 31.137 1.00 77.06 367 PRO A CA 1
ATOM 2970 C C . PRO A 1 367 ? -14.929 8.318 32.337 1.00 77.06 367 PRO A C 1
ATOM 2972 O O . PRO A 1 367 ? -15.566 7.506 33.016 1.00 77.06 367 PRO A O 1
ATOM 2975 N N . ASP A 1 368 ? -14.947 9.631 32.587 1.00 69.75 368 ASP A N 1
ATOM 2976 C CA . ASP A 1 368 ? -15.814 10.199 33.618 1.00 69.75 368 ASP A CA 1
ATOM 2977 C C . ASP A 1 368 ? -17.287 9.900 33.280 1.00 69.75 368 ASP A C 1
ATOM 2979 O O . ASP A 1 368 ? -17.765 10.043 32.148 1.00 69.75 368 ASP A O 1
ATOM 2983 N N . GLN A 1 369 ? -18.036 9.439 34.279 1.00 63.31 369 GLN A N 1
ATOM 2984 C CA . GLN A 1 369 ? -19.454 9.145 34.116 1.00 63.31 369 GLN A CA 1
ATOM 2985 C C . GLN A 1 369 ? -20.300 10.411 33.920 1.00 63.31 369 GLN A C 1
ATOM 2987 O O . GLN A 1 369 ? -21.379 10.331 33.331 1.00 63.31 369 GLN A O 1
ATOM 2992 N N . ASN A 1 370 ? -19.784 11.569 34.333 1.00 59.12 370 ASN A N 1
ATOM 2993 C CA . ASN A 1 370 ? -20.461 12.861 34.251 1.00 59.12 370 ASN A CA 1
ATOM 2994 C C . ASN A 1 370 ? -19.951 13.740 33.098 1.00 59.12 370 ASN A C 1
ATOM 2996 O O . ASN A 1 370 ? -20.378 14.886 32.958 1.00 59.12 370 ASN A O 1
ATOM 3000 N N . SER A 1 371 ? -19.037 13.225 32.273 1.00 62.06 371 SER A N 1
ATOM 3001 C CA . SER A 1 371 ? -18.446 13.956 31.157 1.00 62.06 371 SER A CA 1
ATOM 3002 C C . SER A 1 371 ? -18.436 13.104 29.880 1.00 62.06 371 SER A C 1
ATOM 3004 O O . SER A 1 371 ? -18.587 11.880 29.905 1.00 62.06 371 SER A O 1
ATOM 3006 N N . TRP A 1 372 ? -18.276 13.771 28.738 1.00 61.22 372 TRP A N 1
ATOM 3007 C CA . TRP A 1 372 ? -18.148 13.126 27.432 1.00 61.22 372 TRP A CA 1
ATOM 3008 C C . TRP A 1 372 ? -16.703 12.774 27.060 1.00 61.22 372 TRP A C 1
ATOM 3010 O O . TRP A 1 372 ? -16.489 12.454 25.897 1.00 61.22 372 TRP A O 1
ATOM 3020 N N . ASP A 1 373 ? -15.744 12.872 27.998 1.00 66.06 373 ASP A N 1
ATOM 3021 C CA . ASP A 1 373 ? -14.283 12.791 27.798 1.00 66.06 373 ASP A CA 1
ATOM 3022 C C . ASP A 1 373 ? -13.865 12.057 26.516 1.00 66.06 373 ASP A C 1
ATOM 3024 O O . ASP A 1 373 ? -13.684 10.839 26.481 1.00 66.06 373 ASP A O 1
ATOM 3028 N N . VAL A 1 374 ? -13.717 12.830 25.435 1.00 73.56 374 VAL A N 1
ATOM 3029 C CA . VAL A 1 374 ? -13.239 12.320 24.153 1.00 73.56 374 VAL A CA 1
ATOM 3030 C C . VAL A 1 374 ? -11.728 12.422 24.168 1.00 73.56 374 VAL A C 1
ATOM 3032 O O . VAL A 1 374 ? -11.164 13.518 24.157 1.00 73.56 374 VAL A O 1
ATOM 3035 N N . VAL A 1 375 ? -11.073 11.270 24.168 1.00 78.69 375 VAL A N 1
ATOM 3036 C CA . VAL A 1 375 ? -9.617 11.178 24.174 1.00 78.69 375 VAL A CA 1
ATOM 3037 C C . VAL A 1 375 ? -9.145 10.740 22.797 1.00 78.69 375 VAL A C 1
ATOM 3039 O O . VAL A 1 375 ? -9.662 9.782 22.225 1.00 78.69 375 VAL A O 1
ATOM 3042 N N . LYS A 1 376 ? -8.146 11.429 22.243 1.00 81.62 376 LYS A N 1
ATOM 3043 C CA . LYS A 1 376 ? -7.513 11.002 20.994 1.00 81.62 376 LYS A CA 1
ATOM 3044 C C . LYS A 1 376 ? -6.482 9.919 21.295 1.00 81.62 376 LYS A C 1
ATOM 3046 O O . LYS A 1 376 ? -5.544 10.160 22.049 1.00 81.62 376 LYS A O 1
ATOM 3051 N N . CYS A 1 377 ? -6.622 8.749 20.682 1.00 83.88 377 CYS A N 1
ATOM 3052 C CA . CYS A 1 377 ? -5.613 7.705 20.774 1.00 83.88 377 CYS A CA 1
ATOM 3053 C C . CYS A 1 377 ? -4.352 8.125 20.003 1.00 83.88 377 CYS A C 1
ATOM 3055 O O . CYS A 1 377 ? -4.404 8.369 18.800 1.00 83.88 377 CYS A O 1
ATOM 3057 N N . ASN A 1 378 ? -3.200 8.168 20.672 1.00 82.62 378 ASN A N 1
ATOM 3058 C CA . ASN A 1 378 ? -1.915 8.494 20.054 1.00 82.62 378 ASN A CA 1
ATOM 3059 C C . ASN A 1 378 ? -1.421 7.413 19.079 1.00 82.62 378 ASN A C 1
ATOM 3061 O O . ASN A 1 378 ? -0.644 7.730 18.186 1.00 82.62 378 ASN A O 1
ATOM 3065 N N . ALA A 1 379 ? -1.870 6.163 19.232 1.00 79.62 379 ALA A N 1
ATOM 3066 C CA . ALA A 1 379 ? -1.436 5.049 18.392 1.00 79.62 379 ALA A CA 1
ATOM 3067 C C . ALA A 1 379 ? -2.179 5.003 17.042 1.00 79.62 379 ALA A C 1
ATOM 3069 O O . ALA A 1 379 ? -1.549 4.959 15.989 1.00 79.62 379 ALA A O 1
ATOM 3070 N N . CYS A 1 380 ? -3.517 5.054 17.046 1.00 78.56 380 CYS A N 1
ATOM 3071 C CA . CYS A 1 380 ? -4.316 5.016 15.812 1.00 78.56 380 CYS A CA 1
ATOM 3072 C C . CYS A 1 380 ? -4.795 6.393 15.328 1.00 78.56 380 CYS A C 1
ATOM 3074 O O . CYS A 1 380 ? -5.282 6.509 14.210 1.00 78.56 380 CYS A O 1
ATOM 3076 N N . GLY A 1 381 ? -4.699 7.439 16.152 1.00 77.44 381 GLY A N 1
ATOM 3077 C CA . GLY A 1 381 ? -5.179 8.785 15.829 1.00 77.44 381 GLY A CA 1
ATOM 3078 C C . GLY A 1 381 ? -6.695 8.987 15.949 1.00 77.44 381 GLY A C 1
ATOM 3079 O O . GLY A 1 381 ? -7.148 10.120 15.778 1.00 77.44 381 GLY A O 1
ATOM 3080 N N . SER A 1 382 ? -7.469 7.939 16.253 1.00 77.94 382 SER A N 1
ATOM 3081 C CA . SER A 1 382 ? -8.932 8.004 16.380 1.00 77.94 382 SER A CA 1
ATOM 3082 C C . SER A 1 382 ? -9.385 8.604 17.712 1.00 77.94 382 SER A C 1
ATOM 3084 O O . SER A 1 382 ? -8.671 8.540 18.714 1.00 77.94 382 SER A O 1
ATOM 3086 N N . ASN A 1 383 ? -10.591 9.174 17.722 1.00 78.81 383 ASN A N 1
ATOM 3087 C CA . ASN A 1 383 ? -11.238 9.686 18.928 1.00 78.81 383 ASN A CA 1
ATOM 3088 C C . ASN A 1 383 ? -11.975 8.559 19.652 1.00 78.81 383 ASN A C 1
ATOM 3090 O O . ASN A 1 383 ? -12.740 7.826 19.029 1.00 78.81 383 ASN A O 1
ATOM 3094 N N . CYS A 1 384 ? -11.777 8.456 20.962 1.00 81.81 384 CYS A N 1
ATOM 3095 C CA . CYS A 1 384 ? -12.227 7.339 21.780 1.00 81.81 384 CYS A CA 1
ATOM 3096 C C . CYS A 1 384 ? -13.027 7.838 22.989 1.00 81.81 384 CYS A C 1
ATOM 3098 O O . CYS A 1 384 ? -12.666 8.839 23.604 1.00 81.81 384 CYS A O 1
ATOM 3100 N N . THR A 1 385 ? -14.101 7.120 23.328 1.00 82.25 385 THR A N 1
ATOM 3101 C CA . THR A 1 385 ? -14.957 7.386 24.513 1.00 82.25 385 THR A CA 1
ATOM 3102 C C . THR A 1 385 ? -15.041 6.203 25.481 1.00 82.25 385 THR A C 1
ATOM 3104 O O . THR A 1 385 ? -15.651 6.315 26.541 1.00 82.25 385 THR A O 1
ATOM 3107 N N . GLY A 1 386 ? -14.450 5.064 25.108 1.00 86.62 386 GLY A N 1
ATOM 3108 C CA . GLY A 1 386 ? -14.341 3.884 25.960 1.00 86.62 386 GLY A CA 1
ATOM 3109 C C . GLY A 1 386 ? -13.126 3.938 26.884 1.00 86.62 386 GLY A C 1
ATOM 3110 O O . GLY A 1 386 ? -12.507 4.981 27.103 1.00 86.62 386 GLY A O 1
ATOM 3111 N N . TYR A 1 387 ? -12.751 2.779 27.411 1.00 90.81 387 TYR A N 1
ATOM 3112 C CA . TYR A 1 387 ? -11.585 2.639 28.276 1.00 90.81 387 TYR A CA 1
ATOM 3113 C C . TYR A 1 387 ? -10.300 2.945 27.508 1.00 90.81 387 TYR A C 1
ATOM 3115 O O . TYR A 1 387 ? -10.172 2.654 26.314 1.00 90.81 387 TYR A O 1
ATOM 3123 N N . SER A 1 388 ? -9.331 3.528 28.208 1.00 90.69 388 SER A N 1
ATOM 3124 C CA . SER A 1 388 ? -8.057 3.939 27.623 1.00 90.69 388 SER A CA 1
ATOM 3125 C C . SER A 1 388 ? -6.909 3.711 28.597 1.00 90.69 388 SER A C 1
ATOM 3127 O O . SER A 1 388 ? -7.105 3.587 29.796 1.00 90.69 388 SER A O 1
ATOM 3129 N N . TYR A 1 389 ? -5.693 3.675 28.083 1.00 90.00 389 TYR A N 1
ATOM 3130 C CA . TYR A 1 389 ? -4.455 3.568 28.833 1.00 90.00 389 TYR A CA 1
ATOM 3131 C C . TYR A 1 389 ? -3.710 4.900 28.770 1.00 90.00 389 TYR A C 1
ATOM 3133 O O . TYR A 1 389 ? -3.470 5.403 27.673 1.00 90.00 389 TYR A O 1
ATOM 3141 N N . LYS A 1 390 ? -3.331 5.464 29.921 1.00 89.50 390 LYS A N 1
ATOM 3142 C CA . LYS A 1 390 ? -2.620 6.746 30.032 1.00 89.50 390 LYS A CA 1
ATOM 3143 C C . LYS A 1 390 ? -1.211 6.566 30.600 1.00 89.50 390 LYS A C 1
ATOM 3145 O O . LYS A 1 390 ? -1.011 5.814 31.553 1.00 89.50 390 LYS A O 1
ATOM 3150 N N . CYS A 1 391 ? -0.239 7.286 30.047 1.00 87.94 391 CYS A N 1
ATOM 3151 C CA . CYS A 1 391 ? 1.079 7.456 30.663 1.00 87.94 391 CYS A CA 1
ATOM 3152 C C . CYS A 1 391 ? 1.005 8.407 31.872 1.00 87.94 391 CYS A C 1
ATOM 3154 O O . CYS A 1 391 ? 0.415 9.480 31.791 1.00 87.94 391 CYS A O 1
ATOM 3156 N N . GLU A 1 392 ? 1.640 8.061 32.993 1.00 78.88 392 GLU A N 1
ATOM 3157 C CA . GLU A 1 392 ? 1.609 8.901 34.204 1.00 78.88 392 GLU A CA 1
ATOM 3158 C C . GLU A 1 392 ? 2.295 10.261 34.029 1.00 78.88 392 GLU A C 1
ATOM 3160 O O . GLU A 1 392 ? 1.912 11.232 34.677 1.00 78.88 392 GLU A O 1
ATOM 3165 N N . LYS A 1 393 ? 3.311 10.331 33.161 1.00 74.94 393 LYS A N 1
ATOM 3166 C CA . LYS A 1 393 ? 4.182 11.505 33.003 1.00 74.94 393 LYS A CA 1
ATOM 3167 C C . LYS A 1 393 ? 3.873 12.367 31.778 1.00 74.94 393 LYS A C 1
ATOM 3169 O O . LYS A 1 393 ? 4.610 13.308 31.502 1.00 74.94 393 LYS A O 1
ATOM 3174 N N . GLY A 1 394 ? 2.805 12.072 31.035 1.00 70.56 394 GLY A N 1
ATOM 3175 C CA . GLY A 1 394 ? 2.462 12.856 29.852 1.00 70.56 394 GLY A CA 1
ATOM 3176 C C . GLY A 1 394 ? 1.058 12.612 29.317 1.00 70.56 394 GLY A C 1
ATOM 3177 O O . GLY A 1 394 ? 0.351 11.695 29.734 1.00 70.56 394 GLY A O 1
ATOM 3178 N N . ASP A 1 395 ? 0.675 13.421 28.334 1.00 76.94 395 ASP A N 1
ATOM 3179 C CA . ASP A 1 395 ? -0.603 13.310 27.626 1.00 76.94 395 ASP A CA 1
ATOM 3180 C C . ASP A 1 395 ? -0.521 12.281 26.490 1.00 76.94 395 ASP A C 1
ATOM 3182 O O . ASP A 1 395 ? -0.767 12.572 25.319 1.00 76.94 395 ASP A O 1
ATOM 3186 N N . PHE A 1 396 ? -0.126 11.058 26.849 1.00 83.81 396 PHE A N 1
ATOM 3187 C CA . PHE A 1 396 ? -0.106 9.918 25.941 1.00 83.81 396 PHE A CA 1
ATOM 3188 C C . PHE A 1 396 ? -1.195 8.926 26.329 1.00 83.81 396 PHE A C 1
ATOM 3190 O O . PHE A 1 396 ? -1.159 8.340 27.415 1.00 83.81 396 PHE A O 1
ATOM 3197 N N . PHE A 1 397 ? -2.144 8.746 25.418 1.00 86.19 397 PHE A N 1
ATOM 3198 C CA . PHE A 1 397 ? -3.343 7.952 25.590 1.00 86.19 397 PHE A CA 1
ATOM 3199 C C . PHE A 1 397 ? -3.472 6.924 24.475 1.00 86.19 397 PHE A C 1
ATOM 3201 O O . PHE A 1 397 ? -3.294 7.224 23.294 1.00 86.19 397 PHE A O 1
ATOM 3208 N N . VAL A 1 398 ? -3.832 5.698 24.831 1.00 87.38 398 VAL A N 1
ATOM 3209 C CA . VAL A 1 398 ? -4.074 4.632 23.860 1.00 87.38 398 VAL A CA 1
ATOM 3210 C C . VAL A 1 398 ? -5.363 3.919 24.216 1.00 87.38 398 VAL A C 1
ATOM 3212 O O . VAL A 1 398 ? -5.525 3.510 25.359 1.00 87.38 398 VAL A O 1
ATOM 3215 N N . ASP A 1 399 ? -6.288 3.765 23.269 1.00 88.31 399 ASP A N 1
ATOM 3216 C CA . ASP A 1 399 ? -7.505 2.995 23.542 1.00 88.31 399 ASP A CA 1
ATOM 3217 C C . ASP A 1 399 ? -7.175 1.525 23.832 1.00 88.31 399 ASP A C 1
ATOM 3219 O O . ASP A 1 399 ? -6.121 1.020 23.442 1.00 88.31 399 ASP A O 1
ATOM 3223 N N . VAL A 1 400 ? -8.067 0.820 24.527 1.00 87.69 400 VAL A N 1
ATOM 3224 C CA . VAL A 1 400 ? -7.809 -0.571 24.942 1.00 87.69 400 VAL A CA 1
ATOM 3225 C C . VAL A 1 400 ? -7.532 -1.523 23.778 1.00 87.69 400 VAL A C 1
ATOM 3227 O O . VAL A 1 400 ? -6.750 -2.458 23.949 1.00 87.69 400 VAL A O 1
ATOM 3230 N N . LYS A 1 401 ? -8.106 -1.277 22.592 1.00 85.44 401 LYS A N 1
ATOM 3231 C CA . LYS A 1 401 ? -7.922 -2.128 21.406 1.00 85.44 401 LYS A CA 1
ATOM 3232 C C . LYS A 1 401 ? -6.505 -1.960 20.875 1.00 85.44 401 LYS A C 1
ATOM 3234 O O . LYS A 1 401 ? -5.787 -2.941 20.716 1.00 85.44 401 LYS A O 1
ATOM 3239 N N . CYS A 1 402 ? -6.066 -0.716 20.706 1.00 83.44 402 CYS A N 1
ATOM 3240 C CA . CYS A 1 402 ? -4.698 -0.384 20.325 1.00 83.44 402 CYS A CA 1
ATOM 3241 C C . CYS A 1 402 ? -3.682 -0.807 21.397 1.00 83.44 402 CYS A C 1
ATOM 3243 O O . CYS A 1 402 ? -2.613 -1.313 21.071 1.00 83.44 402 CYS A O 1
ATOM 3245 N N . GLY A 1 403 ? -4.013 -0.641 22.679 1.00 85.12 403 GLY A N 1
ATOM 3246 C CA . GLY A 1 403 ? -3.144 -0.982 23.805 1.00 85.12 403 GLY A CA 1
ATOM 3247 C C . GLY A 1 403 ? -2.853 -2.479 23.896 1.00 85.12 403 GLY A C 1
ATOM 3248 O O . GLY A 1 403 ? -1.704 -2.849 24.143 1.00 85.12 403 GLY A O 1
ATOM 3249 N N . CYS A 1 404 ? -3.869 -3.312 23.642 1.00 82.38 404 CYS A N 1
ATOM 3250 C CA . CYS A 1 404 ? -3.766 -4.775 23.626 1.00 82.38 404 CYS A CA 1
ATOM 3251 C C . CYS A 1 404 ? -3.243 -5.339 22.292 1.00 82.38 404 CYS A C 1
ATOM 3253 O O . CYS A 1 404 ? -2.852 -6.504 22.234 1.00 82.38 404 CYS A O 1
ATOM 3255 N N . LEU A 1 405 ? -3.200 -4.534 21.225 1.00 80.38 405 LEU A N 1
ATOM 3256 C CA . LEU A 1 405 ? -2.662 -4.925 19.923 1.00 80.38 405 LEU A CA 1
ATOM 3257 C C . LEU A 1 405 ? -1.138 -4.719 19.890 1.00 80.38 405 LEU A C 1
ATOM 3259 O O . LEU A 1 405 ? -0.637 -3.669 19.487 1.00 80.38 405 LEU A O 1
ATOM 3263 N N . ARG A 1 406 ? -0.396 -5.734 20.351 1.00 75.12 406 ARG A N 1
ATOM 3264 C CA . ARG A 1 406 ? 1.070 -5.700 20.504 1.00 75.12 406 ARG A CA 1
ATOM 3265 C C . ARG A 1 406 ? 1.744 -6.932 19.914 1.00 75.12 406 ARG A C 1
ATOM 3267 O O . ARG A 1 406 ? 1.178 -8.021 19.905 1.00 75.12 406 ARG A O 1
ATOM 3274 N N . GLY A 1 407 ? 3.014 -6.777 19.546 1.00 76.50 407 GLY A N 1
ATOM 3275 C CA . GLY A 1 407 ? 3.897 -7.895 19.216 1.00 76.50 407 GLY A CA 1
ATOM 3276 C C . GLY A 1 407 ? 3.933 -8.220 17.727 1.00 76.50 407 GLY A C 1
ATOM 3277 O O . GLY A 1 407 ? 4.138 -7.331 16.904 1.00 76.50 407 GLY A O 1
ATOM 3278 N N . THR A 1 408 ? 3.812 -9.505 17.396 1.00 77.94 408 THR A N 1
ATOM 3279 C CA . THR A 1 408 ? 3.853 -10.012 16.018 1.00 77.94 408 THR A CA 1
ATOM 3280 C C . THR A 1 408 ? 2.504 -10.630 15.677 1.00 77.94 408 THR A C 1
ATOM 3282 O O . THR A 1 408 ? 1.963 -11.378 16.488 1.00 77.94 408 THR A O 1
ATOM 3285 N N . ILE A 1 409 ? 1.960 -10.310 14.505 1.00 78.75 409 ILE A N 1
ATOM 3286 C CA . ILE A 1 409 ? 0.636 -10.748 14.053 1.00 78.75 409 ILE A CA 1
ATOM 3287 C C . ILE A 1 409 ? 0.713 -11.414 12.679 1.00 78.75 409 ILE A C 1
ATOM 3289 O O . ILE A 1 409 ? 1.526 -11.033 11.842 1.00 78.75 409 ILE A O 1
ATOM 3293 N N . GLN A 1 410 ? -0.193 -12.353 12.417 1.00 79.25 410 GLN A N 1
ATOM 3294 C CA . GLN A 1 410 ? -0.385 -12.968 11.102 1.00 79.25 410 GLN A CA 1
ATOM 3295 C C . GLN A 1 410 ? -1.624 -12.390 10.401 1.00 79.25 410 GLN A C 1
ATOM 3297 O O . GLN A 1 410 ? -2.714 -12.950 10.467 1.00 79.25 410 GLN A O 1
ATOM 3302 N N . HIS A 1 411 ? -1.497 -11.244 9.740 1.00 81.06 411 HIS A N 1
ATOM 3303 C CA . HIS A 1 411 ? -2.663 -10.578 9.157 1.00 81.06 411 HIS A CA 1
ATOM 3304 C C . HIS A 1 411 ? -3.102 -11.219 7.824 1.00 81.06 411 HIS A C 1
ATOM 3306 O O . HIS A 1 411 ? -2.267 -11.468 6.965 1.00 81.06 411 HIS A O 1
ATOM 3312 N N . LYS A 1 412 ? -4.411 -11.414 7.586 1.00 80.31 412 LYS A N 1
ATOM 3313 C CA . LYS A 1 412 ? -4.943 -12.086 6.370 1.00 80.31 412 LYS A CA 1
ATOM 3314 C C . LYS A 1 412 ? -4.502 -11.465 5.040 1.00 80.31 412 LYS A C 1
ATOM 3316 O O . LYS A 1 412 ? -4.445 -12.155 4.030 1.00 80.31 412 LYS A O 1
ATOM 3321 N N . SER A 1 413 ? -4.205 -10.169 5.037 1.00 82.69 413 SER A N 1
ATOM 3322 C CA . SER A 1 413 ? -3.742 -9.456 3.840 1.00 82.69 413 SER A CA 1
ATOM 3323 C C . SER A 1 413 ? -2.296 -9.763 3.446 1.00 82.69 413 SER A C 1
ATOM 3325 O O . SER A 1 413 ? -1.848 -9.300 2.401 1.00 82.69 413 SER A O 1
ATOM 3327 N N . HIS A 1 414 ? -1.542 -10.495 4.271 1.00 83.44 414 HIS A N 1
ATOM 3328 C CA . HIS A 1 414 ? -0.140 -10.767 4.007 1.00 83.44 414 HIS A CA 1
ATOM 3329 C C . HIS A 1 414 ? 0.309 -12.140 4.522 1.00 83.44 414 HIS A C 1
ATOM 3331 O O . HIS A 1 414 ? -0.119 -12.600 5.575 1.00 83.44 414 HIS A O 1
ATOM 3337 N N . LYS A 1 415 ? 1.182 -12.816 3.766 1.00 80.38 415 LYS A N 1
ATOM 3338 C CA . LYS A 1 415 ? 1.624 -14.182 4.090 1.00 80.38 415 LYS A CA 1
ATOM 3339 C C . LYS A 1 415 ? 2.659 -14.222 5.212 1.00 80.38 415 LYS A C 1
ATOM 3341 O O . LYS A 1 415 ? 2.608 -15.145 6.017 1.00 80.38 415 LYS A O 1
ATOM 3346 N N . HIS A 1 416 ? 3.560 -13.245 5.291 1.00 82.31 416 HIS A N 1
ATOM 3347 C CA . HIS A 1 416 ? 4.568 -13.201 6.349 1.00 82.31 416 HIS A CA 1
ATOM 3348 C C . HIS A 1 416 ? 4.005 -12.582 7.638 1.00 82.31 416 HIS A C 1
ATOM 3350 O O . HIS A 1 416 ? 3.104 -11.735 7.583 1.00 82.31 416 HIS A O 1
ATOM 3356 N N . PRO A 1 417 ? 4.550 -12.953 8.804 1.00 80.50 417 PRO A N 1
ATOM 3357 C CA . PRO A 1 417 ? 4.204 -12.312 10.059 1.00 80.50 417 PRO A CA 1
ATOM 3358 C C . PRO A 1 417 ? 4.655 -10.847 10.061 1.00 80.50 417 PRO A C 1
ATOM 3360 O O . PRO A 1 417 ? 5.751 -10.498 9.618 1.00 80.50 417 PRO A O 1
ATOM 3363 N N . LEU A 1 418 ? 3.803 -9.980 10.597 1.00 85.00 418 LEU A N 1
ATOM 3364 C CA . LEU A 1 418 ? 4.074 -8.558 10.738 1.00 85.00 418 LEU A CA 1
ATOM 3365 C C . LEU A 1 418 ? 4.427 -8.251 12.186 1.00 85.00 418 LEU A C 1
ATOM 3367 O O . LEU A 1 418 ? 3.665 -8.573 13.095 1.00 85.00 418 LEU A O 1
ATOM 3371 N N . LYS A 1 419 ? 5.559 -7.594 12.409 1.00 84.50 419 LYS A N 1
ATOM 3372 C CA . LYS A 1 419 ? 6.026 -7.188 13.733 1.00 84.50 419 LYS A CA 1
ATOM 3373 C C . LYS A 1 419 ? 5.781 -5.701 13.941 1.00 84.50 419 LYS A C 1
ATOM 3375 O O . LYS A 1 419 ? 6.083 -4.898 13.064 1.00 84.50 419 LYS A O 1
ATOM 3380 N N . GLN A 1 420 ? 5.271 -5.329 15.108 1.00 81.69 420 GLN A N 1
ATOM 3381 C CA . GLN A 1 420 ? 5.194 -3.928 15.499 1.00 81.69 420 GLN A CA 1
ATOM 3382 C C . GLN A 1 420 ? 6.602 -3.369 15.716 1.00 81.69 420 GLN A C 1
ATOM 3384 O O . GLN A 1 420 ? 7.396 -3.940 16.472 1.00 81.69 420 GLN A O 1
ATOM 3389 N N . VAL A 1 421 ? 6.909 -2.262 15.048 1.00 76.69 421 VAL A N 1
ATOM 3390 C CA . VAL A 1 421 ? 8.198 -1.571 15.162 1.00 76.69 421 VAL A CA 1
ATOM 3391 C C . VAL A 1 421 ? 7.983 -0.092 15.412 1.00 76.69 421 VAL A C 1
ATOM 3393 O O . VAL A 1 421 ? 6.956 0.464 15.026 1.00 76.69 421 VAL A O 1
ATOM 3396 N N . ASP A 1 422 ? 8.976 0.550 16.017 1.00 72.12 422 ASP A N 1
ATOM 3397 C CA . ASP A 1 422 ? 8.900 1.980 16.277 1.00 72.12 422 ASP A CA 1
ATOM 3398 C C . ASP A 1 422 ? 9.010 2.776 14.986 1.00 72.12 422 ASP A C 1
ATOM 3400 O O . ASP A 1 422 ? 9.908 2.552 14.166 1.00 72.12 422 ASP A O 1
ATOM 3404 N N . PHE A 1 423 ? 8.134 3.772 14.859 1.00 66.06 423 PHE A N 1
ATOM 3405 C CA . PHE A 1 423 ? 8.077 4.651 13.693 1.00 66.06 423 PHE A CA 1
ATOM 3406 C C . PHE A 1 423 ? 9.452 5.232 13.298 1.00 66.06 423 PHE A C 1
ATOM 3408 O O . PHE A 1 423 ? 9.803 5.268 12.120 1.00 66.06 423 PHE A O 1
ATOM 3415 N N . TRP A 1 424 ? 10.264 5.642 14.277 1.00 58.62 424 TRP A N 1
ATOM 3416 C CA . TRP A 1 424 ? 11.553 6.304 14.042 1.00 58.62 424 TRP A CA 1
ATOM 3417 C C . TRP A 1 424 ? 12.631 5.405 13.424 1.00 58.62 424 TRP A C 1
ATOM 3419 O O . TRP A 1 424 ? 13.551 5.919 12.785 1.00 58.62 424 TRP A O 1
ATOM 3429 N N . HIS A 1 425 ? 12.513 4.084 13.576 1.00 60.94 425 HIS A N 1
ATOM 3430 C CA . HIS A 1 425 ? 13.470 3.114 13.039 1.00 60.94 425 HIS A CA 1
ATOM 3431 C C . HIS A 1 425 ? 13.127 2.646 11.617 1.00 60.94 425 HIS A C 1
ATOM 3433 O O . HIS A 1 425 ? 13.877 1.864 11.031 1.00 60.94 425 HIS A O 1
ATOM 3439 N N . LEU A 1 426 ? 12.037 3.150 11.028 1.00 59.62 426 LEU A N 1
ATOM 3440 C CA . LEU A 1 426 ? 11.674 2.860 9.645 1.00 59.62 426 LEU A CA 1
ATOM 3441 C C . LEU A 1 426 ? 12.474 3.734 8.684 1.00 59.62 426 LEU A C 1
ATOM 3443 O O . LEU A 1 426 ? 12.221 4.929 8.542 1.00 59.62 426 LEU A O 1
ATOM 3447 N N . GLN A 1 427 ? 13.436 3.111 8.007 1.00 51.59 427 GLN A N 1
ATOM 3448 C CA . GLN A 1 427 ? 14.081 3.668 6.825 1.00 51.59 427 GLN A CA 1
ATOM 3449 C C . GLN A 1 427 ? 13.529 2.960 5.575 1.00 51.59 427 GLN A C 1
ATOM 3451 O O . GLN A 1 427 ? 13.554 1.729 5.534 1.00 51.59 427 GLN A O 1
ATOM 3456 N N . PRO A 1 428 ? 13.046 3.701 4.559 1.00 49.59 428 PRO A N 1
ATOM 3457 C CA . PRO A 1 428 ? 12.968 5.164 4.485 1.00 49.59 428 PRO A CA 1
ATOM 3458 C C . PRO A 1 428 ? 11.799 5.738 5.309 1.00 49.59 428 PRO A C 1
ATOM 3460 O O . PRO A 1 428 ? 10.712 5.152 5.352 1.00 49.59 428 PRO A O 1
ATOM 3463 N N . TRP A 1 429 ? 11.999 6.923 5.902 1.00 49.00 429 TRP A N 1
ATOM 3464 C CA . TRP A 1 429 ? 10.903 7.730 6.451 1.00 49.00 429 TRP A CA 1
ATOM 3465 C C . TRP A 1 429 ? 9.861 7.995 5.353 1.00 49.00 429 TRP A C 1
ATOM 3467 O O . TRP A 1 429 ? 10.211 8.421 4.254 1.00 49.00 429 TRP A O 1
ATOM 3477 N N . GLY A 1 430 ? 8.583 7.728 5.643 1.00 53.97 430 GLY A N 1
ATOM 3478 C CA . GLY A 1 430 ? 7.501 7.865 4.664 1.00 53.97 430 GLY A CA 1
ATOM 3479 C C . GLY A 1 430 ? 7.125 6.574 3.927 1.00 53.97 430 GLY A C 1
ATOM 3480 O O . GLY A 1 430 ? 6.772 6.622 2.754 1.00 53.97 430 GLY A O 1
ATOM 3481 N N . SER A 1 431 ? 7.141 5.415 4.588 1.00 68.69 431 SER A N 1
ATOM 3482 C CA . SER A 1 431 ? 6.474 4.224 4.037 1.00 68.69 431 SER A CA 1
ATOM 3483 C C . SER A 1 431 ? 4.948 4.396 4.100 1.00 68.69 431 SER A C 1
ATOM 3485 O O . SER A 1 431 ? 4.403 4.784 5.138 1.00 68.69 431 SER A O 1
ATOM 3487 N N . LYS A 1 432 ? 4.254 4.146 2.982 1.00 80.50 432 LYS A N 1
ATOM 3488 C CA . LYS A 1 432 ? 2.784 4.165 2.918 1.00 80.50 432 LYS A CA 1
ATOM 3489 C C . LYS A 1 432 ? 2.224 2.880 3.514 1.00 80.50 432 LYS A C 1
ATOM 3491 O O . LYS A 1 432 ? 2.736 1.801 3.233 1.00 80.50 432 LYS A O 1
ATOM 3496 N N . CYS A 1 433 ? 1.133 2.984 4.265 1.00 85.62 433 CYS A N 1
ATOM 3497 C CA . CYS A 1 433 ? 0.355 1.814 4.652 1.00 85.62 433 CYS A CA 1
ATOM 3498 C C . CYS A 1 433 ? -0.187 1.103 3.403 1.00 85.62 433 CYS A C 1
ATOM 3500 O O . CYS A 1 433 ? -0.893 1.722 2.608 1.00 85.62 433 CYS A O 1
ATOM 3502 N N . ASN A 1 434 ? 0.075 -0.197 3.258 1.00 86.00 434 ASN A N 1
ATOM 3503 C CA . ASN A 1 434 ? -0.469 -1.016 2.169 1.00 86.00 434 ASN A CA 1
ATOM 3504 C C . ASN A 1 434 ? -2.006 -1.117 2.219 1.00 86.00 434 ASN A C 1
ATOM 3506 O O . ASN A 1 434 ? -2.631 -1.443 1.217 1.00 86.00 434 ASN A O 1
ATOM 3510 N N . GLY A 1 435 ? -2.617 -0.826 3.373 1.00 86.88 435 GLY A N 1
ATOM 3511 C CA . GLY A 1 435 ? -4.068 -0.789 3.539 1.00 86.88 435 GLY A CA 1
ATOM 3512 C C . GLY A 1 435 ? -4.721 0.478 2.997 1.00 86.88 435 GLY A C 1
ATOM 3513 O O . GLY A 1 435 ? -5.582 0.406 2.128 1.00 86.88 435 GLY A O 1
ATOM 3514 N N . CYS A 1 436 ? -4.327 1.649 3.497 1.00 84.44 436 CYS A N 1
ATOM 3515 C CA . CYS A 1 436 ? -5.005 2.917 3.192 1.00 84.44 436 CYS A CA 1
ATOM 3516 C C . CYS A 1 436 ? -4.188 3.892 2.330 1.00 84.44 436 CYS A C 1
ATOM 3518 O O . CYS A 1 436 ? -4.717 4.920 1.912 1.00 84.44 436 CYS A O 1
ATOM 3520 N N . GLY A 1 437 ? -2.904 3.615 2.091 1.00 80.56 437 GLY A N 1
ATOM 3521 C CA . GLY A 1 437 ? -1.989 4.494 1.357 1.00 80.56 437 GLY A CA 1
ATOM 3522 C C . GLY A 1 437 ? -1.497 5.721 2.130 1.00 80.56 437 GLY A C 1
ATOM 3523 O O . GLY A 1 437 ? -0.745 6.521 1.573 1.00 80.56 437 GLY A O 1
ATOM 3524 N N . VAL A 1 438 ? -1.905 5.885 3.393 1.00 80.88 438 VAL A N 1
ATOM 3525 C CA . VAL A 1 438 ? -1.507 7.011 4.251 1.00 80.88 438 VAL A CA 1
ATOM 3526 C C . VAL A 1 438 ? -0.085 6.802 4.778 1.00 80.88 438 VAL A C 1
ATOM 3528 O O . VAL A 1 438 ? 0.345 5.679 5.056 1.00 80.88 438 VAL A O 1
ATOM 3531 N N . TYR A 1 439 ? 0.661 7.901 4.884 1.00 77.50 439 TYR A N 1
ATOM 3532 C CA . TYR A 1 439 ? 2.016 7.935 5.428 1.00 77.50 439 TYR A CA 1
ATOM 3533 C C . TYR A 1 439 ? 2.016 8.091 6.951 1.00 77.50 439 TYR A C 1
ATOM 3535 O O . TYR A 1 439 ? 1.078 8.630 7.531 1.00 77.50 439 TYR A O 1
ATOM 3543 N N . ASN A 1 440 ? 3.138 7.738 7.578 1.00 71.31 440 ASN A N 1
ATOM 3544 C CA . ASN A 1 440 ? 3.457 8.120 8.957 1.00 71.31 440 ASN A CA 1
ATOM 3545 C C . ASN A 1 440 ? 2.475 7.608 10.020 1.00 71.31 440 ASN A C 1
ATOM 3547 O O . ASN A 1 440 ? 2.154 8.318 10.973 1.00 71.31 440 ASN A O 1
ATOM 3551 N N . HIS A 1 441 ? 2.021 6.362 9.884 1.00 74.88 441 HIS A N 1
ATOM 3552 C CA . HIS A 1 441 ? 1.349 5.695 10.995 1.00 74.88 441 HIS A CA 1
ATOM 3553 C C . HIS A 1 441 ? 2.308 5.519 12.174 1.00 74.88 441 HIS A C 1
ATOM 3555 O O . HIS A 1 441 ? 3.470 5.155 11.988 1.00 74.88 441 HIS A O 1
ATOM 3561 N N . PHE A 1 442 ? 1.800 5.764 13.379 1.00 75.75 442 PHE A N 1
ATOM 3562 C CA . PHE A 1 442 ? 2.534 5.550 14.618 1.00 75.75 442 PHE A CA 1
ATOM 3563 C C . PHE A 1 442 ? 2.601 4.045 14.914 1.00 75.75 442 PHE A C 1
ATOM 3565 O O . PHE A 1 442 ? 1.582 3.361 14.839 1.00 75.75 442 PHE A O 1
ATOM 3572 N N . ASP A 1 443 ? 3.801 3.539 15.200 1.00 77.06 443 ASP A N 1
ATOM 3573 C CA . ASP A 1 443 ? 4.098 2.122 15.476 1.00 77.06 443 ASP A CA 1
ATOM 3574 C C . ASP A 1 443 ? 3.423 1.111 14.537 1.00 77.06 443 ASP A C 1
ATOM 3576 O O . ASP A 1 443 ? 2.604 0.290 14.977 1.00 77.06 443 ASP A O 1
ATOM 3580 N N . PRO A 1 444 ? 3.730 1.165 13.228 1.00 82.69 444 PRO A N 1
ATOM 3581 C CA . PRO A 1 444 ? 3.111 0.278 12.262 1.00 82.69 444 PRO A CA 1
ATOM 3582 C C . PRO A 1 444 ? 3.610 -1.164 12.423 1.00 82.69 444 PRO A C 1
ATOM 3584 O O . PRO A 1 444 ? 4.683 -1.448 12.963 1.00 82.69 444 PRO A O 1
ATOM 3587 N N . PHE A 1 445 ? 2.818 -2.085 11.890 1.00 84.81 445 PHE A N 1
ATOM 3588 C CA . PHE A 1 445 ? 3.161 -3.491 11.749 1.00 84.81 445 PHE A CA 1
ATOM 3589 C C . PHE A 1 445 ? 3.882 -3.713 10.426 1.00 84.81 445 PHE A C 1
ATOM 3591 O O . PHE A 1 445 ? 3.359 -3.348 9.373 1.00 84.81 445 PHE A O 1
ATOM 3598 N N . VAL A 1 446 ? 5.073 -4.309 10.474 1.00 84.62 446 VAL A N 1
ATOM 3599 C CA . VAL A 1 446 ? 5.950 -4.430 9.306 1.00 84.62 446 VAL A CA 1
ATOM 3600 C C . VAL A 1 446 ? 6.430 -5.852 9.090 1.00 84.62 446 VAL A C 1
ATOM 3602 O O . VAL A 1 446 ? 6.717 -6.584 10.038 1.00 84.62 446 VAL A O 1
ATOM 3605 N N . CYS A 1 447 ? 6.523 -6.234 7.825 1.00 83.00 447 CYS A N 1
ATOM 3606 C CA . CYS A 1 447 ? 7.131 -7.480 7.387 1.00 83.00 447 CYS A CA 1
ATOM 3607 C C . CYS A 1 447 ? 8.659 -7.345 7.452 1.00 83.00 447 CYS A C 1
ATOM 3609 O O . CYS A 1 447 ? 9.223 -6.379 6.943 1.00 83.00 447 CYS A O 1
ATOM 3611 N N . GLY A 1 448 ? 9.339 -8.302 8.087 1.00 76.12 448 GLY A N 1
ATOM 3612 C CA . GLY A 1 448 ? 10.810 -8.337 8.109 1.00 76.12 448 GLY A CA 1
ATOM 3613 C C . GLY A 1 448 ? 11.429 -8.874 6.815 1.00 76.12 448 GLY A C 1
ATOM 3614 O O . GLY A 1 448 ? 12.606 -8.647 6.557 1.00 76.12 448 GLY A O 1
ATOM 3615 N N . GLU A 1 449 ? 10.637 -9.582 6.011 1.00 72.94 449 GLU A N 1
ATOM 3616 C CA . GLU A 1 449 ? 11.075 -10.283 4.796 1.00 72.94 449 GLU A CA 1
ATOM 3617 C C . GLU A 1 449 ? 10.786 -9.480 3.518 1.00 72.94 449 GLU A C 1
ATOM 3619 O O . GLU A 1 449 ? 11.308 -9.772 2.447 1.00 72.94 449 GLU A O 1
ATOM 3624 N N . CYS A 1 450 ? 9.930 -8.465 3.617 1.00 75.75 450 CYS A N 1
ATOM 3625 C CA . CYS A 1 450 ? 9.339 -7.781 2.483 1.00 75.75 450 CYS A CA 1
ATOM 3626 C C . CYS A 1 450 ? 8.892 -6.365 2.855 1.00 75.75 450 CYS A C 1
ATOM 3628 O O . CYS A 1 450 ? 8.639 -6.056 4.017 1.00 75.75 450 CYS A O 1
ATOM 3630 N N . HIS A 1 451 ? 8.730 -5.497 1.860 1.00 74.81 451 HIS A N 1
ATOM 3631 C CA . HIS A 1 451 ? 8.290 -4.116 2.066 1.00 74.81 451 HIS A CA 1
ATOM 3632 C C . HIS A 1 451 ? 6.765 -4.014 2.230 1.00 74.81 451 HIS A C 1
ATOM 3634 O O . HIS A 1 451 ? 6.069 -3.429 1.399 1.00 74.81 451 HIS A O 1
ATOM 3640 N N . TYR A 1 452 ? 6.245 -4.604 3.308 1.00 82.56 452 TYR A N 1
ATOM 3641 C CA . TYR A 1 452 ? 4.824 -4.579 3.652 1.00 82.56 452 TYR A CA 1
ATOM 3642 C C . TYR A 1 452 ? 4.604 -3.933 5.021 1.00 82.56 452 TYR A C 1
ATOM 3644 O O . TYR A 1 452 ? 5.159 -4.385 6.024 1.00 82.56 452 TYR A O 1
ATOM 3652 N N . TYR A 1 453 ? 3.783 -2.882 5.054 1.00 85.88 453 TYR A N 1
ATOM 3653 C CA . TYR A 1 453 ? 3.574 -2.010 6.208 1.00 85.88 453 TYR A CA 1
ATOM 3654 C C . TYR A 1 453 ? 2.081 -1.780 6.427 1.00 85.88 453 TYR A C 1
ATOM 3656 O O . TYR A 1 453 ? 1.367 -1.372 5.511 1.00 85.88 453 TYR A O 1
ATOM 3664 N N . LEU A 1 454 ? 1.602 -1.969 7.655 1.00 86.75 454 LEU A N 1
ATOM 3665 C CA . LEU A 1 454 ? 0.226 -1.666 8.037 1.00 86.75 454 LEU A CA 1
ATOM 3666 C C . LEU A 1 454 ? 0.173 -0.732 9.237 1.00 86.75 454 LEU A C 1
ATOM 3668 O O . LEU A 1 454 ? 0.742 -1.005 10.292 1.00 86.75 454 LEU A O 1
ATOM 3672 N N . GLY A 1 455 ? -0.571 0.360 9.080 1.00 84.56 455 GLY A N 1
ATOM 3673 C CA . GLY A 1 455 ? -0.967 1.201 10.198 1.00 84.56 455 GLY A CA 1
ATOM 3674 C C . GLY A 1 455 ? -1.930 0.473 11.130 1.00 84.56 455 GLY A C 1
ATOM 3675 O O . GLY A 1 455 ? -2.739 -0.343 10.681 1.00 84.56 455 GLY A O 1
ATOM 3676 N N . LEU A 1 456 ? -1.876 0.810 12.420 1.00 81.00 456 LEU A N 1
ATOM 3677 C CA . LEU A 1 456 ? -2.699 0.185 13.457 1.00 81.00 456 LEU A CA 1
ATOM 3678 C C . LEU A 1 456 ? -4.201 0.255 13.139 1.00 81.00 456 LEU A C 1
ATOM 3680 O O . LEU A 1 456 ? -4.914 -0.732 13.274 1.00 81.00 456 LEU A O 1
ATOM 3684 N N . GLU A 1 457 ? -4.663 1.393 12.616 1.00 79.81 457 GLU A N 1
ATOM 3685 C CA . GLU A 1 457 ? -6.044 1.586 12.158 1.00 79.81 457 GLU A CA 1
ATOM 3686 C C . GLU A 1 457 ? -6.459 0.534 11.116 1.00 79.81 457 GLU A C 1
ATOM 3688 O O . GLU A 1 457 ? -7.502 -0.101 11.266 1.00 79.81 457 GLU A O 1
ATOM 3693 N N . CYS A 1 458 ? -5.608 0.270 10.115 1.00 85.69 458 CYS A N 1
ATOM 3694 C CA . CYS A 1 458 ? -5.881 -0.728 9.080 1.00 85.69 458 CYS A CA 1
ATOM 3695 C C . CYS A 1 458 ? -5.892 -2.150 9.649 1.00 85.69 458 CYS A C 1
ATOM 3697 O O . CYS A 1 458 ? -6.790 -2.915 9.320 1.00 85.69 458 CYS A O 1
ATOM 3699 N N . VAL A 1 459 ? -4.961 -2.490 10.548 1.00 84.44 459 VAL A N 1
ATOM 3700 C CA . VAL A 1 459 ? -4.932 -3.810 11.212 1.00 84.44 459 VAL A CA 1
ATOM 3701 C C . VAL A 1 459 ? -6.238 -4.097 11.961 1.00 84.44 459 VAL A C 1
ATOM 3703 O O . VAL A 1 459 ? -6.680 -5.240 12.024 1.00 84.44 459 VAL A O 1
ATOM 3706 N N . THR A 1 460 ? -6.873 -3.063 12.518 1.00 79.88 460 THR A N 1
ATOM 3707 C CA . THR A 1 460 ? -8.110 -3.216 13.295 1.00 79.88 460 THR A CA 1
ATOM 3708 C C . THR A 1 460 ? -9.386 -3.255 12.450 1.00 79.88 460 THR A C 1
ATOM 3710 O O . THR A 1 460 ? -10.471 -3.413 13.016 1.00 79.88 460 THR A O 1
ATOM 3713 N N . LEU A 1 461 ? -9.326 -3.064 11.127 1.00 82.69 461 LEU A N 1
ATOM 3714 C CA . LEU A 1 461 ? -10.524 -3.072 10.276 1.00 82.69 461 LEU A CA 1
ATOM 3715 C C . LEU A 1 461 ? -11.219 -4.444 10.325 1.00 82.69 461 LEU A C 1
ATOM 3717 O O . LEU A 1 461 ? -10.539 -5.460 10.195 1.00 82.69 461 LEU A O 1
ATOM 3721 N N . PRO A 1 462 ? -12.547 -4.509 10.521 1.00 79.56 462 PRO A N 1
ATOM 3722 C CA . PRO A 1 462 ? -13.255 -5.782 10.575 1.00 79.56 462 PRO A CA 1
ATOM 3723 C C . PRO A 1 462 ? -13.253 -6.495 9.215 1.00 79.56 462 PRO A C 1
ATOM 3725 O O . PRO A 1 462 ? -13.096 -5.882 8.165 1.00 79.56 462 PRO A O 1
ATOM 3728 N N . ALA A 1 463 ? -13.429 -7.815 9.221 1.00 81.00 463 ALA A N 1
ATOM 3729 C CA . ALA A 1 463 ? -13.466 -8.591 7.980 1.00 81.00 463 ALA A CA 1
ATOM 3730 C C . ALA A 1 463 ? -14.742 -8.335 7.156 1.00 81.00 463 ALA A C 1
ATOM 3732 O O . ALA A 1 463 ? -14.700 -8.394 5.928 1.00 81.00 463 ALA A O 1
ATOM 3733 N N . SER A 1 464 ? -15.858 -8.032 7.823 1.00 82.31 464 SER A N 1
ATOM 3734 C CA . SER A 1 464 ? -17.101 -7.603 7.189 1.00 82.31 464 SER A CA 1
ATOM 3735 C C . SER A 1 464 ? -17.784 -6.505 7.999 1.00 82.31 464 SER A C 1
ATOM 3737 O O . SER A 1 464 ? -17.537 -6.340 9.197 1.00 82.31 464 SER A O 1
ATOM 3739 N N . VAL A 1 465 ? -18.630 -5.718 7.338 1.00 78.25 465 VAL A N 1
ATOM 3740 C CA . VAL A 1 465 ? -19.437 -4.679 7.978 1.00 78.25 465 VAL A CA 1
ATOM 3741 C C . VAL A 1 465 ? -20.815 -4.608 7.331 1.00 78.25 465 VAL A C 1
ATOM 3743 O O . VAL A 1 465 ? -20.951 -4.646 6.108 1.00 78.25 465 VAL A O 1
ATOM 3746 N N . LYS A 1 466 ? -21.856 -4.476 8.156 1.00 74.38 466 LYS A N 1
ATOM 3747 C CA . LYS A 1 466 ? -23.203 -4.161 7.674 1.00 74.38 466 LYS A CA 1
ATOM 3748 C C . LYS A 1 466 ? -23.295 -2.680 7.363 1.00 74.38 466 LYS A C 1
ATOM 3750 O O . LYS A 1 466 ? -22.855 -1.841 8.149 1.00 74.38 466 LYS A O 1
ATOM 3755 N N . HIS A 1 467 ? -23.892 -2.361 6.228 1.00 69.00 467 HIS A N 1
ATOM 3756 C CA . HIS A 1 467 ? -23.992 -0.996 5.759 1.00 69.00 467 HIS A CA 1
ATOM 3757 C C . HIS A 1 467 ? -25.456 -0.662 5.461 1.00 69.00 467 HIS A C 1
ATOM 3759 O O . HIS A 1 467 ? -26.106 -1.383 4.727 1.00 69.00 467 HIS A O 1
ATOM 3765 N N . ARG A 1 468 ? -25.995 0.453 5.972 1.00 64.88 468 ARG A N 1
ATOM 3766 C CA . ARG A 1 468 ? -27.440 0.772 5.867 1.00 64.88 468 ARG A CA 1
ATOM 3767 C C . ARG A 1 468 ? -28.005 0.856 4.438 1.00 64.88 468 ARG A C 1
ATOM 3769 O O . ARG A 1 468 ? -29.208 0.743 4.243 1.00 64.88 468 ARG A O 1
ATOM 3776 N N . TRP A 1 469 ? -27.148 1.117 3.451 1.00 58.50 469 TRP A N 1
ATOM 3777 C CA . TRP A 1 469 ? -27.510 1.218 2.027 1.00 58.50 469 TRP A CA 1
ATOM 3778 C C . TRP A 1 469 ? -27.320 -0.089 1.244 1.00 58.50 469 TRP A C 1
ATOM 3780 O O . TRP A 1 469 ? -27.600 -0.115 0.045 1.00 58.50 469 TRP A O 1
ATOM 3790 N N . ASP A 1 470 ? -26.848 -1.152 1.899 1.00 63.59 470 ASP A N 1
ATOM 3791 C CA . ASP A 1 470 ? -26.687 -2.474 1.299 1.00 63.59 470 ASP A CA 1
ATOM 3792 C C . ASP A 1 470 ? -27.321 -3.542 2.197 1.00 63.59 470 ASP A C 1
ATOM 3794 O O . ASP A 1 470 ? -27.169 -3.534 3.416 1.00 63.59 470 ASP A O 1
ATOM 3798 N N . LYS A 1 471 ? -28.082 -4.455 1.596 1.00 72.00 471 LYS A N 1
ATOM 3799 C CA . LYS A 1 471 ? -28.706 -5.550 2.347 1.00 72.00 471 LYS A CA 1
ATOM 3800 C C . LYS A 1 471 ? -27.692 -6.641 2.681 1.00 72.00 471 LYS A C 1
ATOM 3802 O O . LYS A 1 471 ? -27.891 -7.368 3.652 1.00 72.00 471 LYS A O 1
ATOM 3807 N N . HIS A 1 472 ? -26.624 -6.739 1.895 1.00 79.19 472 HIS A N 1
ATOM 3808 C CA . HIS A 1 472 ? -25.565 -7.716 2.085 1.00 79.19 472 HIS A CA 1
ATOM 3809 C C . HIS A 1 472 ? -24.419 -7.106 2.895 1.00 79.19 472 HIS A C 1
ATOM 3811 O O . HIS A 1 472 ? -24.214 -5.888 2.926 1.00 79.19 472 HIS A O 1
ATOM 3817 N N . GLU A 1 473 ? -23.660 -7.960 3.579 1.00 82.19 473 GLU A N 1
ATOM 3818 C CA . GLU A 1 473 ? -22.475 -7.507 4.298 1.00 82.19 473 GLU A CA 1
ATOM 3819 C C . GLU A 1 473 ? -21.380 -7.102 3.315 1.00 82.19 473 GLU A C 1
ATOM 3821 O O . GLU A 1 473 ? -21.066 -7.821 2.366 1.00 82.19 473 GLU A O 1
ATOM 3826 N N . LEU A 1 474 ? -20.763 -5.951 3.567 1.00 85.56 474 LEU A N 1
ATOM 3827 C CA . LEU A 1 474 ? -19.592 -5.532 2.818 1.00 85.56 474 LEU A CA 1
ATOM 3828 C C . LEU A 1 474 ? -18.385 -6.299 3.346 1.00 85.56 474 LEU A C 1
ATOM 3830 O O . LEU A 1 474 ? -18.101 -6.246 4.542 1.00 85.56 474 LEU A O 1
ATOM 3834 N N . ILE A 1 475 ? -17.651 -6.965 2.464 1.00 86.06 475 ILE A N 1
ATOM 3835 C CA . ILE A 1 475 ? -16.476 -7.765 2.811 1.00 86.06 475 ILE A CA 1
ATOM 3836 C C . ILE A 1 475 ? -15.214 -6.950 2.530 1.00 86.06 475 ILE A C 1
ATOM 3838 O O . ILE A 1 475 ? -15.049 -6.378 1.447 1.00 86.06 475 ILE A O 1
ATOM 3842 N N . LEU A 1 476 ? -14.303 -6.899 3.502 1.00 87.62 476 LEU A N 1
ATOM 3843 C CA . LEU A 1 476 ? -12.995 -6.276 3.331 1.00 87.62 476 LEU A CA 1
ATOM 3844 C C . LEU A 1 476 ? -12.154 -7.098 2.348 1.00 87.62 476 LEU A C 1
ATOM 3846 O O . LEU A 1 476 ? -11.852 -8.265 2.589 1.00 87.62 476 LEU A O 1
ATOM 3850 N N . SER A 1 477 ? -11.752 -6.462 1.254 1.00 84.62 477 SER A N 1
ATOM 3851 C CA . SER A 1 477 ? -11.047 -7.083 0.137 1.00 84.62 477 SER A CA 1
ATOM 3852 C C . SER A 1 477 ? -9.644 -6.496 -0.031 1.00 84.62 477 SER A C 1
ATOM 3854 O O . SER A 1 477 ? -9.446 -5.273 -0.015 1.00 84.62 477 SER A O 1
ATOM 3856 N N . PHE A 1 478 ? -8.666 -7.378 -0.246 1.00 82.88 478 PHE A N 1
ATOM 3857 C CA . PHE A 1 478 ? -7.253 -7.036 -0.423 1.00 82.88 478 PHE A CA 1
ATOM 3858 C C . PHE A 1 478 ? -6.831 -7.192 -1.895 1.00 82.88 478 PHE A C 1
ATOM 3860 O O . PHE A 1 478 ? -7.317 -8.110 -2.553 1.00 82.88 478 PHE A O 1
ATOM 3867 N N . PRO A 1 479 ? -5.923 -6.348 -2.414 1.00 74.31 479 PRO A N 1
ATOM 3868 C CA . PRO A 1 479 ? -5.323 -6.562 -3.730 1.00 74.31 479 PRO A CA 1
ATOM 3869 C C . PRO A 1 479 ? -4.501 -7.870 -3.793 1.00 74.31 479 PRO A C 1
ATOM 3871 O O . PRO A 1 479 ? -3.941 -8.270 -2.768 1.00 74.31 479 PRO A O 1
ATOM 3874 N N . PRO A 1 480 ? -4.324 -8.486 -4.981 1.00 61.81 480 PRO A N 1
ATOM 3875 C CA . PRO A 1 480 ? -4.884 -8.085 -6.274 1.00 61.81 480 PRO A CA 1
ATOM 3876 C C . PRO A 1 480 ? -6.362 -8.481 -6.428 1.00 61.81 480 PRO A C 1
ATOM 3878 O O . PRO A 1 480 ? -6.783 -9.550 -5.995 1.00 61.81 480 PRO A O 1
ATOM 3881 N N . TYR A 1 481 ? -7.146 -7.624 -7.084 1.00 70.19 481 TYR A N 1
ATOM 3882 C CA . TYR A 1 481 ? -8.548 -7.890 -7.417 1.00 70.19 481 TYR A CA 1
ATOM 3883 C C . TYR A 1 481 ? -8.600 -8.641 -8.753 1.00 70.19 481 TYR A C 1
ATOM 3885 O O . TYR A 1 481 ? -8.487 -8.026 -9.807 1.00 70.19 481 TYR A O 1
ATOM 3893 N N . ILE A 1 482 ? -8.683 -9.972 -8.696 1.00 52.53 482 ILE A N 1
ATOM 3894 C CA . ILE A 1 482 ? -8.460 -10.878 -9.841 1.00 52.53 482 ILE A CA 1
ATOM 3895 C C . ILE A 1 482 ? -9.529 -10.728 -10.950 1.00 52.53 482 ILE A C 1
ATOM 3897 O O . ILE A 1 482 ? -9.249 -11.038 -12.103 1.00 52.53 482 ILE A O 1
ATOM 3901 N N . ASP A 1 483 ? -10.704 -10.160 -10.647 1.00 51.34 483 ASP A N 1
ATOM 3902 C CA . ASP A 1 483 ? -11.892 -10.299 -11.507 1.00 51.34 483 ASP A CA 1
ATOM 3903 C C . ASP A 1 483 ? -12.415 -9.015 -12.183 1.00 51.34 483 ASP A C 1
ATOM 3905 O O . ASP A 1 483 ? -13.493 -9.051 -12.775 1.00 51.34 483 ASP A O 1
ATOM 3909 N N . VAL A 1 484 ? -11.738 -7.859 -12.109 1.00 50.97 484 VAL A N 1
ATOM 3910 C CA . VAL A 1 484 ? -12.368 -6.592 -12.552 1.00 50.97 484 VAL A CA 1
ATOM 3911 C C . VAL A 1 484 ? -11.459 -5.738 -13.422 1.00 50.97 484 VAL A C 1
ATOM 3913 O O . VAL A 1 484 ? -10.390 -5.300 -13.007 1.00 50.97 484 VAL A O 1
ATOM 3916 N N . HIS A 1 485 ? -11.935 -5.483 -14.639 1.00 49.53 485 HIS A N 1
ATOM 3917 C CA . HIS A 1 485 ? -11.245 -4.745 -15.695 1.00 49.53 485 HIS A CA 1
ATOM 3918 C C . HIS A 1 485 ? -11.398 -3.213 -15.570 1.00 49.53 485 HIS A C 1
ATOM 3920 O O . HIS A 1 485 ? -10.839 -2.482 -16.385 1.00 49.53 485 HIS A O 1
ATOM 3926 N N . ASP A 1 486 ? -12.103 -2.721 -14.543 1.00 56.22 486 ASP A N 1
ATOM 3927 C CA . ASP A 1 486 ? -12.519 -1.321 -14.418 1.00 56.22 486 ASP A CA 1
ATOM 3928 C C . ASP A 1 486 ? -11.967 -0.604 -13.178 1.00 56.22 486 ASP A C 1
ATOM 3930 O O . ASP A 1 486 ? -11.630 -1.198 -12.151 1.00 56.22 486 ASP A O 1
ATOM 3934 N N . LYS A 1 487 ? -11.890 0.728 -13.282 1.00 66.81 487 LYS A N 1
ATOM 3935 C CA . LYS A 1 487 ? -11.594 1.625 -12.160 1.00 66.81 487 LYS A CA 1
ATOM 3936 C C . LYS A 1 487 ? -12.741 1.556 -11.152 1.00 66.81 487 LYS A C 1
ATOM 3938 O O . LYS A 1 487 ? -13.877 1.878 -11.486 1.00 66.81 487 LYS A O 1
ATOM 3943 N N . PHE A 1 488 ? -12.441 1.184 -9.913 1.00 73.25 488 PHE A N 1
ATOM 3944 C CA . PHE A 1 488 ? -13.418 1.219 -8.830 1.00 73.25 488 PHE A CA 1
ATOM 3945 C C . PHE A 1 488 ? -13.675 2.660 -8.398 1.00 73.25 488 PHE A C 1
ATOM 3947 O O . PHE A 1 488 ? -12.730 3.427 -8.222 1.00 73.25 488 PHE A O 1
ATOM 3954 N N . TYR A 1 489 ? -14.931 3.007 -8.152 1.00 80.44 489 TYR A N 1
ATOM 3955 C CA . TYR A 1 489 ? -15.313 4.267 -7.522 1.00 80.44 489 TYR A CA 1
ATOM 3956 C C . TYR A 1 489 ? -15.995 3.974 -6.193 1.00 80.44 489 TYR A C 1
ATOM 3958 O O . TYR A 1 489 ? -16.642 2.943 -6.018 1.00 80.44 489 TYR A O 1
ATOM 3966 N N . CYS A 1 490 ? -15.799 4.863 -5.227 1.00 83.06 490 CYS A N 1
ATOM 3967 C CA . CYS A 1 490 ? -16.492 4.773 -3.954 1.00 83.06 490 CYS A CA 1
ATOM 3968 C C . CYS A 1 490 ? -17.913 5.311 -4.102 1.00 83.06 490 CYS A C 1
ATOM 3970 O O . CYS A 1 490 ? -18.086 6.481 -4.422 1.00 83.06 490 CYS A O 1
ATOM 3972 N N . GLU A 1 491 ? -18.919 4.505 -3.770 1.00 83.25 491 GLU A N 1
ATOM 3973 C CA . GLU A 1 491 ? -20.340 4.897 -3.848 1.00 83.25 491 GLU A CA 1
ATOM 3974 C C . GLU A 1 491 ? -20.715 6.085 -2.938 1.00 83.25 491 GLU A C 1
ATOM 3976 O O . GLU A 1 491 ? -21.784 6.671 -3.080 1.00 83.25 491 GLU A O 1
ATOM 3981 N N . ILE A 1 492 ? -19.865 6.433 -1.964 1.00 78.56 492 ILE A N 1
ATOM 3982 C CA . ILE A 1 492 ? -20.137 7.512 -1.000 1.00 78.56 492 ILE A CA 1
ATOM 3983 C C . ILE A 1 492 ? -19.527 8.841 -1.439 1.00 78.56 492 ILE A C 1
ATOM 3985 O O . ILE A 1 492 ? -20.181 9.874 -1.327 1.00 78.56 492 ILE A O 1
ATOM 3989 N N . CYS A 1 493 ? -18.260 8.842 -1.861 1.00 79.56 493 CYS A N 1
ATOM 3990 C CA . CYS A 1 493 ? -17.560 10.077 -2.228 1.00 79.56 493 CYS A CA 1
ATOM 3991 C C . CYS A 1 493 ? -17.354 10.246 -3.733 1.00 79.56 493 CYS A C 1
ATOM 3993 O O . CYS A 1 493 ? -16.824 11.273 -4.137 1.00 79.56 493 CYS A O 1
ATOM 3995 N N . GLU A 1 494 ? -17.732 9.250 -4.539 1.00 82.00 494 GLU A N 1
ATOM 3996 C CA . GLU A 1 494 ? -17.587 9.231 -6.000 1.00 82.00 494 GLU A CA 1
ATOM 3997 C C . GLU A 1 494 ? -16.126 9.384 -6.484 1.00 82.00 494 GLU A C 1
ATOM 3999 O O . GLU A 1 494 ? -15.864 9.644 -7.656 1.00 82.00 494 GLU A O 1
ATOM 4004 N N . GLU A 1 495 ? -15.141 9.186 -5.598 1.00 80.06 495 GLU A N 1
ATOM 4005 C CA . GLU A 1 495 ? -13.712 9.213 -5.933 1.00 80.06 495 GLU A CA 1
ATOM 4006 C C . GLU A 1 495 ? -13.202 7.814 -6.325 1.00 80.06 495 GLU A C 1
ATOM 4008 O O . GLU A 1 495 ? -13.638 6.803 -5.762 1.00 80.06 495 GLU A O 1
ATOM 4013 N N . GLU A 1 496 ? -12.224 7.758 -7.241 1.00 81.19 496 GLU A N 1
ATOM 4014 C CA . GLU A 1 496 ? -11.544 6.514 -7.642 1.00 81.19 496 GLU A CA 1
ATOM 4015 C C . GLU A 1 496 ? -10.911 5.833 -6.408 1.00 81.19 496 GLU A C 1
ATOM 4017 O O . GLU A 1 496 ? -10.177 6.437 -5.615 1.00 81.19 496 GLU A O 1
ATOM 4022 N N . ILE A 1 497 ? -11.202 4.548 -6.223 1.00 81.25 497 ILE A N 1
ATOM 4023 C CA . ILE A 1 497 ? -10.551 3.690 -5.241 1.00 81.25 497 ILE A CA 1
ATOM 4024 C C . ILE A 1 497 ? -9.259 3.190 -5.872 1.00 81.25 497 ILE A C 1
ATOM 4026 O O . ILE A 1 497 ? -9.255 2.478 -6.874 1.00 81.25 497 ILE A O 1
ATOM 4030 N N . HIS A 1 498 ? -8.138 3.570 -5.265 1.00 76.38 498 HIS A N 1
ATOM 4031 C CA . HIS A 1 498 ? -6.832 3.153 -5.745 1.00 76.38 498 HIS A CA 1
ATOM 4032 C C . HIS A 1 498 ? -6.721 1.613 -5.702 1.00 76.38 498 HIS A C 1
ATOM 4034 O O . HIS A 1 498 ? -6.911 1.034 -4.631 1.00 76.38 498 HIS A O 1
ATOM 4040 N N . PRO A 1 499 ? -6.332 0.934 -6.798 1.00 75.56 499 PRO A N 1
ATOM 4041 C CA . PRO A 1 499 ? -6.387 -0.533 -6.911 1.00 75.56 499 PRO A CA 1
ATOM 4042 C C . PRO A 1 499 ? -5.403 -1.278 -5.998 1.00 75.56 499 PRO A C 1
ATOM 4044 O O . PRO A 1 499 ? -5.432 -2.500 -5.912 1.00 75.56 499 PRO A O 1
ATOM 4047 N N . LYS A 1 500 ? -4.512 -0.551 -5.315 1.00 76.50 500 LYS A N 1
ATOM 4048 C CA . LYS A 1 500 ? -3.606 -1.104 -4.295 1.00 76.50 500 LYS A CA 1
ATOM 4049 C C . LYS A 1 500 ? -4.040 -0.835 -2.856 1.00 76.50 500 LYS A C 1
ATOM 4051 O O . LYS A 1 500 ? -3.324 -1.231 -1.947 1.00 76.50 500 LYS A O 1
ATOM 4056 N N . HIS A 1 501 ? -5.130 -0.107 -2.636 1.00 85.00 501 HIS A N 1
ATOM 4057 C CA . HIS A 1 501 ? -5.640 0.166 -1.293 1.00 85.00 501 HIS A CA 1
ATOM 4058 C C . HIS A 1 501 ? -6.823 -0.747 -1.016 1.00 85.00 501 HIS A C 1
ATOM 4060 O O . HIS A 1 501 ? -7.564 -1.092 -1.927 1.00 85.00 501 HIS A O 1
ATOM 4066 N N . TRP A 1 502 ? -7.007 -1.121 0.244 1.00 89.31 502 TRP A N 1
ATOM 4067 C CA . TRP A 1 502 ? -8.093 -1.999 0.646 1.00 89.31 502 TRP A CA 1
ATOM 4068 C C . TRP A 1 502 ? -9.447 -1.339 0.414 1.00 89.31 502 TRP A C 1
ATOM 4070 O O . TRP A 1 502 ? -9.615 -0.129 0.594 1.00 89.31 502 TRP A O 1
ATOM 4080 N N . THR A 1 503 ? -10.429 -2.161 0.071 1.00 87.50 503 THR A N 1
ATOM 4081 C CA . THR A 1 503 ? -11.798 -1.724 -0.188 1.00 87.50 503 THR A CA 1
ATOM 4082 C C . THR A 1 503 ? -12.780 -2.661 0.487 1.00 87.50 503 THR A C 1
ATOM 4084 O O . THR A 1 503 ? -12.513 -3.851 0.634 1.00 87.50 503 THR A O 1
ATOM 4087 N N . TYR A 1 504 ? -13.912 -2.118 0.910 1.00 87.31 504 TYR A N 1
ATOM 4088 C CA . TYR A 1 504 ? -15.062 -2.925 1.281 1.00 87.31 504 TYR A CA 1
ATOM 4089 C C . TYR A 1 504 ? -15.942 -3.100 0.060 1.00 87.31 504 TYR A C 1
ATOM 4091 O O . TYR A 1 504 ? -16.333 -2.105 -0.552 1.00 87.31 504 TYR A O 1
ATOM 4099 N N . ARG A 1 505 ? -16.260 -4.352 -0.269 1.00 84.94 505 ARG A N 1
ATOM 4100 C CA . ARG A 1 505 ? -17.064 -4.682 -1.439 1.00 84.94 505 ARG A CA 1
ATOM 4101 C C . ARG A 1 505 ? -18.236 -5.572 -1.080 1.00 84.94 505 ARG A C 1
ATOM 4103 O O . ARG A 1 505 ? -18.098 -6.531 -0.325 1.00 84.94 505 ARG A O 1
ATOM 4110 N N . CYS A 1 506 ? -19.378 -5.260 -1.668 1.00 84.75 506 CYS A N 1
ATOM 4111 C CA . CYS A 1 506 ? -20.486 -6.189 -1.779 1.00 84.75 506 CYS A CA 1
ATOM 4112 C C . CYS A 1 506 ? -20.346 -6.942 -3.102 1.00 84.75 506 CYS A C 1
ATOM 4114 O O . CYS A 1 506 ? -20.472 -6.325 -4.158 1.00 84.75 506 CYS A O 1
ATOM 4116 N N . MET A 1 507 ? -20.075 -8.249 -3.060 1.00 79.25 507 MET A N 1
ATOM 4117 C CA . MET A 1 507 ? -19.947 -9.057 -4.284 1.00 79.25 507 MET A CA 1
ATOM 4118 C C . MET A 1 507 ? -21.292 -9.255 -4.993 1.00 79.25 507 MET A C 1
ATOM 4120 O O . MET A 1 507 ? -21.324 -9.440 -6.202 1.00 79.25 507 MET A O 1
ATOM 4124 N N . GLU A 1 508 ? -22.399 -9.191 -4.251 1.00 80.75 508 GLU A N 1
ATOM 4125 C CA . GLU A 1 508 ? -23.748 -9.382 -4.792 1.00 80.75 508 GLU A CA 1
ATOM 4126 C C . GLU A 1 508 ? -24.293 -8.116 -5.465 1.00 80.75 508 GLU A C 1
ATOM 4128 O O . GLU A 1 508 ? -24.891 -8.186 -6.535 1.00 80.75 508 GLU A O 1
ATOM 4133 N N . CYS A 1 509 ? -24.076 -6.948 -4.853 1.00 81.62 509 CYS A N 1
ATOM 4134 C CA . CYS A 1 509 ? -24.518 -5.654 -5.388 1.00 81.62 509 CYS A CA 1
ATOM 4135 C C . CYS A 1 509 ? -23.483 -4.987 -6.300 1.00 81.62 509 CYS A C 1
ATOM 4137 O O . CYS A 1 509 ? -23.772 -3.932 -6.858 1.00 81.62 509 CYS A O 1
ATOM 4139 N N . ASP A 1 510 ? -22.279 -5.551 -6.377 1.00 79.56 510 ASP A N 1
ATOM 4140 C CA . ASP A 1 510 ? -21.109 -4.988 -7.048 1.00 79.56 510 ASP A CA 1
ATOM 4141 C C . ASP A 1 510 ? -20.767 -3.542 -6.633 1.00 79.56 510 ASP A C 1
ATOM 4143 O O . ASP A 1 510 ? -20.439 -2.677 -7.440 1.00 79.56 510 ASP A O 1
ATOM 4147 N N . ARG A 1 511 ? -20.864 -3.257 -5.331 1.00 83.19 511 ARG A N 1
ATOM 4148 C CA . ARG A 1 511 ? -20.620 -1.918 -4.770 1.00 83.19 511 ARG A CA 1
ATOM 4149 C C . ARG A 1 511 ? -19.328 -1.873 -3.988 1.00 83.19 511 ARG A C 1
ATOM 4151 O O . ARG A 1 511 ? -19.079 -2.762 -3.173 1.00 83.19 511 ARG A O 1
ATOM 4158 N N . SER A 1 512 ? -18.549 -0.813 -4.192 1.00 86.81 512 SER A N 1
ATOM 4159 C CA . SER A 1 512 ? -17.243 -0.624 -3.558 1.00 86.81 512 SER A CA 1
ATOM 4160 C C . SER A 1 512 ? -17.192 0.653 -2.721 1.00 86.81 512 SER A C 1
ATOM 4162 O O . SER A 1 512 ? -17.746 1.691 -3.080 1.00 86.81 512 SER A O 1
ATOM 4164 N N . PHE A 1 513 ? -16.497 0.581 -1.588 1.00 85.69 513 PHE A N 1
ATOM 4165 C CA . PHE A 1 513 ? -16.386 1.676 -0.629 1.00 85.69 513 PHE A CA 1
ATOM 4166 C C . PHE A 1 513 ? -14.939 1.822 -0.151 1.00 85.69 513 PHE A C 1
ATOM 4168 O O . PHE A 1 513 ? -14.254 0.824 0.116 1.00 85.69 513 PHE A O 1
ATOM 4175 N N . HIS A 1 514 ? -14.454 3.059 0.022 1.00 83.31 514 HIS A N 1
ATOM 4176 C CA . HIS A 1 514 ? -13.236 3.263 0.814 1.00 83.31 514 HIS A CA 1
ATOM 4177 C C . HIS A 1 514 ? -13.526 2.914 2.285 1.00 83.31 514 HIS A C 1
ATOM 4179 O O . HIS A 1 514 ? -14.562 3.340 2.802 1.00 83.31 514 HIS A O 1
ATOM 4185 N N . PRO A 1 515 ? -12.598 2.269 3.018 1.00 83.75 515 PRO A N 1
ATOM 4186 C CA . PRO A 1 515 ? -12.754 2.028 4.455 1.00 83.75 515 PRO A CA 1
ATOM 4187 C C . PRO A 1 515 ? -13.072 3.301 5.255 1.00 83.75 515 PRO A C 1
ATOM 4189 O O . PRO A 1 515 ? -13.958 3.292 6.102 1.00 83.75 515 PRO A O 1
ATOM 4192 N N . ARG A 1 516 ? -12.419 4.425 4.919 1.00 78.38 516 ARG A N 1
ATOM 4193 C CA . ARG A 1 516 ? -12.648 5.739 5.552 1.00 78.38 516 ARG A CA 1
ATOM 4194 C C . ARG A 1 516 ? -14.037 6.333 5.297 1.00 78.38 516 ARG A C 1
ATOM 4196 O O . ARG A 1 516 ? -14.453 7.223 6.029 1.00 78.38 516 ARG A O 1
ATOM 4203 N N . CYS A 1 517 ? -14.709 5.907 4.229 1.00 77.38 517 CYS A N 1
ATOM 4204 C CA . CYS A 1 517 ? -16.021 6.424 3.851 1.00 77.38 517 CYS A CA 1
ATOM 4205 C C . CYS A 1 517 ? -17.148 5.698 4.584 1.00 77.38 517 CYS A C 1
ATOM 4207 O O . CYS A 1 517 ? -18.252 6.228 4.644 1.00 77.38 517 CYS A O 1
ATOM 4209 N N . ILE A 1 518 ? -16.882 4.523 5.166 1.00 76.06 518 ILE A N 1
ATOM 4210 C CA . ILE A 1 518 ? -17.858 3.795 5.971 1.00 76.06 518 ILE A CA 1
ATOM 4211 C C . ILE A 1 518 ? -17.919 4.450 7.361 1.00 76.06 518 ILE A C 1
ATOM 4213 O O . ILE A 1 518 ? -16.936 4.386 8.104 1.00 76.06 518 ILE A O 1
ATOM 4217 N N . PRO A 1 519 ? -19.051 5.069 7.756 1.00 63.25 519 PRO A N 1
ATOM 4218 C CA . PRO A 1 519 ? -19.120 5.873 8.981 1.00 63.25 519 PRO A CA 1
ATOM 4219 C C . PRO A 1 519 ? -18.775 5.103 10.261 1.00 63.25 519 PRO A C 1
ATOM 4221 O O . PRO A 1 519 ? -18.155 5.659 11.165 1.00 63.25 519 PRO A O 1
ATOM 4224 N N . THR A 1 520 ? -19.118 3.812 10.322 1.00 65.69 520 THR A N 1
ATOM 4225 C CA . THR A 1 520 ? -18.810 2.929 11.460 1.00 65.69 520 THR A CA 1
ATOM 4226 C C . THR A 1 520 ? -17.329 2.563 11.563 1.00 65.69 520 THR A C 1
ATOM 4228 O O . THR A 1 520 ? -16.911 2.033 12.588 1.00 65.69 520 THR A O 1
ATOM 4231 N N . LEU A 1 521 ? -16.526 2.842 10.532 1.00 68.56 521 LEU A N 1
ATOM 4232 C CA . LEU A 1 521 ? -15.115 2.459 10.446 1.00 68.56 521 LEU A CA 1
ATOM 4233 C C . LEU A 1 521 ? -14.147 3.646 10.422 1.00 68.56 521 LEU A C 1
ATOM 4235 O O . LEU A 1 521 ? -12.945 3.435 10.558 1.00 68.56 521 LEU A O 1
ATOM 4239 N N . GLY A 1 522 ? -14.657 4.870 10.260 1.00 62.88 522 GLY A N 1
ATOM 4240 C CA . GLY A 1 522 ? -13.862 6.099 10.239 1.00 62.88 522 GLY A CA 1
ATOM 4241 C C . GLY A 1 522 ? -13.491 6.630 11.630 1.00 62.88 522 GLY A C 1
ATOM 4242 O O . GLY A 1 522 ? -13.518 5.920 12.633 1.00 62.88 522 GLY A O 1
ATOM 4243 N N . THR A 1 523 ? -13.206 7.933 11.721 1.00 60.47 523 THR A N 1
ATOM 4244 C CA . THR A 1 523 ? -12.711 8.609 12.944 1.00 60.47 523 THR A CA 1
ATOM 4245 C C . THR A 1 523 ? -13.624 8.501 14.168 1.00 60.47 523 THR A C 1
ATOM 4247 O O . THR A 1 523 ? -13.184 8.765 15.287 1.00 60.47 523 THR A O 1
ATOM 4250 N N . SER A 1 524 ? -14.894 8.147 13.961 1.00 65.19 524 SER A N 1
ATOM 4251 C CA . SER A 1 524 ? -15.903 7.975 15.010 1.00 65.19 524 SER A CA 1
ATOM 4252 C C . SER A 1 524 ? -16.143 6.518 15.415 1.00 65.19 524 SER A C 1
ATOM 4254 O O . SER A 1 524 ? -16.996 6.270 16.260 1.00 65.19 524 SER A O 1
ATOM 4256 N N . ARG A 1 525 ? -15.385 5.552 14.877 1.00 73.50 525 ARG A N 1
ATOM 4257 C CA . ARG A 1 525 ? -15.529 4.123 15.205 1.00 73.50 525 ARG A CA 1
ATOM 4258 C C . ARG A 1 525 ? -15.424 3.820 16.703 1.00 73.50 525 ARG A C 1
ATOM 4260 O O . ARG A 1 525 ? -16.060 2.895 17.191 1.00 73.50 525 ARG A O 1
ATOM 4267 N N . ASN A 1 526 ? -14.618 4.586 17.438 1.00 77.06 526 ASN A N 1
ATOM 4268 C CA . ASN A 1 526 ? -14.387 4.377 18.872 1.00 77.06 526 ASN A CA 1
ATOM 4269 C C . ASN A 1 526 ? -15.258 5.299 19.754 1.00 77.06 526 ASN A C 1
ATOM 4271 O O . ASN A 1 526 ? -14.966 5.504 20.940 1.00 77.06 526 ASN A O 1
ATOM 4275 N N . ILE A 1 527 ? -16.328 5.866 19.186 1.00 77.06 527 ILE A N 1
ATOM 4276 C CA . ILE A 1 527 ? -17.276 6.742 19.878 1.00 77.06 527 ILE A CA 1
ATOM 4277 C C . ILE A 1 527 ? -18.579 5.980 20.139 1.00 77.06 527 ILE A C 1
ATOM 4279 O O . ILE A 1 527 ? -19.238 5.525 19.207 1.00 77.06 527 ILE A O 1
ATOM 4283 N N . LYS A 1 528 ? -18.973 5.867 21.413 1.00 78.25 528 LYS A N 1
ATOM 4284 C CA . LYS A 1 528 ? -20.278 5.326 21.804 1.00 78.25 528 LYS A CA 1
ATOM 4285 C C . LYS A 1 528 ? -21.327 6.435 21.739 1.00 78.25 528 LYS A C 1
ATOM 4287 O O . LYS A 1 528 ? -21.353 7.330 22.582 1.00 78.25 528 LYS A O 1
ATOM 4292 N N . PHE A 1 529 ? -22.190 6.367 20.732 1.00 73.81 529 PHE A N 1
ATOM 4293 C CA . PHE A 1 529 ? -23.334 7.267 20.573 1.00 73.81 529 PHE A CA 1
ATOM 4294 C C . PHE A 1 529 ? -24.538 6.812 21.416 1.00 73.81 529 PHE A C 1
ATOM 4296 O O . PHE A 1 529 ? -24.590 5.675 21.880 1.00 73.81 529 PHE A O 1
ATOM 4303 N N . GLY A 1 530 ? -25.501 7.709 21.638 1.00 69.56 530 GLY A N 1
ATOM 4304 C CA . GLY A 1 530 ? -26.768 7.418 22.320 1.00 69.56 530 GLY A CA 1
ATOM 4305 C C . GLY A 1 530 ? -26.738 7.526 23.847 1.00 69.56 530 GLY A C 1
ATOM 4306 O O . GLY A 1 530 ? -27.782 7.421 24.484 1.00 69.56 530 GLY A O 1
ATOM 4307 N N . ARG A 1 531 ? -25.576 7.773 24.465 1.00 69.31 531 ARG A N 1
ATOM 4308 C CA . ARG A 1 531 ? -25.509 8.070 25.905 1.00 69.31 531 ARG A CA 1
ATOM 4309 C C . ARG A 1 531 ? -26.118 9.451 26.177 1.00 69.31 531 ARG A C 1
ATOM 4311 O O . ARG A 1 531 ? -26.009 10.353 25.353 1.00 69.31 531 ARG A O 1
ATOM 4318 N N . THR A 1 532 ? -26.755 9.610 27.328 1.00 70.88 532 THR A N 1
ATOM 4319 C CA . THR A 1 532 ? -27.388 10.865 27.738 1.00 70.88 532 THR A CA 1
ATOM 4320 C C . THR A 1 532 ? -26.737 11.344 29.028 1.00 70.88 532 THR A C 1
ATOM 4322 O O . THR A 1 532 ? -26.613 10.563 29.969 1.00 70.88 532 THR A O 1
ATOM 4325 N N . LEU A 1 533 ? -26.294 12.602 29.066 1.00 67.38 533 LEU A N 1
ATOM 4326 C CA . LEU A 1 533 ? -25.655 13.209 30.233 1.00 67.38 533 LEU A CA 1
ATOM 4327 C C . LEU A 1 533 ? -26.396 14.460 30.691 1.00 67.38 533 LEU A C 1
ATOM 4329 O O . LEU A 1 533 ? -26.803 15.290 29.876 1.00 67.38 533 LEU A O 1
ATOM 4333 N N . GLU A 1 534 ? -26.496 14.619 32.006 1.00 67.69 534 GLU A N 1
ATOM 4334 C CA . GLU A 1 534 ? -26.862 15.882 32.638 1.00 67.69 534 GLU A CA 1
ATOM 4335 C C . GLU A 1 534 ? -25.622 16.772 32.706 1.00 67.69 534 GLU A C 1
ATOM 4337 O O . GLU A 1 534 ? -24.675 16.498 33.441 1.00 67.69 534 GLU A O 1
ATOM 4342 N N . ILE A 1 535 ? -25.603 17.832 31.901 1.00 65.38 535 ILE A N 1
ATOM 4343 C CA . ILE A 1 535 ? -24.489 18.779 31.873 1.00 65.38 535 ILE A CA 1
ATOM 4344 C C . ILE A 1 535 ? -24.868 19.970 32.744 1.00 65.38 535 ILE A C 1
ATOM 4346 O O . ILE A 1 535 ? -25.868 20.625 32.485 1.00 65.38 535 ILE A O 1
ATOM 4350 N N . SER A 1 536 ? -24.049 20.291 33.746 1.00 64.56 536 SER A N 1
ATOM 4351 C CA . SER A 1 536 ? -24.335 21.349 34.729 1.00 64.56 536 SER A CA 1
ATOM 4352 C C . SER A 1 536 ? -24.602 22.732 34.118 1.00 64.56 536 SER A C 1
ATOM 4354 O O . SER A 1 536 ? -25.344 23.527 34.689 1.00 64.56 536 SER A O 1
ATOM 4356 N N . CYS A 1 537 ? -24.030 23.028 32.948 1.00 63.06 537 CYS A N 1
ATOM 4357 C CA . CYS A 1 537 ? -24.264 24.273 32.215 1.00 63.06 537 CYS A CA 1
ATOM 4358 C C . CYS A 1 537 ? -25.439 24.207 31.220 1.00 63.06 537 CYS A C 1
ATOM 4360 O O . CYS A 1 537 ? -25.645 25.158 30.462 1.00 63.06 537 CYS A O 1
ATOM 4362 N N . HIS A 1 538 ? -26.212 23.117 31.210 1.00 66.88 538 HIS A N 1
ATOM 4363 C CA . HIS A 1 538 ? -27.308 22.897 30.276 1.00 66.88 538 HIS A CA 1
ATOM 4364 C C . HIS A 1 538 ? -28.600 22.456 30.996 1.00 66.88 538 HIS A C 1
ATOM 4366 O O . HIS A 1 538 ? -28.565 21.550 31.819 1.00 66.88 538 HIS A O 1
ATOM 4372 N N . PRO A 1 539 ? -29.767 23.063 30.701 1.00 70.44 539 PRO A N 1
ATOM 4373 C CA . PRO A 1 539 ? -30.982 22.905 31.516 1.00 70.44 539 PRO A CA 1
ATOM 4374 C C . PRO A 1 539 ? -31.663 21.528 31.457 1.00 70.44 539 PRO A C 1
ATOM 4376 O O . PRO A 1 539 ? -32.629 21.299 32.176 1.00 70.44 539 PRO A O 1
ATOM 4379 N N . HIS A 1 540 ? -31.220 20.638 30.577 1.00 72.94 540 HIS A N 1
ATOM 4380 C CA . HIS A 1 540 ? -31.800 19.313 30.386 1.00 72.94 540 HIS A CA 1
ATOM 4381 C C . HIS A 1 540 ? -30.755 18.363 29.793 1.00 72.94 540 HIS A C 1
ATOM 4383 O O . HIS A 1 540 ? -29.762 18.843 29.220 1.00 72.94 540 HIS A O 1
ATOM 4389 N N . PRO A 1 541 ? -30.976 17.040 29.900 1.00 71.81 541 PRO A N 1
ATOM 4390 C CA . PRO A 1 541 ? -30.008 16.052 29.463 1.00 71.81 541 PRO A CA 1
ATOM 4391 C C . PRO A 1 541 ? -29.717 16.147 27.961 1.00 71.81 541 PRO A C 1
ATOM 4393 O O . PRO A 1 541 ? -30.594 16.476 27.154 1.00 71.81 541 PRO A O 1
ATOM 4396 N N . LEU A 1 542 ? -28.469 15.866 27.597 1.00 70.06 542 LEU A N 1
ATOM 4397 C CA . LEU A 1 542 ? -27.976 15.903 26.224 1.00 70.06 542 LEU A CA 1
ATOM 4398 C C . LEU A 1 542 ? -27.459 14.535 25.800 1.00 70.06 542 LEU A C 1
ATOM 4400 O O . LEU A 1 542 ? -26.721 13.886 26.541 1.00 70.06 542 LEU A O 1
ATOM 4404 N N . THR A 1 543 ? -27.807 14.141 24.580 1.00 73.00 543 THR A N 1
ATOM 4405 C CA . THR A 1 543 ? -27.457 12.861 23.971 1.00 73.00 543 THR A CA 1
ATOM 4406 C C . THR A 1 543 ? -26.423 13.052 22.867 1.00 73.00 543 THR A C 1
ATOM 4408 O O . THR A 1 543 ? -26.596 13.914 22.005 1.00 73.00 543 THR A O 1
ATOM 4411 N N . LEU A 1 544 ? -25.351 12.255 22.876 1.00 70.81 544 LEU A N 1
ATOM 4412 C CA . LEU A 1 544 ? -24.330 12.277 21.821 1.00 70.81 544 LEU A CA 1
ATOM 4413 C C . LEU A 1 544 ? -24.811 11.509 20.591 1.00 70.81 544 LEU A C 1
ATOM 4415 O O . LEU A 1 544 ? -25.116 10.322 20.683 1.00 70.81 544 LEU A O 1
ATOM 4419 N N . VAL A 1 545 ? -24.831 12.167 19.434 1.00 65.06 545 VAL A N 1
ATOM 4420 C CA . VAL A 1 545 ? -25.331 11.606 18.171 1.00 65.06 545 VAL A CA 1
ATOM 4421 C C . VAL A 1 545 ? -24.314 11.755 17.032 1.00 65.06 545 VAL A C 1
ATOM 4423 O O . VAL A 1 545 ? -23.478 12.670 17.059 1.00 65.06 545 VAL A O 1
ATOM 4426 N N . PRO A 1 546 ? -24.363 10.873 16.018 1.00 57.44 546 PRO A N 1
ATOM 4427 C CA . PRO A 1 546 ? -23.575 11.040 14.806 1.00 57.44 546 PRO A CA 1
ATOM 4428 C C . PRO A 1 546 ? -24.120 12.215 13.964 1.00 57.44 546 PRO A C 1
ATOM 4430 O O . PRO A 1 546 ? -25.304 12.253 13.652 1.00 57.44 546 PRO A O 1
ATOM 4433 N N . ASP A 1 547 ? -23.227 13.134 13.572 1.00 56.94 547 ASP A N 1
ATOM 4434 C CA . ASP A 1 547 ? -23.371 14.213 12.571 1.00 56.94 547 ASP A CA 1
ATOM 4435 C C . ASP A 1 547 ? -23.680 15.669 13.017 1.00 56.94 547 ASP A C 1
ATOM 4437 O O . ASP A 1 547 ? -24.824 16.069 13.254 1.00 56.94 547 ASP A O 1
ATOM 4441 N N . GLY A 1 548 ? -22.635 16.519 12.947 1.00 49.41 548 GLY A N 1
ATOM 4442 C CA . GLY A 1 548 ? -22.633 17.799 12.203 1.00 49.41 548 GLY A CA 1
ATOM 4443 C C . GLY A 1 548 ? -22.041 19.058 12.893 1.00 49.41 548 GLY A C 1
ATOM 4444 O O . GLY A 1 548 ? -21.724 19.075 14.075 1.00 49.41 548 GLY A O 1
ATOM 4445 N N . LYS A 1 549 ? -21.952 20.169 12.144 1.00 44.25 549 LYS A N 1
ATOM 4446 C CA . LYS A 1 549 ? -21.343 21.463 12.543 1.00 44.25 549 LYS A CA 1
ATOM 4447 C C . LYS A 1 549 ? -22.264 22.399 13.355 1.00 44.25 549 LYS A C 1
ATOM 4449 O O . LYS A 1 549 ? -22.343 23.583 13.037 1.00 44.25 549 LYS A O 1
ATOM 4454 N N . PHE A 1 550 ? -22.990 21.913 14.363 1.00 47.47 550 PHE A N 1
ATOM 4455 C CA . PHE A 1 550 ? -23.809 22.810 15.196 1.00 47.47 550 PHE A CA 1
ATOM 4456 C C . PHE A 1 550 ? -23.406 22.733 16.662 1.00 47.47 550 PHE A C 1
ATOM 4458 O O . PHE A 1 550 ? -23.360 21.665 17.262 1.00 47.47 550 PHE A O 1
ATOM 4465 N N . HIS A 1 551 ? -23.135 23.906 17.226 1.00 56.09 551 HIS A N 1
ATOM 4466 C CA . HIS A 1 551 ? -22.861 24.115 18.641 1.00 56.09 551 HIS A CA 1
ATOM 4467 C C . HIS A 1 551 ? -24.123 24.568 19.381 1.00 56.09 551 HIS A C 1
ATOM 4469 O O . HIS A 1 551 ? -24.003 25.232 20.394 1.00 56.09 551 HIS A O 1
ATOM 4475 N N . PHE A 1 552 ? -25.326 24.289 18.880 1.00 58.28 552 PHE A N 1
ATOM 4476 C CA . PHE A 1 552 ? -26.572 24.729 19.506 1.00 58.28 552 PHE A CA 1
ATOM 4477 C C . PHE A 1 552 ? -27.415 23.521 19.878 1.00 58.28 552 PHE A C 1
ATOM 4479 O O . PHE A 1 552 ? -27.455 22.541 19.139 1.00 58.28 552 PHE A O 1
ATOM 4486 N N . CYS A 1 553 ? -28.078 23.590 21.025 1.00 62.28 553 CYS A N 1
ATOM 4487 C CA . CYS A 1 553 ? -29.025 22.566 21.424 1.00 62.28 553 CYS A CA 1
ATOM 4488 C C . CYS A 1 553 ? -30.339 22.688 20.635 1.00 62.28 553 CYS A C 1
ATOM 4490 O O . CYS A 1 553 ? -30.949 23.753 20.640 1.00 62.28 553 CYS A O 1
ATOM 4492 N N . ASP A 1 554 ? -30.833 21.598 20.047 1.00 59.31 554 ASP A N 1
ATOM 4493 C CA . ASP A 1 554 ? -32.079 21.613 19.260 1.00 59.31 554 ASP A CA 1
ATOM 4494 C C . ASP A 1 554 ? -33.342 21.945 20.070 1.00 59.31 554 ASP A C 1
ATOM 4496 O O . ASP A 1 554 ? -34.297 22.466 19.505 1.00 59.31 554 ASP A O 1
ATOM 4500 N N . SER A 1 555 ? -33.366 21.686 21.384 1.00 65.94 555 SER A N 1
ATOM 4501 C CA . SER A 1 555 ? -34.565 21.938 22.204 1.00 65.94 555 SER A CA 1
ATOM 4502 C C . SER A 1 555 ? -34.606 23.317 22.851 1.00 65.94 555 SER A C 1
ATOM 4504 O O . SER A 1 555 ? -35.698 23.820 23.099 1.00 65.94 555 SER A O 1
ATOM 4506 N N . CYS A 1 556 ? -33.461 23.918 23.181 1.00 67.88 556 CYS A N 1
ATOM 4507 C CA . CYS A 1 556 ? -33.435 25.228 23.847 1.00 67.88 556 CYS A CA 1
ATOM 4508 C C . CYS A 1 556 ? -32.641 26.293 23.089 1.00 67.88 556 CYS A C 1
ATOM 4510 O O . CYS A 1 556 ? -32.523 27.418 23.572 1.00 67.88 556 CYS A O 1
ATOM 4512 N N . HIS A 1 557 ? -32.075 25.940 21.932 1.00 64.75 557 HIS A N 1
ATOM 4513 C CA . HIS A 1 557 ? -31.298 26.799 21.035 1.00 64.75 557 HIS A CA 1
ATOM 4514 C C . HIS A 1 557 ? -30.108 27.522 21.692 1.00 64.75 557 HIS A C 1
ATOM 4516 O O . HIS A 1 557 ? -29.528 28.436 21.107 1.00 64.75 557 HIS A O 1
ATOM 4522 N N . LYS A 1 558 ? -29.693 27.100 22.896 1.00 64.69 558 LYS A N 1
ATOM 4523 C CA . LYS A 1 558 ? -28.518 27.635 23.592 1.00 64.69 558 LYS A CA 1
ATOM 4524 C C . LYS A 1 558 ? -27.229 27.091 22.986 1.00 64.69 558 LYS A C 1
ATOM 4526 O O . LYS A 1 558 ? -27.157 25.924 22.601 1.00 64.69 558 LYS A O 1
ATOM 4531 N N . PHE A 1 559 ? -26.207 27.944 22.944 1.00 60.75 559 PHE A N 1
ATOM 4532 C CA . PHE A 1 559 ? -24.872 27.579 22.486 1.00 60.75 559 PHE A CA 1
ATOM 4533 C C . PHE A 1 559 ? -24.156 26.684 23.513 1.00 60.75 559 PHE A C 1
ATOM 4535 O O . PHE A 1 559 ? -24.042 27.017 24.692 1.00 60.75 559 PHE A O 1
ATOM 4542 N N . LEU A 1 560 ? -23.638 25.557 23.044 1.00 60.56 560 LEU A N 1
ATOM 4543 C CA . LEU A 1 560 ? -22.839 24.577 23.759 1.00 60.56 560 LEU A CA 1
ATOM 4544 C C . LEU A 1 560 ? -21.370 25.025 23.726 1.00 60.56 560 LEU A C 1
ATOM 4546 O O . LEU A 1 560 ? -20.568 24.549 22.922 1.00 60.56 560 LEU A O 1
ATOM 4550 N N . ALA A 1 561 ? -21.010 25.969 24.599 1.00 48.44 561 ALA A N 1
ATOM 4551 C CA . ALA A 1 561 ? -19.630 26.424 24.782 1.00 48.44 561 ALA A CA 1
ATOM 4552 C C . ALA A 1 561 ? -18.799 25.386 25.558 1.00 48.44 561 ALA A C 1
ATOM 4554 O O . ALA A 1 561 ? -18.413 25.612 26.702 1.00 48.44 561 ALA A O 1
ATOM 4555 N N . TRP A 1 562 ? -18.521 24.229 24.956 1.00 51.44 562 TRP A N 1
ATOM 4556 C CA . TRP A 1 562 ? -17.605 23.245 25.539 1.00 51.44 562 TRP A CA 1
ATOM 4557 C C . TRP A 1 562 ? -16.240 23.323 24.843 1.00 51.44 562 TRP A C 1
ATOM 4559 O O . TRP A 1 562 ? -16.008 22.751 23.781 1.00 51.44 562 TRP A O 1
ATOM 4569 N N . GLN A 1 563 ? -15.335 24.105 25.442 1.00 35.75 563 GLN A N 1
ATOM 4570 C CA . GLN A 1 563 ? -14.068 24.580 24.862 1.00 35.75 563 GLN A CA 1
ATOM 4571 C C . GLN A 1 563 ? -12.996 23.508 24.581 1.00 35.75 563 GLN A C 1
ATOM 4573 O O . GLN A 1 563 ? -11.962 23.841 24.007 1.00 35.75 563 GLN A O 1
ATOM 4578 N N . LYS A 1 564 ? -13.190 22.239 24.961 1.00 37.78 564 LYS A N 1
ATOM 4579 C CA . LYS A 1 564 ? -12.119 21.225 24.888 1.00 37.78 564 LYS A CA 1
ATOM 4580 C C . LYS A 1 564 ? -12.177 20.265 23.709 1.00 37.78 564 LYS A C 1
ATOM 4582 O O . LYS A 1 564 ? -11.207 19.545 23.497 1.00 37.78 564 LYS A O 1
ATOM 4587 N N . VAL A 1 565 ? -13.241 20.266 22.908 1.00 40.84 565 VAL A N 1
ATOM 4588 C CA . VAL A 1 565 ? -13.329 19.322 21.791 1.00 40.84 565 VAL A CA 1
ATOM 4589 C C . VAL A 1 565 ? -13.782 20.050 20.525 1.00 40.84 565 VAL A C 1
ATOM 4591 O O . VAL A 1 565 ? -14.964 20.296 20.304 1.00 40.84 565 VAL A O 1
ATOM 4594 N N . ARG A 1 566 ? -12.825 20.385 19.647 1.00 35.72 566 ARG A N 1
ATOM 4595 C CA . ARG A 1 566 ? -13.106 20.584 18.214 1.00 35.72 566 ARG A CA 1
ATOM 4596 C C . ARG A 1 566 ? -13.467 19.211 17.640 1.00 35.72 566 ARG A C 1
ATOM 4598 O O . ARG A 1 566 ? -12.621 18.541 17.054 1.00 35.72 566 ARG A O 1
ATOM 4605 N N . ILE A 1 567 ? -14.692 18.747 17.884 1.00 43.75 567 ILE A N 1
ATOM 4606 C CA . ILE A 1 567 ? -15.154 17.451 17.384 1.00 43.75 567 ILE A CA 1
ATOM 4607 C C . ILE A 1 567 ? -15.598 17.636 15.935 1.00 43.75 567 ILE A C 1
ATOM 4609 O O . ILE A 1 567 ? -16.699 18.097 15.655 1.00 43.75 567 ILE A O 1
ATOM 4613 N N . GLY A 1 568 ? -14.722 17.308 14.988 1.00 37.16 568 GLY A N 1
ATOM 4614 C CA . GLY A 1 568 ? -15.155 17.055 13.619 1.00 37.16 568 GLY A CA 1
ATOM 4615 C C . GLY A 1 568 ? -15.901 15.721 13.580 1.00 37.16 568 GLY A C 1
ATOM 4616 O O . GLY A 1 568 ? -15.250 14.682 13.578 1.00 37.16 568 GLY A O 1
ATOM 4617 N N . GLY A 1 569 ? -17.239 15.744 13.594 1.00 46.44 569 GLY A N 1
ATOM 4618 C CA . GLY A 1 569 ? -18.081 14.565 13.320 1.00 46.44 569 GLY A CA 1
ATOM 4619 C C . GLY A 1 569 ? -19.333 14.397 14.209 1.00 46.44 569 GLY A C 1
ATOM 4620 O O . GLY A 1 569 ? -20.406 14.203 13.652 1.00 46.44 569 GLY A O 1
ATOM 4621 N N . PRO A 1 570 ? -19.256 14.475 15.550 1.00 47.88 570 PRO A N 1
ATOM 4622 C CA . PRO A 1 570 ? -20.406 14.315 16.473 1.00 47.88 570 PRO A CA 1
ATOM 4623 C C . PRO A 1 570 ? -21.170 15.605 16.850 1.00 47.88 570 PRO A C 1
ATOM 4625 O O . PRO A 1 570 ? -20.553 16.662 16.981 1.00 47.88 570 PRO A O 1
ATOM 4628 N N . LYS A 1 571 ? -22.480 15.494 17.143 1.00 53.06 571 LYS A N 1
ATOM 4629 C CA . LYS A 1 571 ? -23.334 16.542 17.762 1.00 53.06 571 LYS A CA 1
ATOM 4630 C C . LYS A 1 571 ? -23.917 16.103 19.107 1.00 53.06 571 LYS A C 1
ATOM 4632 O O . LYS A 1 571 ? -23.984 14.915 19.403 1.00 53.06 571 LYS A O 1
ATOM 4637 N N . LEU A 1 572 ? -24.400 17.071 19.890 1.00 52.38 572 LEU A N 1
ATOM 4638 C CA . LEU A 1 572 ? -25.215 16.845 21.088 1.00 52.38 572 LEU A CA 1
ATOM 4639 C C . LEU A 1 572 ? -26.655 17.316 20.835 1.00 52.38 572 LEU A C 1
ATOM 4641 O O . LEU A 1 572 ? -26.851 18.459 20.426 1.00 52.38 572 LEU A O 1
ATOM 4645 N N . LEU A 1 573 ? -27.648 16.465 21.108 1.00 51.25 573 LEU A N 1
ATOM 4646 C CA . LEU A 1 573 ? -29.078 16.769 20.957 1.00 51.25 573 LEU A CA 1
ATOM 4647 C C . LEU A 1 573 ? -29.848 16.601 22.267 1.00 51.25 573 LEU A C 1
ATOM 4649 O O . LEU A 1 573 ? -29.487 15.791 23.114 1.00 51.25 573 LEU A O 1
ATOM 4653 N N . ALA A 1 574 ? -30.931 17.357 22.424 1.00 41.28 574 ALA A N 1
ATOM 4654 C CA . ALA A 1 574 ? -31.888 17.145 23.505 1.00 41.28 574 ALA A CA 1
ATOM 4655 C C . ALA A 1 574 ? -32.829 15.983 23.168 1.00 41.28 574 ALA A C 1
ATOM 4657 O O . ALA A 1 574 ? -33.205 15.803 22.012 1.00 41.28 574 ALA A O 1
ATOM 4658 N N . SER A 1 575 ? -33.196 15.195 24.174 1.00 42.81 575 SER A N 1
ATOM 4659 C CA . SER A 1 575 ? -33.897 13.923 23.996 1.00 42.81 575 SER A CA 1
ATOM 4660 C C . SER A 1 575 ? -35.315 14.060 23.420 1.00 42.81 575 SER A C 1
ATOM 4662 O O . SER A 1 575 ? -36.283 14.183 24.162 1.00 42.81 575 SER A O 1
ATOM 4664 N N . LEU A 1 576 ? -35.428 13.936 22.095 1.00 35.97 576 LEU A N 1
ATOM 4665 C CA . LEU A 1 576 ? -36.576 13.390 21.365 1.00 35.97 576 LEU A CA 1
ATOM 4666 C C . LEU A 1 576 ? -35.999 12.484 20.270 1.00 35.97 576 LEU A C 1
ATOM 4668 O O . LEU A 1 576 ? -35.472 12.969 19.271 1.00 35.97 576 LEU A O 1
ATOM 4672 N N . MET A 1 577 ? -36.024 11.166 20.485 1.00 35.88 577 MET A N 1
ATOM 4673 C CA . MET A 1 577 ? -35.555 10.202 19.488 1.00 35.88 577 MET A CA 1
ATOM 4674 C C . MET A 1 577 ? -36.549 10.166 18.325 1.00 35.88 577 MET A C 1
ATOM 4676 O O . MET A 1 577 ? -37.558 9.467 18.381 1.00 35.88 577 MET A O 1
ATOM 4680 N N . ALA A 1 578 ? -36.295 10.953 17.282 1.00 33.62 578 ALA A N 1
ATOM 4681 C CA . ALA A 1 578 ? -36.912 10.711 15.986 1.00 33.62 578 ALA A CA 1
ATOM 4682 C C . ALA A 1 578 ? -36.341 9.397 15.433 1.00 33.62 578 ALA A C 1
ATOM 4684 O O . ALA A 1 578 ? -35.128 9.193 15.478 1.00 33.62 578 ALA A O 1
ATOM 4685 N N . SER A 1 579 ? -37.203 8.505 14.943 1.00 38.19 579 SER A N 1
ATOM 4686 C CA . SER A 1 579 ? -36.777 7.261 14.299 1.00 38.19 579 SER A CA 1
ATOM 4687 C C . SER A 1 579 ? -35.850 7.551 13.111 1.00 38.19 579 SER A C 1
ATOM 4689 O O . SER A 1 579 ? -36.012 8.555 12.410 1.00 38.19 579 SER A O 1
ATOM 4691 N N . ASP A 1 580 ? -34.891 6.655 12.863 1.00 41.91 580 ASP A N 1
ATOM 4692 C CA . ASP A 1 580 ? -33.904 6.772 11.776 1.00 41.91 580 ASP A CA 1
ATOM 4693 C C . ASP A 1 580 ? -34.553 6.972 10.392 1.00 41.91 580 ASP A C 1
ATOM 4695 O O . ASP A 1 580 ? -33.988 7.630 9.512 1.00 41.91 580 ASP A O 1
ATOM 4699 N N . GLU A 1 581 ? -35.783 6.486 10.213 1.00 37.94 581 GLU A N 1
ATOM 4700 C CA . GLU A 1 581 ? -36.584 6.686 9.004 1.00 37.94 581 GLU A CA 1
ATOM 4701 C C . GLU A 1 581 ? -36.966 8.154 8.777 1.00 37.94 581 GLU A C 1
ATOM 4703 O O . GLU A 1 581 ? -36.923 8.615 7.641 1.00 37.94 581 GLU A O 1
ATOM 4708 N N . ALA A 1 582 ? -37.256 8.938 9.820 1.00 35.78 582 ALA A N 1
ATOM 4709 C CA . ALA A 1 582 ? -37.646 10.343 9.671 1.00 35.78 582 ALA A CA 1
ATOM 4710 C C . ALA A 1 582 ? -36.466 11.238 9.244 1.00 35.78 582 ALA A C 1
ATOM 4712 O O . ALA A 1 582 ? -36.626 12.159 8.435 1.00 35.78 582 ALA A O 1
ATOM 4713 N N . ILE A 1 583 ? -35.257 10.942 9.735 1.00 40.00 583 ILE A N 1
ATOM 4714 C CA . ILE A 1 583 ? -34.027 11.667 9.380 1.00 40.00 583 ILE A CA 1
ATOM 4715 C C . ILE A 1 583 ? -33.575 11.280 7.967 1.00 40.00 583 ILE A C 1
ATOM 4717 O O . ILE A 1 583 ? -33.273 12.156 7.152 1.00 40.00 583 ILE A O 1
ATOM 4721 N N . ALA A 1 584 ? -33.599 9.984 7.636 1.00 36.31 584 ALA A N 1
ATOM 4722 C CA . ALA A 1 584 ? -33.294 9.502 6.292 1.00 36.31 584 ALA A CA 1
ATOM 4723 C C . ALA A 1 584 ? -34.296 10.028 5.252 1.00 36.31 584 ALA A C 1
ATOM 4725 O O . ALA A 1 584 ? -33.886 10.441 4.165 1.00 36.31 584 ALA A O 1
ATOM 4726 N N . HIS A 1 585 ? -35.587 10.097 5.588 1.00 37.28 585 HIS A N 1
ATOM 4727 C CA . HIS A 1 585 ? -36.618 10.621 4.694 1.00 37.28 585 HIS A CA 1
ATOM 4728 C C . HIS A 1 585 ? -36.498 12.141 4.500 1.00 37.28 585 HIS A C 1
ATOM 4730 O O . HIS A 1 585 ? -36.663 12.630 3.384 1.00 37.28 585 HIS A O 1
ATOM 4736 N N . SER A 1 586 ? -36.093 12.882 5.539 1.00 35.12 586 SER A N 1
ATOM 4737 C CA . SER A 1 586 ? -35.804 14.321 5.457 1.00 35.12 586 SER A CA 1
ATOM 4738 C C . SER A 1 586 ? -34.577 14.624 4.585 1.00 35.12 586 SER A C 1
ATOM 4740 O O . SER A 1 586 ? -34.626 15.512 3.734 1.00 35.12 586 SER A O 1
ATOM 4742 N N . ILE A 1 587 ? -33.489 13.857 4.719 1.00 39.69 587 ILE A N 1
ATOM 4743 C CA . ILE A 1 587 ? -32.282 14.015 3.886 1.00 39.69 587 ILE A CA 1
ATOM 4744 C C . ILE A 1 587 ? -32.556 13.582 2.436 1.00 39.69 587 ILE A C 1
ATOM 4746 O O . ILE A 1 587 ? -32.198 14.296 1.498 1.00 39.69 587 ILE A O 1
ATOM 4750 N N . SER A 1 588 ? -33.238 12.450 2.243 1.00 36.88 588 SER A N 1
ATOM 4751 C CA . SER A 1 588 ? -33.607 11.932 0.921 1.00 36.88 588 SER A CA 1
ATOM 4752 C C . SER A 1 588 ? -34.571 12.871 0.184 1.00 36.88 588 SER A C 1
ATOM 4754 O O . SER A 1 588 ? -34.349 13.175 -0.987 1.00 36.88 588 SER A O 1
ATOM 4756 N N . GLY A 1 589 ? -35.574 13.426 0.873 1.00 43.31 589 GLY A N 1
ATOM 4757 C CA . GLY A 1 589 ? -36.500 14.412 0.307 1.00 43.31 589 GLY A CA 1
ATOM 4758 C C . GLY A 1 589 ? -35.812 15.717 -0.114 1.00 43.31 589 GLY A C 1
ATOM 4759 O O . GLY A 1 589 ? -36.120 16.261 -1.175 1.00 43.31 589 GLY A O 1
ATOM 4760 N N . ARG A 1 590 ? -34.821 16.185 0.659 1.00 45.88 590 ARG A N 1
ATOM 4761 C CA . ARG A 1 590 ? -34.004 17.373 0.331 1.00 45.88 590 ARG A CA 1
ATOM 4762 C C . ARG A 1 590 ? -33.105 17.144 -0.888 1.00 45.88 590 ARG A C 1
ATOM 4764 O O . ARG A 1 590 ? -33.006 18.019 -1.747 1.00 45.88 590 ARG A O 1
ATOM 4771 N N . LEU A 1 591 ? -32.490 15.963 -0.995 1.00 45.03 591 LEU A N 1
ATOM 4772 C CA . LEU A 1 591 ? -31.688 15.574 -2.161 1.00 45.03 591 LEU A CA 1
ATOM 4773 C C . LEU A 1 591 ? -32.549 15.422 -3.419 1.00 45.03 591 LEU A C 1
ATOM 4775 O O . LEU A 1 591 ? -32.138 15.857 -4.495 1.00 45.03 591 LEU A O 1
ATOM 4779 N N . LEU A 1 592 ? -33.756 14.864 -3.287 1.00 44.38 592 LEU A N 1
ATOM 4780 C CA . LEU A 1 592 ? -34.694 14.736 -4.397 1.00 44.38 592 LEU A CA 1
ATOM 4781 C C . LEU A 1 592 ? -35.118 16.116 -4.920 1.00 44.38 592 LEU A C 1
ATOM 4783 O O . LEU A 1 592 ? -35.053 16.329 -6.126 1.00 44.38 592 LEU A O 1
ATOM 4787 N N . GLY A 1 593 ? -35.443 17.063 -4.029 1.00 49.84 593 GLY A N 1
ATOM 4788 C CA . GLY A 1 593 ? -35.796 18.445 -4.381 1.00 49.84 593 GLY A CA 1
ATOM 4789 C C . GLY A 1 593 ? -34.670 19.216 -5.082 1.00 49.84 593 GLY A C 1
ATOM 4790 O O . GLY A 1 593 ? -34.902 19.866 -6.101 1.00 49.84 593 GLY A O 1
ATOM 4791 N N . ALA A 1 594 ? -33.429 19.096 -4.600 1.00 50.03 594 ALA A N 1
ATOM 4792 C CA . ALA A 1 594 ? -32.268 19.699 -5.261 1.00 50.03 594 ALA A CA 1
ATOM 4793 C C . ALA A 1 594 ? -32.017 19.089 -6.654 1.00 50.03 594 ALA A C 1
ATOM 4795 O O . ALA A 1 594 ? -31.700 19.802 -7.613 1.00 50.03 594 ALA A O 1
ATOM 4796 N N . ARG A 1 595 ? -32.223 17.774 -6.791 1.00 45.41 595 ARG A N 1
ATOM 4797 C CA . ARG A 1 595 ? -32.055 17.042 -8.051 1.00 45.41 595 ARG A CA 1
ATOM 4798 C C . ARG A 1 595 ? -33.107 17.432 -9.095 1.00 45.41 595 ARG A C 1
ATOM 4800 O O . ARG A 1 595 ? -32.748 17.564 -10.263 1.00 45.41 595 ARG A O 1
ATOM 4807 N N . THR A 1 596 ? -34.360 17.702 -8.713 1.00 50.28 596 THR A N 1
ATOM 4808 C CA . THR A 1 596 ? -35.404 18.187 -9.643 1.00 50.28 596 THR A CA 1
ATOM 4809 C C . THR A 1 596 ? -35.103 19.579 -10.196 1.00 50.28 596 THR A C 1
ATOM 4811 O O . THR A 1 596 ? -35.337 19.836 -11.383 1.00 50.28 596 THR A O 1
ATOM 4814 N N . VAL A 1 597 ? -34.546 20.480 -9.379 1.00 51.50 597 VAL A N 1
ATOM 4815 C CA . VAL A 1 597 ? -34.169 21.827 -9.845 1.00 51.50 597 VAL A CA 1
ATOM 4816 C C . VAL A 1 597 ? -32.945 21.769 -10.766 1.00 51.50 597 VAL A C 1
ATOM 4818 O O . VAL A 1 597 ? -32.948 22.416 -11.812 1.00 51.50 597 VAL A O 1
ATOM 4821 N N . LEU A 1 598 ? -31.946 20.934 -10.456 1.00 48.62 598 LEU A N 1
ATOM 4822 C CA . LEU A 1 598 ? -30.783 20.706 -11.328 1.00 48.62 598 LEU A CA 1
ATOM 4823 C C . LEU A 1 598 ? -31.173 20.084 -12.679 1.00 48.62 598 LEU A C 1
ATOM 4825 O O . LEU A 1 598 ? -30.701 20.540 -13.721 1.00 48.62 598 LEU A O 1
ATOM 4829 N N . HIS A 1 599 ? -32.094 19.116 -12.689 1.00 48.12 599 HIS A N 1
ATOM 4830 C CA . HIS A 1 599 ? -32.624 18.551 -13.935 1.00 48.12 599 HIS A CA 1
ATOM 4831 C C . HIS A 1 599 ? -33.361 19.596 -14.788 1.00 48.12 599 HIS A C 1
ATOM 4833 O O . HIS A 1 599 ? -33.240 19.595 -16.012 1.00 48.12 599 HIS A O 1
ATOM 4839 N N . SER A 1 600 ? -34.080 20.526 -14.151 1.00 52.44 600 SER A N 1
ATOM 4840 C CA . SER A 1 600 ? -34.782 21.620 -14.840 1.00 52.44 600 SER A CA 1
ATOM 4841 C C . SER A 1 600 ? -33.822 22.668 -15.423 1.00 52.44 600 SER A C 1
ATOM 4843 O O . SER A 1 600 ? -34.129 23.292 -16.438 1.00 52.44 600 SER A O 1
ATOM 4845 N N . ILE A 1 601 ? -32.646 22.846 -14.809 1.00 52.28 601 ILE A N 1
ATOM 4846 C CA . ILE A 1 601 ? -31.568 23.707 -15.320 1.00 52.28 601 ILE A CA 1
ATOM 4847 C C . ILE A 1 601 ? -30.907 23.072 -16.547 1.00 52.28 601 ILE A C 1
ATOM 4849 O O . ILE A 1 601 ? -30.735 23.748 -17.560 1.00 52.28 601 ILE A O 1
ATOM 4853 N N . LEU A 1 602 ? -30.595 21.774 -16.482 1.00 46.47 602 LEU A N 1
ATOM 4854 C CA . LEU A 1 602 ? -29.965 21.030 -17.579 1.00 46.47 602 LEU A CA 1
ATOM 4855 C C . LEU A 1 602 ? -30.870 20.903 -18.818 1.00 46.47 602 LEU A C 1
ATOM 4857 O O . LEU A 1 602 ? -30.368 20.793 -19.932 1.00 46.47 602 LEU A O 1
ATOM 4861 N N . ALA A 1 603 ? -32.193 20.977 -18.645 1.00 51.19 603 ALA A N 1
ATOM 4862 C CA . ALA A 1 603 ? -33.171 20.926 -19.734 1.00 51.19 603 ALA A CA 1
ATOM 4863 C C . ALA A 1 603 ? -33.476 22.294 -20.395 1.00 51.19 603 ALA A C 1
ATOM 4865 O O . ALA A 1 603 ? -34.267 22.357 -21.337 1.00 51.19 603 ALA A O 1
ATOM 4866 N N . SER A 1 604 ? -32.891 23.405 -19.925 1.00 55.12 604 SER A N 1
ATOM 4867 C CA . SER A 1 604 ? -33.218 24.762 -20.400 1.00 55.12 604 SER A CA 1
ATOM 4868 C C . SER A 1 604 ? -32.135 25.349 -21.319 1.00 55.12 604 SER A C 1
ATOM 4870 O O . SER A 1 604 ? -31.056 25.710 -20.863 1.00 55.12 604 SER A O 1
ATOM 4872 N N . ALA A 1 605 ? -32.460 25.576 -22.599 1.00 47.97 605 ALA A N 1
ATOM 4873 C CA . ALA A 1 605 ? -31.524 26.072 -23.623 1.00 47.97 605 ALA A CA 1
ATOM 4874 C C . ALA A 1 605 ? -31.247 27.598 -23.618 1.00 47.97 605 ALA A C 1
ATOM 4876 O O . ALA A 1 605 ? -30.537 28.092 -24.490 1.00 47.97 605 ALA A O 1
ATOM 4877 N N . CYS A 1 606 ? -31.805 28.379 -22.679 1.00 51.03 606 CYS A N 1
ATOM 4878 C CA . CYS A 1 606 ? -31.696 29.847 -22.694 1.00 51.03 606 CYS A CA 1
ATOM 4879 C C . CYS A 1 606 ? -31.064 30.415 -21.408 1.00 51.03 606 CYS A C 1
ATOM 4881 O O . CYS A 1 606 ? -31.590 30.232 -20.306 1.00 51.03 606 CYS A O 1
ATOM 4883 N N . LEU A 1 607 ? -29.956 31.157 -21.564 1.00 47.16 607 LEU A N 1
ATOM 4884 C CA . LEU A 1 607 ? -29.090 31.687 -20.492 1.00 47.16 607 LEU A CA 1
ATOM 4885 C C . LEU A 1 607 ? -29.827 32.523 -19.426 1.00 47.16 607 LEU A C 1
ATOM 4887 O O . LEU A 1 607 ? -29.458 32.504 -18.252 1.00 47.16 607 LEU A O 1
ATOM 4891 N N . VAL A 1 608 ? -30.890 33.236 -19.809 1.00 51.06 608 VAL A N 1
ATOM 4892 C CA . VAL A 1 608 ? -31.664 34.085 -18.884 1.00 51.06 608 VAL A CA 1
ATOM 4893 C C . VAL A 1 608 ? -32.509 33.245 -17.917 1.00 51.06 608 VAL A C 1
ATOM 4895 O O . VAL A 1 608 ? -32.582 33.564 -16.729 1.00 51.06 608 VAL A O 1
ATOM 4898 N N . LYS A 1 609 ? -33.079 32.123 -18.383 1.00 53.22 609 LYS A N 1
ATOM 4899 C CA . LYS A 1 609 ? -33.833 31.187 -17.528 1.00 53.22 609 LYS A CA 1
ATOM 4900 C C . LYS A 1 609 ? -32.913 30.422 -16.578 1.00 53.22 609 LYS A C 1
ATOM 4902 O O . LYS A 1 609 ? -33.284 30.216 -15.427 1.00 53.22 609 LYS A O 1
ATOM 4907 N N . VAL A 1 610 ? -31.699 30.082 -17.022 1.00 54.69 610 VAL A N 1
ATOM 4908 C CA . VAL A 1 610 ? -30.665 29.471 -16.167 1.00 54.69 610 VAL A CA 1
ATOM 4909 C C . VAL A 1 610 ? -30.304 30.405 -15.012 1.00 54.69 610 VAL A C 1
ATOM 4911 O O . VAL A 1 610 ? -30.273 29.962 -13.872 1.00 54.69 610 VAL A O 1
ATOM 4914 N N . ARG A 1 611 ? -30.139 31.713 -15.258 1.00 46.62 611 ARG A N 1
ATOM 4915 C CA . ARG A 1 611 ? -29.895 32.693 -14.182 1.00 46.62 611 ARG A CA 1
ATOM 4916 C C . ARG A 1 611 ? -31.029 32.757 -13.156 1.00 46.62 611 ARG A C 1
ATOM 4918 O O . ARG A 1 611 ? -30.746 32.778 -11.963 1.00 46.62 611 ARG A O 1
ATOM 4925 N N . GLN A 1 612 ? -32.288 32.745 -13.595 1.00 54.84 612 GLN A N 1
ATOM 4926 C CA . GLN A 1 612 ? -33.444 32.755 -12.686 1.00 54.84 612 GLN A CA 1
ATOM 4927 C C . GLN A 1 612 ? -33.593 31.440 -11.905 1.00 54.84 612 GLN A C 1
ATOM 4929 O O . GLN A 1 612 ? -33.935 31.460 -10.725 1.00 54.84 612 GLN A O 1
ATOM 4934 N N . LEU A 1 613 ? -33.306 30.294 -12.529 1.00 52.97 613 LEU A N 1
ATOM 4935 C CA . LEU A 1 613 ? -33.291 28.996 -11.850 1.00 52.97 613 LEU A CA 1
ATOM 4936 C C . LEU A 1 613 ? -32.124 28.882 -10.864 1.00 52.97 613 LEU A C 1
ATOM 4938 O O . LEU A 1 613 ? -32.332 28.398 -9.759 1.00 52.97 613 LEU A O 1
ATOM 4942 N N . CYS A 1 614 ? -30.939 29.397 -11.202 1.00 50.31 614 CYS A N 1
ATOM 4943 C CA . CYS A 1 614 ? -29.814 29.504 -10.273 1.00 50.31 614 CYS A CA 1
ATOM 4944 C C . CYS A 1 614 ? -30.136 30.440 -9.104 1.00 50.31 614 CYS A C 1
ATOM 4946 O O . CYS A 1 614 ? -29.759 30.137 -7.982 1.00 50.31 614 CYS A O 1
ATOM 4948 N N . GLN A 1 615 ? -30.874 31.532 -9.328 1.00 50.53 615 GLN A N 1
ATOM 4949 C CA . GLN A 1 615 ? -31.364 32.397 -8.248 1.00 50.53 615 GLN A CA 1
ATOM 4950 C C . GLN A 1 615 ? -32.400 31.698 -7.364 1.00 50.53 615 GLN A C 1
ATOM 4952 O O . GLN A 1 615 ? -32.369 31.891 -6.157 1.00 50.53 615 GLN A O 1
ATOM 4957 N N . LYS A 1 616 ? -33.274 30.851 -7.922 1.00 53.81 616 LYS A N 1
ATOM 4958 C CA . LYS A 1 616 ? -34.192 30.016 -7.128 1.00 53.81 616 LYS A CA 1
ATOM 4959 C C . LYS A 1 616 ? -33.464 28.915 -6.362 1.00 53.81 616 LYS A C 1
ATOM 4961 O O . LYS A 1 616 ? -33.805 28.672 -5.214 1.00 53.81 616 LYS A O 1
ATOM 4966 N N . LEU A 1 617 ? -32.456 28.285 -6.966 1.00 50.12 617 LEU A N 1
ATOM 4967 C CA . LEU A 1 617 ? -31.590 27.310 -6.303 1.00 50.12 617 LEU A CA 1
ATOM 4968 C C . LEU A 1 617 ? -30.822 27.985 -5.161 1.00 50.12 617 LEU A C 1
ATOM 4970 O O . LEU A 1 617 ? -30.763 27.454 -4.064 1.00 50.12 617 LEU A O 1
ATOM 4974 N N . PHE A 1 618 ? -30.298 29.187 -5.404 1.00 44.72 618 PHE A N 1
ATOM 4975 C CA . PHE A 1 618 ? -29.611 29.994 -4.405 1.00 44.72 618 PHE A CA 1
ATOM 4976 C C . PHE A 1 618 ? -30.563 30.460 -3.303 1.00 44.72 618 PHE A C 1
ATOM 4978 O O . PHE A 1 618 ? -30.206 30.350 -2.146 1.00 44.72 618 PHE A O 1
ATOM 4985 N N . ALA A 1 619 ? -31.784 30.898 -3.617 1.00 50.31 619 ALA A N 1
ATOM 4986 C CA . ALA A 1 619 ? -32.790 31.267 -2.619 1.00 50.31 619 ALA A CA 1
ATOM 4987 C C . ALA A 1 619 ? -33.254 30.060 -1.789 1.00 50.31 619 ALA A C 1
ATOM 4989 O O . ALA A 1 619 ? -33.345 30.171 -0.575 1.00 50.31 619 ALA A O 1
ATOM 4990 N N . TYR A 1 620 ? -33.461 28.897 -2.415 1.00 48.97 620 TYR A N 1
ATOM 4991 C CA . TYR A 1 620 ? -33.766 27.646 -1.718 1.00 48.97 620 TYR A CA 1
ATOM 4992 C C . TYR A 1 620 ? -32.620 27.231 -0.791 1.00 48.97 620 TYR A C 1
ATOM 4994 O O . TYR A 1 620 ? -32.845 26.886 0.364 1.00 48.97 620 TYR A O 1
ATOM 5002 N N . LEU A 1 621 ? -31.377 27.321 -1.276 1.00 47.94 621 LEU A N 1
ATOM 5003 C CA . LEU A 1 621 ? -30.187 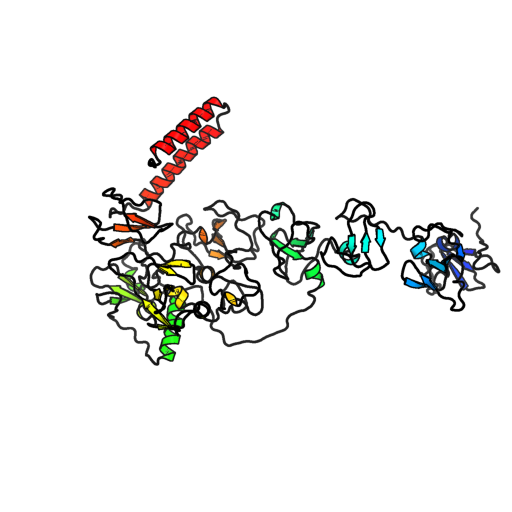27.081 -0.466 1.00 47.94 621 LEU A CA 1
ATOM 5004 C C . LEU A 1 621 ? -30.086 28.102 0.671 1.00 47.94 621 LEU A C 1
ATOM 5006 O O . LEU A 1 621 ? -29.847 27.681 1.787 1.00 47.94 621 LEU A O 1
ATOM 5010 N N . VAL A 1 622 ? -30.338 29.392 0.426 1.00 48.47 622 VAL A N 1
ATOM 5011 C CA . VAL A 1 622 ? -30.236 30.493 1.402 1.00 48.47 622 VAL A CA 1
ATOM 5012 C C . VAL A 1 622 ? -31.327 30.439 2.471 1.00 48.47 622 VAL A C 1
ATOM 5014 O O . VAL A 1 622 ? -31.015 30.617 3.641 1.00 48.47 622 VAL A O 1
ATOM 5017 N N . GLU A 1 623 ? -32.581 30.150 2.120 1.00 46.06 623 GLU A N 1
ATOM 5018 C CA . GLU A 1 623 ? -33.659 29.957 3.102 1.00 46.06 623 GLU A CA 1
ATOM 5019 C C . GLU A 1 623 ? -33.432 28.706 3.965 1.00 46.06 623 GLU A C 1
ATOM 5021 O O . GLU A 1 623 ? -33.976 28.613 5.062 1.00 46.06 623 GLU A O 1
ATOM 5026 N N . HIS A 1 624 ? -32.661 27.727 3.474 1.00 49.47 624 HIS A N 1
ATOM 5027 C CA . HIS A 1 624 ? -32.450 26.431 4.135 1.00 49.47 624 HIS A CA 1
ATOM 5028 C C . HIS A 1 624 ? -31.000 26.223 4.624 1.00 49.47 624 HIS A C 1
ATOM 5030 O O . HIS A 1 624 ? -30.670 25.168 5.173 1.00 49.47 624 HIS A O 1
ATOM 5036 N N . THR A 1 625 ? -30.146 27.243 4.497 1.00 40.94 625 THR A N 1
ATOM 5037 C CA . THR A 1 625 ? -28.876 27.402 5.214 1.00 40.94 625 THR A CA 1
ATOM 5038 C C . THR A 1 625 ? -29.057 28.457 6.303 1.00 40.94 625 THR A C 1
ATOM 5040 O O . THR A 1 625 ? -29.404 29.591 5.980 1.00 40.94 625 THR A O 1
ATOM 5043 N N . PRO A 1 626 ? -28.792 28.161 7.585 1.00 36.66 626 PRO A N 1
ATOM 5044 C CA . PRO A 1 626 ? -28.797 29.191 8.614 1.00 36.66 626 PRO A CA 1
ATOM 5045 C C . PRO A 1 626 ? -27.706 30.229 8.327 1.00 36.66 626 PRO A C 1
ATOM 5047 O O . PRO A 1 626 ? -26.547 29.883 8.089 1.00 36.66 626 PRO A O 1
ATOM 5050 N N . ILE A 1 627 ? -28.107 31.497 8.357 1.00 37.59 627 ILE A N 1
ATOM 5051 C CA . ILE A 1 627 ? -27.284 32.695 8.181 1.00 37.59 627 ILE A CA 1
ATOM 5052 C C . ILE A 1 627 ? -26.099 32.669 9.164 1.00 37.59 627 ILE A C 1
ATOM 5054 O O . ILE A 1 627 ? -26.289 32.718 10.378 1.00 37.59 627 ILE A O 1
ATOM 5058 N N . LEU A 1 628 ? -24.872 32.630 8.635 1.00 32.53 628 LEU A N 1
ATOM 5059 C CA . LEU A 1 628 ? -23.672 33.062 9.353 1.00 32.53 628 LEU A CA 1
ATOM 5060 C C . LEU A 1 628 ? -23.666 34.595 9.363 1.00 32.53 628 LEU A C 1
ATOM 5062 O O . LEU A 1 628 ? -23.450 35.230 8.333 1.00 32.53 628 LEU A O 1
ATOM 5066 N N . GLY A 1 629 ? -23.963 35.177 10.524 1.00 34.69 629 GLY A N 1
ATOM 5067 C CA . GLY A 1 629 ? -23.672 36.572 10.832 1.00 34.69 629 GLY A CA 1
ATOM 5068 C C . GLY A 1 629 ? -22.271 36.692 11.438 1.00 34.69 629 GLY A C 1
ATOM 5069 O O . GLY A 1 629 ? -22.027 36.109 12.494 1.00 34.69 629 GLY A O 1
ATOM 5070 N N . HIS A 1 630 ? -21.440 37.494 10.760 1.00 33.22 630 HIS A N 1
ATOM 5071 C CA . HIS A 1 630 ? -20.005 37.802 10.910 1.00 33.22 630 HIS A CA 1
ATOM 5072 C C . HIS A 1 630 ? -18.992 36.816 10.322 1.00 33.22 630 HIS A C 1
ATOM 5074 O O . HIS A 1 630 ? -18.749 35.739 10.910 1.00 33.22 630 HIS A O 1
#

pLDDT: mean 70.89, std 15.83, range [24.88, 93.44]